Protein AF-0000000072252413 (afdb_homodimer)

pLDDT: mean 91.35, std 15.69, range [21.08, 98.95]

InterPro domains:
  IPR000246 Peptidase T2, asparaginase 2 [PF01112] (18-285)
  IPR000246 Peptidase T2, asparaginase 2 [PTHR10188] (21-278)
  IPR029055 Nucleophile aminohydrolases, N-terminal [SSF56235] (9-284)

Radius of gyration: 22.97 Å; Cα contacts (8 Å, |Δi|>4): 1806; chains: 2; bounding box: 64×78×65 Å

Organism: Cyanidioschyzon merolae (strain NIES-3377 / 10D) (NCBI:txid280699)

Sequence (618 aa):
MGTAHESLVVATWEFSQSGVESCFDCLRKGGKPLDAVETGIHVVELEPTVTSVGYGGLPNANGELELDAAITDGAHFGAVFALRGYRSAIGIARGVLERSEHTALAGNGAVNFAQEVLGEAPLPDSELLTEHARRRLAEYRAGRFQGRPNESHDTVGMIAAQSTGDIAAGCATSGYPFKRPGRVGDSPLPGGGLFCESGLGAAVATGDGDDLMRLCPTHLIVELMRNGQSPQRACEEAVQRVMRYREQTGRDCRGAFIAVRCDALAWGAHATHEGFVVAHADGRRMDQSLLIPVEVPEARNKPWRRVCVMGTAHESLVVATWEFSQSGVESCFDCLRKGGKPLDAVETGIHVVELEPTVTSVGYGGLPNANGELELDAAITDGAHFGAVFALRGYRSAIGIARGVLERSEHTALAGNGAVNFAQEVLGEAPLPDSELLTEHARRRLAEYRAGRFQGRPNESHDTVGMIAAQSTGDIAAGCATSGYPFKRPGRVGDSPLPGGGLFCESGLGAAVATGDGDDLMRLCPTHLIVELMRNGQSPQRACEEAVQRVMRYREQTGRDCRGAFIAVRCDALAWGAHATHEGFVVAHADGRRMDQSLLIPVEVPEARNKPWRRVCV

Solvent-accessible surface area (backbone atoms only — not comparable to full-atom values): 29195 Å² total; per-residue (Å²): 127,80,77,76,64,46,36,28,34,43,26,39,33,62,80,28,37,68,11,46,45,48,18,49,51,34,41,75,74,68,42,51,36,54,60,12,38,48,52,9,50,49,52,35,13,64,32,63,84,41,49,12,21,34,24,14,15,29,25,24,62,87,66,44,48,38,28,28,4,17,34,29,45,28,86,50,47,7,15,29,35,31,32,51,38,60,42,57,45,46,67,54,5,46,44,26,42,75,75,40,100,48,29,29,24,23,19,65,27,32,41,48,43,33,33,72,75,69,68,45,70,67,51,59,72,85,74,43,50,40,71,67,35,50,53,52,49,51,35,43,75,69,70,63,53,65,75,50,91,69,71,49,41,46,33,47,18,37,39,23,20,24,48,86,33,49,34,16,38,32,20,35,21,19,46,50,66,48,28,64,59,25,51,46,56,9,43,40,32,46,15,17,11,27,29,49,38,68,74,53,24,32,21,29,32,32,43,42,28,58,57,42,24,69,64,23,42,16,38,49,26,45,53,36,36,74,72,67,39,49,37,37,58,18,26,47,50,40,36,51,53,46,53,50,50,22,67,74,70,70,48,90,66,45,44,34,34,40,24,36,33,13,50,39,82,47,59,21,56,24,27,68,47,77,82,46,28,33,14,35,35,36,61,80,79,44,98,51,65,42,76,43,76,42,72,43,76,72,85,67,84,68,78,81,73,80,72,75,119,129,82,77,77,63,45,34,27,34,42,26,38,33,64,81,28,37,68,11,46,45,47,17,48,51,34,40,73,73,69,43,52,36,56,58,12,38,47,52,9,50,46,51,35,14,64,32,63,84,39,49,12,20,33,23,15,14,29,26,24,63,86,67,43,49,36,30,29,5,16,34,29,46,30,84,51,47,8,16,29,36,30,31,51,38,60,42,57,46,47,67,53,6,46,43,27,44,74,74,42,99,49,30,30,25,23,18,66,26,32,41,49,44,32,32,73,74,69,66,46,70,67,52,60,72,85,74,40,52,41,72,68,34,51,52,52,49,52,34,41,75,70,69,64,52,65,72,49,95,67,69,52,41,46,34,46,19,36,37,24,19,23,48,86,32,49,35,17,38,32,20,35,20,18,47,50,67,49,29,63,58,24,51,46,58,9,43,40,33,46,14,16,11,26,28,50,38,66,74,54,24,32,21,27,34,31,45,41,29,58,56,40,24,68,65,22,42,15,39,50,28,45,52,37,37,72,71,68,41,50,37,36,60,20,26,46,52,40,36,49,50,47,52,50,48,22,67,73,68,71,47,91,68,46,44,35,33,41,24,37,33,14,51,38,81,48,58,22,55,24,29,68,48,78,82,46,28,31,13,34,34,35,62,82,78,42,101,49,66,41,75,42,76,41,72,41,76,73,85,69,84,70,81,81,75,81,72,75,122

Foldseek 3Di:
DPPQWWKKKKKWDDLLQQLRLQLLVCSRVPHANQVSQLSSLQVSLQDLCLQWFFLVHAAAQVRWQFKKKKKDFQVWIFIEFRDTQGRHCHVLRVCCRPPNPDHYYYDVRSQCCCCPPVVDHGHDSVRRHDPVNVVLSVCVVVVNCPPDPPSDNWKMKMKMATLVLTIMIMIMTSGDHNHHRRDGFQRRDQLQQKHHHGPWWMKGKIWGRNVSNVLSLGVQLSVVSVVPDAQAVSQVVSLVSVVLVCVVPVDPTWMKMKMATRSRPGIHIEINDFDIWMWIAISPPDSHIDIHGHDYDDPDPDDPDPPPD/DPPQWWKKKKKWDDLLQQLRLQLVVCSRVPHANQVSQLSSLQVSLQDLCLQWFFLVHAAAQVRWQFKKKKKDFQVWIFIEFRDTQGRHCHVLRVCCRPPNPDHYYYDVRSQCCCCPPVVDHGHDSVRRHDPVNVVLSVCVVVVNNPPPVPPDNWKMKMKMATLVLTIMIMIMTSGDHNHHRRDGFQRRDQLQQKHHHGPWWMKGKIWGRNVSNVLSLGVQLSVVSVVPDAQAVSQVVSLVSQVLVCVVPVDPTWMKMKMATRSRPGIHIEINDFDIWMWIDISPPDSHIDIHGHDYDDPPPDDPDPPPD

Structure (mmCIF, N/CA/C/O backbone):
data_AF-0000000072252413-model_v1
#
loop_
_entity.id
_entity.type
_entity.pdbx_description
1 polymer 'Probable glycosylasparaginase'
#
loop_
_atom_site.group_PDB
_atom_site.id
_atom_site.type_symbol
_atom_site.label_atom_id
_atom_site.label_alt_id
_atom_site.label_comp_id
_atom_site.label_asym_id
_atom_site.label_entity_id
_atom_site.label_seq_id
_atom_site.pdbx_PDB_ins_code
_atom_site.Cartn_x
_atom_site.Cartn_y
_atom_site.Cartn_z
_atom_site.occupancy
_atom_site.B_iso_or_equiv
_atom_site.auth_seq_id
_atom_site.auth_comp_id
_atom_site.auth_asym_id
_atom_site.auth_atom_id
_atom_site.pdbx_PDB_model_num
ATOM 1 N N . MET A 1 1 ? 6.031 -42.894 7.068 1 26.55 1 MET A N 1
ATOM 2 C CA . MET A 1 1 ? 5.301 -42.416 5.898 1 26.55 1 MET A CA 1
ATOM 3 C C . MET A 1 1 ? 4.829 -40.98 6.1 1 26.55 1 MET A C 1
ATOM 5 O O . MET A 1 1 ? 4.094 -40.691 7.045 1 26.55 1 MET A O 1
ATOM 9 N N . GLY A 1 2 ? 5.535 -39.95 5.948 1 38.94 2 GLY A N 1
ATOM 10 C CA . GLY A 1 2 ? 5.325 -38.577 6.379 1 38.94 2 GLY A CA 1
ATOM 11 C C . GLY A 1 2 ? 3.965 -38.031 5.988 1 38.94 2 GLY A C 1
ATOM 12 O O . GLY A 1 2 ? 3.498 -38.255 4.869 1 38.94 2 GLY A O 1
ATOM 13 N N . THR A 1 3 ? 2.934 -37.949 6.836 1 43.96 3 THR A N 1
ATOM 14 C CA . THR A 1 3 ? 1.516 -37.658 6.65 1 43.96 3 THR A CA 1
ATOM 15 C C . THR A 1 3 ? 1.323 -36.535 5.635 1 43.96 3 THR A C 1
ATOM 17 O O . THR A 1 3 ? 1.917 -35.463 5.767 1 43.96 3 THR A O 1
ATOM 20 N N . ALA A 1 4 ? 1.224 -36.879 4.379 1 55.08 4 ALA A N 1
ATOM 21 C CA . ALA A 1 4 ? 0.977 -35.976 3.258 1 55.08 4 ALA A CA 1
ATOM 22 C C . ALA A 1 4 ? 0.018 -34.858 3.656 1 55.08 4 ALA A C 1
ATOM 24 O O . ALA A 1 4 ? -1.104 -35.12 4.095 1 55.08 4 ALA A O 1
ATOM 25 N N . HIS A 1 5 ? 0.478 -33.745 4.101 1 67.75 5 HIS A N 1
ATOM 26 C CA . HIS A 1 5 ? -0.371 -32.613 4.456 1 67.75 5 HIS A CA 1
ATOM 27 C C . HIS A 1 5 ? -1.322 -32.259 3.318 1 67.75 5 HIS A C 1
ATOM 29 O O . HIS A 1 5 ? -0.929 -32.269 2.149 1 67.75 5 HIS A O 1
ATOM 35 N N . GLU A 1 6 ? -2.578 -32.271 3.73 1 88.33 6 GLU A N 1
ATOM 36 C CA . GLU A 1 6 ? -3.546 -31.79 2.748 1 88.33 6 GLU A CA 1
ATOM 37 C C . GLU A 1 6 ? -3.252 -30.349 2.343 1 88.33 6 GLU A C 1
ATOM 39 O O . GLU A 1 6 ? -2.924 -29.515 3.19 1 88.33 6 GLU A O 1
ATOM 44 N N . SER A 1 7 ? -3.066 -30.224 1.115 1 93.88 7 SER A N 1
ATOM 45 C CA . SER A 1 7 ? -2.725 -28.913 0.573 1 93.88 7 SER A CA 1
ATOM 46 C C . SER A 1 7 ? -3.876 -28.339 -0.248 1 93.88 7 SER A C 1
ATOM 48 O O . SER A 1 7 ? -4.659 -29.086 -0.837 1 93.88 7 SER A O 1
ATOM 50 N N . LEU A 1 8 ? -4.002 -27.077 -0.21 1 95.92 8 LEU A N 1
ATOM 51 C CA . LEU A 1 8 ? -4.981 -26.317 -0.98 1 95.92 8 LEU A CA 1
ATOM 52 C C . LEU A 1 8 ? -4.317 -25.148 -1.701 1 95.92 8 LEU A C 1
ATOM 54 O O . LEU A 1 8 ? -3.554 -24.393 -1.094 1 95.92 8 LEU A O 1
ATOM 58 N N . VAL A 1 9 ? -4.522 -25.078 -3.018 1 98.01 9 VAL A N 1
ATOM 59 C CA . VAL A 1 9 ? -4.032 -23.964 -3.823 1 98.01 9 VAL A CA 1
ATOM 60 C C . VAL A 1 9 ? -5.189 -23.336 -4.595 1 98.01 9 VAL A C 1
ATOM 62 O O . VAL A 1 9 ? -5.955 -24.038 -5.259 1 98.01 9 VAL A O 1
ATOM 65 N N . VAL A 1 10 ? -5.354 -22.048 -4.523 1 98.47 10 VAL A N 1
ATOM 66 C CA . VAL A 1 10 ? -6.371 -21.295 -5.249 1 98.47 10 VAL A CA 1
ATOM 67 C C . VAL A 1 10 ? -5.736 -20.075 -5.912 1 98.47 10 VAL A C 1
ATOM 69 O O . VAL A 1 10 ? -4.863 -19.428 -5.328 1 98.47 10 VAL A O 1
ATOM 72 N N . ALA A 1 11 ? -6.155 -19.772 -7.16 1 98.74 11 ALA A N 1
ATOM 73 C CA . ALA A 1 11 ? -5.583 -18.634 -7.875 1 98.74 11 ALA A CA 1
ATOM 74 C C . ALA A 1 11 ? -6.63 -17.955 -8.753 1 98.74 11 ALA A C 1
ATOM 76 O O . ALA A 1 11 ? -7.641 -18.565 -9.108 1 98.74 11 ALA A O 1
ATOM 77 N N . THR A 1 12 ? -6.346 -16.774 -9.076 1 98.34 12 THR A N 1
ATOM 78 C CA . THR A 1 12 ? -7.263 -15.988 -9.894 1 98.34 12 THR A CA 1
ATOM 79 C C . THR A 1 12 ? -7.172 -16.404 -11.359 1 98.34 12 THR A C 1
ATOM 81 O O . THR A 1 12 ? -6.079 -16.644 -11.875 1 98.34 12 THR A O 1
ATOM 84 N N . TRP A 1 13 ? -8.336 -16.54 -12.016 1 97.27 13 TRP A N 1
ATOM 85 C CA . TRP A 1 13 ? -8.532 -16.629 -13.459 1 97.27 13 TRP A CA 1
ATOM 86 C C . TRP A 1 13 ? -8.094 -17.991 -13.986 1 97.27 13 TRP A C 1
ATOM 88 O O . TRP A 1 13 ? -7.296 -18.683 -13.349 1 97.27 13 TRP A O 1
ATOM 98 N N . GLU A 1 14 ? -8.433 -18.274 -15.148 1 96.54 14 GLU A N 1
ATOM 99 C CA . GLU A 1 14 ? -8.182 -19.555 -15.801 1 96.54 14 GLU A CA 1
ATOM 100 C C . GLU A 1 14 ? -6.724 -19.679 -16.232 1 96.54 14 GLU A C 1
ATOM 102 O O . GLU A 1 14 ? -6.156 -20.773 -16.215 1 96.54 14 GLU A O 1
ATOM 107 N N . PHE A 1 15 ? -6.109 -18.592 -16.53 1 97.01 15 PHE A N 1
ATOM 108 C CA . PHE A 1 15 ? -4.75 -18.643 -17.058 1 97.01 15 PHE A CA 1
ATOM 109 C C . PHE A 1 15 ? -3.763 -19.061 -15.975 1 97.01 15 PHE A C 1
ATOM 111 O O . PHE A 1 15 ? -2.594 -19.325 -16.262 1 97.01 15 PHE A O 1
ATOM 118 N N . SER A 1 16 ? -4.223 -19.139 -14.76 1 97.9 16 SER A N 1
ATOM 119 C CA . SER A 1 16 ? -3.343 -19.518 -13.659 1 97.9 16 SER A CA 1
ATOM 120 C C . SER A 1 16 ? -3.319 -21.03 -13.465 1 97.9 16 SER A C 1
ATOM 122 O O . SER A 1 16 ? -2.655 -21.534 -12.557 1 97.9 16 SER A O 1
ATOM 124 N N . GLN A 1 17 ? -4.011 -21.782 -14.261 1 97.64 17 GLN A N 1
ATOM 125 C CA . GLN A 1 17 ? -4.166 -23.217 -14.044 1 97.64 17 GLN A CA 1
ATOM 126 C C . GLN A 1 17 ? -2.81 -23.918 -14.018 1 97.64 17 GLN A C 1
ATOM 128 O O . GLN A 1 17 ? -2.545 -24.734 -13.133 1 97.64 17 GLN A O 1
ATOM 133 N N . SER A 1 18 ? -1.988 -23.613 -15.003 1 97.73 18 SER A N 1
ATOM 134 C CA . SER A 1 18 ? -0.67 -24.24 -15.034 1 97.73 18 SER A CA 1
ATOM 135 C C . SER A 1 18 ? 0.154 -23.856 -13.81 1 97.73 18 SER A C 1
ATOM 137 O O . SER A 1 18 ? 0.936 -24.663 -13.304 1 97.73 18 SER A O 1
ATOM 139 N N . GLY A 1 19 ? 0.022 -22.581 -13.392 1 98.47 19 GLY A N 1
ATOM 140 C CA . GLY A 1 19 ? 0.68 -22.149 -12.168 1 98.47 19 GLY A CA 1
ATOM 141 C C . GLY A 1 19 ? 0.209 -22.904 -10.94 1 98.47 19 GLY A C 1
ATOM 142 O O . GLY A 1 19 ? 1.021 -23.306 -10.103 1 98.47 19 GLY A O 1
ATOM 143 N N . VAL A 1 20 ? -1.059 -23.112 -10.869 1 98.17 20 VAL A N 1
ATOM 144 C CA . VAL A 1 20 ? -1.647 -23.837 -9.747 1 98.17 20 VAL A CA 1
ATOM 145 C C . VAL A 1 20 ? -1.136 -25.276 -9.737 1 98.17 20 VAL A C 1
ATOM 147 O O . VAL A 1 20 ? -0.828 -25.824 -8.676 1 98.17 20 VAL A O 1
ATOM 150 N N . GLU A 1 21 ? -1.093 -25.889 -10.896 1 97.12 21 GLU A N 1
ATOM 151 C CA . GLU A 1 21 ? -0.571 -27.248 -11.002 1 97.12 21 GLU A CA 1
ATOM 152 C C . GLU A 1 21 ? 0.868 -27.328 -10.502 1 97.12 21 GLU A C 1
ATOM 154 O O . GLU A 1 21 ? 1.215 -28.23 -9.736 1 97.12 21 GLU A O 1
ATOM 159 N N . SER A 1 22 ? 1.65 -26.375 -10.903 1 97.98 22 SER A N 1
ATOM 160 C CA . SER A 1 22 ? 3.049 -26.352 -10.487 1 97.98 22 SER A CA 1
ATOM 161 C C . SER A 1 22 ? 3.176 -26.08 -8.992 1 97.98 22 SER A C 1
ATOM 163 O O . SER A 1 22 ? 4.02 -26.674 -8.317 1 97.98 22 SER A O 1
ATOM 165 N N . CYS A 1 23 ? 2.422 -25.128 -8.522 1 98.02 23 CYS A N 1
ATOM 166 C CA . CYS A 1 23 ? 2.388 -24.818 -7.097 1 98.02 23 CYS A CA 1
ATOM 167 C C . CYS A 1 23 ? 2.019 -26.05 -6.28 1 98.02 23 CYS A C 1
ATOM 169 O O . CYS A 1 23 ? 2.687 -26.371 -5.296 1 98.02 23 CYS A O 1
ATOM 171 N N . PHE A 1 24 ? 1.017 -26.722 -6.699 1 96.24 24 PHE A N 1
ATOM 172 C CA . PHE A 1 24 ? 0.515 -27.9 -6 1 96.24 24 PHE A CA 1
ATOM 173 C C . PHE A 1 24 ? 1.548 -29.02 -6.017 1 96.24 24 PHE A C 1
ATOM 175 O O . PHE A 1 24 ? 1.748 -29.703 -5.01 1 96.24 24 PHE A O 1
ATOM 182 N N . ASP A 1 25 ? 2.173 -29.224 -7.14 1 95.54 25 ASP A N 1
ATOM 183 C CA . ASP A 1 25 ? 3.225 -30.23 -7.257 1 95.54 25 ASP A CA 1
ATOM 184 C C . ASP A 1 25 ? 4.366 -29.947 -6.282 1 95.54 25 ASP A C 1
ATOM 186 O O . ASP A 1 25 ? 4.919 -30.871 -5.681 1 95.54 25 ASP A O 1
ATOM 190 N N . CYS A 1 26 ? 4.748 -28.667 -6.17 1 96.53 26 CYS A N 1
ATOM 191 C CA . CYS A 1 26 ? 5.781 -28.272 -5.219 1 96.53 26 CYS A CA 1
ATOM 192 C C . CYS A 1 26 ? 5.399 -28.676 -3.8 1 96.53 26 CYS A C 1
ATOM 194 O O . CYS A 1 26 ? 6.226 -29.208 -3.058 1 96.53 26 CYS A O 1
ATOM 196 N N . LEU A 1 27 ? 4.177 -28.464 -3.41 1 95.36 27 LEU A N 1
ATOM 197 C CA . LEU A 1 27 ? 3.698 -28.804 -2.074 1 95.36 27 LEU A CA 1
ATOM 198 C C . LEU A 1 27 ? 3.714 -30.313 -1.859 1 95.36 27 LEU A C 1
ATOM 200 O O . LEU A 1 27 ? 4.102 -30.788 -0.789 1 95.36 27 LEU A O 1
ATOM 204 N N . ARG A 1 28 ? 3.323 -30.99 -2.815 1 91.59 28 ARG A N 1
ATOM 205 C CA . ARG A 1 28 ? 3.245 -32.444 -2.718 1 91.59 28 ARG A CA 1
ATOM 206 C C . ARG A 1 28 ? 4.63 -33.056 -2.539 1 91.59 28 ARG A C 1
ATOM 208 O O . ARG A 1 28 ? 4.775 -34.1 -1.9 1 91.59 28 ARG A O 1
ATOM 215 N N . LYS A 1 29 ? 5.576 -32.407 -3.025 1 93.24 29 LYS A N 1
ATOM 216 C CA . LYS A 1 29 ? 6.95 -32.892 -2.927 1 93.24 29 LYS A CA 1
ATOM 217 C C . LYS A 1 29 ? 7.614 -32.407 -1.642 1 93.24 29 LYS A C 1
ATOM 219 O O . LYS A 1 29 ? 8.827 -32.552 -1.472 1 93.24 29 LYS A O 1
ATOM 224 N N . GLY A 1 30 ? 6.862 -31.719 -0.815 1 92.92 30 GLY A N 1
ATOM 225 C CA . GLY A 1 30 ? 7.357 -31.328 0.495 1 92.92 30 GLY A CA 1
ATOM 226 C C . GLY A 1 30 ? 7.815 -29.883 0.552 1 92.92 30 GLY A C 1
ATOM 227 O O . GLY A 1 30 ? 8.421 -29.457 1.538 1 92.92 30 GLY A O 1
ATOM 228 N N . GLY A 1 31 ? 7.542 -29.143 -0.513 1 95.66 31 GLY A N 1
ATOM 229 C CA . GLY A 1 31 ? 7.895 -27.732 -0.508 1 95.66 31 GLY A CA 1
ATOM 230 C C . GLY A 1 31 ? 7.049 -26.909 0.444 1 95.66 31 GLY A C 1
ATOM 231 O O . GLY A 1 31 ? 5.931 -27.301 0.787 1 95.66 31 GLY A O 1
ATOM 232 N N . LYS A 1 32 ? 7.566 -25.773 0.879 1 97.02 32 LYS A N 1
ATOM 233 C CA . LYS A 1 32 ? 6.82 -24.834 1.712 1 97.02 32 LYS A CA 1
ATOM 234 C C . LYS A 1 32 ? 5.87 -23.987 0.869 1 97.02 32 LYS A C 1
ATOM 236 O O . LYS A 1 32 ? 6.126 -23.748 -0.313 1 97.02 32 LYS A O 1
ATOM 241 N N . PRO A 1 33 ? 4.803 -23.529 1.504 1 98.38 33 PRO A N 1
ATOM 242 C CA . PRO A 1 33 ? 3.842 -22.719 0.751 1 98.38 33 PRO A CA 1
ATOM 243 C C . PRO A 1 33 ? 4.491 -21.515 0.071 1 98.38 33 PRO A C 1
ATOM 245 O O . PRO A 1 33 ? 4.142 -21.181 -1.065 1 98.38 33 PRO A O 1
ATOM 248 N N . LEU A 1 34 ? 5.403 -20.882 0.713 1 98.7 34 LEU A N 1
ATOM 249 C CA . LEU A 1 34 ? 6.053 -19.708 0.14 1 98.7 34 LEU A CA 1
ATOM 250 C C . LEU A 1 34 ? 6.796 -20.069 -1.142 1 98.7 34 LEU A C 1
ATOM 252 O O . LEU A 1 34 ? 6.706 -19.351 -2.14 1 98.7 34 LEU A O 1
ATOM 256 N N . ASP A 1 35 ? 7.539 -21.173 -1.159 1 98.77 35 ASP A N 1
ATOM 257 C CA . ASP A 1 35 ? 8.229 -21.666 -2.348 1 98.77 35 ASP A CA 1
ATOM 258 C C . ASP A 1 35 ? 7.235 -22.031 -3.448 1 98.77 35 ASP A C 1
ATOM 260 O O . ASP A 1 35 ? 7.476 -21.758 -4.625 1 98.77 35 ASP A O 1
ATOM 264 N N . ALA A 1 36 ? 6.174 -22.645 -3.042 1 98.74 36 ALA A N 1
ATOM 265 C CA . ALA A 1 36 ? 5.166 -23.127 -3.983 1 98.74 36 ALA A CA 1
ATOM 266 C C . ALA A 1 36 ? 4.487 -21.965 -4.702 1 98.74 36 ALA A C 1
ATOM 268 O O . ALA A 1 36 ? 4.308 -22 -5.921 1 98.74 36 ALA A O 1
ATOM 269 N N . VAL A 1 37 ? 4.105 -20.984 -3.974 1 98.92 37 VAL A N 1
ATOM 270 C CA . VAL A 1 37 ? 3.448 -19.815 -4.548 1 98.92 37 VAL A CA 1
ATOM 271 C C . VAL A 1 37 ? 4.392 -19.119 -5.525 1 98.92 37 VAL A C 1
ATOM 273 O O . VAL A 1 37 ? 3.982 -18.721 -6.619 1 98.92 37 VAL A O 1
ATOM 276 N N . GLU A 1 38 ? 5.638 -18.927 -5.134 1 98.93 38 GLU A N 1
ATOM 277 C CA . GLU A 1 38 ? 6.608 -18.322 -6.042 1 98.93 38 GLU A CA 1
ATOM 278 C C . GLU A 1 38 ? 6.716 -19.114 -7.342 1 98.93 38 GLU A C 1
ATOM 280 O O . GLU A 1 38 ? 6.703 -18.535 -8.43 1 98.93 38 GLU A O 1
ATOM 285 N N . THR A 1 39 ? 6.814 -20.418 -7.191 1 98.83 39 THR A N 1
ATOM 286 C CA . THR A 1 39 ? 6.944 -21.289 -8.353 1 98.83 39 THR A CA 1
ATOM 287 C C . THR A 1 39 ? 5.733 -21.151 -9.271 1 98.83 39 THR A C 1
ATOM 289 O O . THR A 1 39 ? 5.881 -21.022 -10.488 1 98.83 39 THR A O 1
ATOM 292 N N . GLY A 1 40 ? 4.55 -21.223 -8.696 1 98.88 40 GLY A N 1
ATOM 293 C CA . GLY A 1 40 ? 3.33 -21.122 -9.481 1 98.88 40 GLY A CA 1
ATOM 294 C C . GLY A 1 40 ? 3.202 -19.803 -10.219 1 98.88 40 GLY A C 1
ATOM 295 O O . GLY A 1 40 ? 2.899 -19.781 -11.414 1 98.88 40 GLY A O 1
ATOM 296 N N . ILE A 1 41 ? 3.443 -18.712 -9.547 1 98.94 41 ILE A N 1
ATOM 297 C CA . ILE A 1 41 ? 3.296 -17.394 -10.153 1 98.94 41 ILE A CA 1
ATOM 298 C C . ILE A 1 41 ? 4.377 -17.189 -11.213 1 98.94 41 ILE A C 1
ATOM 300 O O . ILE A 1 41 ? 4.124 -16.584 -12.257 1 98.94 41 ILE A O 1
ATOM 304 N N . HIS A 1 42 ? 5.559 -17.706 -10.936 1 98.91 42 HIS A N 1
ATOM 305 C CA . HIS A 1 42 ? 6.64 -17.618 -11.912 1 98.91 42 HIS A CA 1
ATOM 306 C C . HIS A 1 42 ? 6.243 -18.267 -13.234 1 98.91 42 HIS A C 1
ATOM 308 O O . HIS A 1 42 ? 6.537 -17.732 -14.305 1 98.91 42 HIS A O 1
ATOM 314 N N . VAL A 1 43 ? 5.579 -19.392 -13.164 1 98.85 43 VAL A N 1
ATOM 315 C CA . VAL A 1 43 ? 5.108 -20.092 -14.354 1 98.85 43 VAL A CA 1
ATOM 316 C C . VAL A 1 43 ? 4.155 -19.194 -15.139 1 98.85 43 VAL A C 1
ATOM 318 O O . VAL A 1 43 ? 4.261 -19.084 -16.362 1 98.85 43 VAL A O 1
ATOM 321 N N . VAL A 1 44 ? 3.262 -18.532 -14.452 1 98.72 44 VAL A N 1
ATOM 322 C CA . VAL A 1 44 ? 2.286 -17.659 -15.097 1 98.72 44 VAL A CA 1
ATOM 323 C C . VAL A 1 44 ? 2.996 -16.454 -15.71 1 98.72 44 VAL A C 1
ATOM 325 O O . VAL A 1 44 ? 2.68 -16.043 -16.829 1 98.72 44 VAL A O 1
ATOM 328 N N . GLU A 1 45 ? 3.956 -15.863 -15.001 1 98.72 45 GLU A N 1
ATOM 329 C CA . GLU A 1 45 ? 4.67 -14.675 -15.458 1 98.72 45 GLU A CA 1
ATOM 330 C C . GLU A 1 45 ? 5.43 -14.951 -16.752 1 98.72 45 GLU A C 1
ATOM 332 O O . GLU A 1 45 ? 5.603 -14.055 -17.581 1 98.72 45 GLU A O 1
ATOM 337 N N . LEU A 1 46 ? 5.807 -16.149 -16.951 1 98.49 46 LEU A N 1
ATOM 338 C CA . LEU A 1 46 ? 6.646 -16.451 -18.105 1 98.49 46 LEU A CA 1
ATOM 339 C C . LEU A 1 46 ? 5.802 -16.94 -19.278 1 98.49 46 LEU A C 1
ATOM 341 O O . LEU A 1 46 ? 6.328 -17.193 -20.364 1 98.49 46 LEU A O 1
ATOM 345 N N . GLU A 1 47 ? 4.496 -17.082 -19.068 1 97.71 47 GLU A N 1
ATOM 346 C CA . GLU A 1 47 ? 3.6 -17.504 -20.141 1 97.71 47 GLU A CA 1
ATOM 347 C C . GLU A 1 47 ? 3.298 -16.352 -21.094 1 97.71 47 GLU A C 1
ATOM 349 O O . GLU A 1 47 ? 2.56 -15.428 -20.745 1 97.71 47 GLU A O 1
ATOM 354 N N . PRO A 1 48 ? 3.766 -16.402 -22.336 1 96.73 48 PRO A N 1
ATOM 355 C CA . PRO A 1 48 ? 3.664 -15.259 -23.246 1 96.73 48 PRO A CA 1
ATOM 356 C C . PRO A 1 48 ? 2.223 -14.948 -23.643 1 96.73 48 PRO A C 1
ATOM 358 O O . PRO A 1 48 ? 1.928 -13.835 -24.088 1 96.73 48 PRO A O 1
ATOM 361 N N . THR A 1 49 ? 1.316 -15.886 -23.462 1 95.41 49 THR A N 1
ATOM 362 C CA . THR A 1 49 ? -0.056 -15.686 -23.916 1 95.41 49 THR A CA 1
ATOM 363 C C . THR A 1 49 ? -0.877 -14.961 -22.853 1 95.41 49 THR A C 1
ATOM 365 O O . THR A 1 49 ? -1.982 -14.489 -23.129 1 95.41 49 THR A O 1
ATOM 368 N N . VAL A 1 50 ? -0.377 -14.896 -21.652 1 96.3 50 VAL A N 1
ATOM 369 C CA . VAL A 1 50 ? -1.049 -14.135 -20.605 1 96.3 50 VAL A CA 1
ATOM 370 C C . VAL A 1 50 ? -0.688 -12.656 -20.728 1 96.3 50 VAL A C 1
ATOM 372 O O . VAL A 1 50 ? 0.391 -12.237 -20.302 1 96.3 50 VAL A O 1
ATOM 375 N N . THR A 1 51 ? -1.533 -11.805 -21.122 1 95.03 51 THR A N 1
ATOM 376 C CA . THR A 1 51 ? -1.197 -10.468 -21.6 1 95.03 51 THR A CA 1
ATOM 377 C C . THR A 1 51 ? -1.308 -9.446 -20.473 1 95.03 51 THR A C 1
ATOM 379 O O . THR A 1 51 ? -1.275 -8.238 -20.718 1 95.03 51 THR A O 1
ATOM 382 N N . SER A 1 52 ? -1.463 -9.938 -19.251 1 96.1 52 SER A N 1
ATOM 383 C CA . SER A 1 52 ? -1.64 -9.001 -18.146 1 96.1 52 SER A CA 1
ATOM 384 C C . SER A 1 52 ? -0.645 -9.277 -17.024 1 96.1 52 SER A C 1
ATOM 386 O O . SER A 1 52 ? -0.691 -8.632 -15.974 1 96.1 52 SER A O 1
ATOM 388 N N . VAL A 1 53 ? 0.23 -10.285 -17.187 1 97.48 53 VAL A N 1
ATOM 389 C CA . VAL A 1 53 ? 1.162 -10.683 -16.137 1 97.48 53 VAL A CA 1
ATOM 390 C C . VAL A 1 53 ? 2.536 -10.96 -16.742 1 97.48 53 VAL A C 1
ATOM 392 O O . VAL A 1 53 ? 2.651 -11.694 -17.727 1 97.48 53 VAL A O 1
ATOM 395 N N . GLY A 1 54 ? 3.55 -10.393 -16.178 1 97.66 54 GLY A N 1
ATOM 396 C CA . GLY A 1 54 ? 4.919 -10.743 -16.522 1 97.66 54 GLY A CA 1
ATOM 397 C C . GLY A 1 54 ? 5.231 -10.553 -17.995 1 97.66 54 GLY A C 1
ATOM 398 O O . GLY A 1 54 ? 4.83 -9.554 -18.596 1 97.66 54 GLY A O 1
ATOM 399 N N . TYR A 1 55 ? 5.897 -11.509 -18.547 1 97.82 55 TYR A N 1
ATOM 400 C CA . TYR A 1 55 ? 6.471 -11.475 -19.888 1 97.82 55 TYR A CA 1
ATOM 401 C C . TYR A 1 55 ? 5.395 -11.214 -20.935 1 97.82 55 TYR A C 1
ATOM 403 O O . TYR A 1 55 ? 5.62 -10.473 -21.895 1 97.82 55 TYR A O 1
ATOM 411 N N . GLY A 1 56 ? 4.28 -11.808 -20.782 1 96.19 56 GLY A N 1
ATOM 412 C CA . GLY A 1 56 ? 3.217 -11.638 -21.76 1 96.19 56 GLY A CA 1
ATOM 413 C C . GLY A 1 56 ? 2.46 -10.333 -21.596 1 96.19 56 GLY A C 1
ATOM 414 O O . GLY A 1 56 ? 1.612 -9.994 -22.424 1 96.19 56 GLY A O 1
ATOM 415 N N . GLY A 1 57 ? 2.776 -9.581 -20.585 1 95.7 57 GLY A N 1
ATOM 416 C CA . GLY A 1 57 ? 2.055 -8.359 -20.266 1 95.7 57 GLY A CA 1
ATOM 417 C C . GLY A 1 57 ? 2.265 -7.258 -21.289 1 95.7 57 GLY A C 1
ATOM 418 O O . GLY A 1 57 ? 3.286 -7.232 -21.98 1 95.7 57 GLY A O 1
ATOM 419 N N . LEU A 1 58 ? 1.297 -6.369 -21.398 1 95.5 58 LEU A N 1
ATOM 420 C CA . LEU A 1 58 ? 1.422 -5.189 -22.247 1 95.5 58 LEU A CA 1
ATOM 421 C C . LEU A 1 58 ? 2.181 -4.079 -21.528 1 95.5 58 LEU A C 1
ATOM 423 O O . LEU A 1 58 ? 2.047 -3.916 -20.313 1 95.5 58 LEU A O 1
ATOM 427 N N . PRO A 1 59 ? 2.918 -3.335 -22.256 1 95.85 59 PRO A N 1
ATOM 428 C CA . PRO A 1 59 ? 3.822 -2.365 -21.634 1 95.85 59 PRO A CA 1
ATOM 429 C C . PRO A 1 59 ? 3.109 -1.083 -21.21 1 95.85 59 PRO A C 1
ATOM 431 O O . PRO A 1 59 ? 1.92 -0.912 -21.488 1 95.85 59 PRO A O 1
ATOM 434 N N . ASN A 1 60 ? 3.833 -0.244 -20.5 1 95.62 60 ASN A N 1
ATOM 435 C CA . ASN A 1 60 ? 3.329 1.087 -20.18 1 95.62 60 ASN A CA 1
ATOM 436 C C . ASN A 1 60 ? 3.343 2.001 -21.402 1 95.62 60 ASN A C 1
ATOM 438 O O . ASN A 1 60 ? 3.715 1.575 -22.497 1 95.62 60 ASN A O 1
ATOM 442 N N . ALA A 1 61 ? 2.987 3.208 -21.267 1 95.49 61 ALA A N 1
ATOM 443 C CA . ALA A 1 61 ? 2.78 4.136 -22.376 1 95.49 61 ALA A CA 1
ATOM 444 C C . ALA A 1 61 ? 4.09 4.418 -23.107 1 95.49 61 ALA A C 1
ATOM 446 O O . ALA A 1 61 ? 4.083 4.805 -24.278 1 95.49 61 ALA A O 1
ATOM 447 N N . ASN A 1 62 ? 5.252 4.206 -22.448 1 95.71 62 ASN A N 1
ATOM 448 C CA . ASN A 1 62 ? 6.555 4.409 -23.074 1 95.71 62 ASN A CA 1
ATOM 449 C C . ASN A 1 62 ? 7.04 3.147 -23.78 1 95.71 62 ASN A C 1
ATOM 451 O O . ASN A 1 62 ? 8.129 3.133 -24.357 1 95.71 62 ASN A O 1
ATOM 455 N N . GLY A 1 63 ? 6.242 2.12 -23.642 1 95.93 63 GLY A N 1
ATOM 456 C CA . GLY A 1 63 ? 6.611 0.868 -24.283 1 95.93 63 GLY A CA 1
ATOM 457 C C . GLY A 1 63 ? 7.533 0.013 -23.435 1 95.93 63 GLY A C 1
ATOM 458 O O . GLY A 1 63 ? 8.267 -0.827 -23.961 1 95.93 63 GLY A O 1
ATOM 459 N N . GLU A 1 64 ? 7.516 0.263 -22.194 1 96.59 64 GLU A N 1
ATOM 460 C CA . GLU A 1 64 ? 8.372 -0.486 -21.28 1 96.59 64 GLU A CA 1
ATOM 461 C C . GLU A 1 64 ? 7.558 -1.463 -20.437 1 96.59 64 GLU A C 1
ATOM 463 O O . GLU A 1 64 ? 6.522 -1.096 -19.878 1 96.59 64 GLU A O 1
ATOM 468 N N . LEU A 1 65 ? 8.063 -2.72 -20.425 1 97.85 65 LEU A N 1
ATOM 469 C CA . LEU A 1 65 ? 7.435 -3.661 -19.505 1 97.85 65 LEU A CA 1
ATOM 470 C C . LEU A 1 65 ? 7.718 -3.276 -18.057 1 97.85 65 LEU A C 1
ATOM 472 O O . LEU A 1 65 ? 8.878 -3.15 -17.658 1 97.85 65 LEU A O 1
ATOM 476 N N . GLU A 1 66 ? 6.739 -3.009 -17.337 1 97.58 66 GLU A N 1
ATOM 477 C CA . GLU A 1 66 ? 6.817 -2.573 -15.946 1 97.58 66 GLU A CA 1
ATOM 478 C C . GLU A 1 66 ? 5.902 -3.407 -15.054 1 97.58 66 GLU A C 1
ATOM 480 O O . GLU A 1 66 ? 4.69 -3.461 -15.276 1 97.58 66 GLU A O 1
ATOM 485 N N . LEU A 1 67 ? 6.496 -4.038 -14.017 1 98.46 67 LEU A N 1
ATOM 486 C CA . LEU A 1 67 ? 5.791 -5.076 -13.273 1 98.46 67 LEU A CA 1
ATOM 487 C C . LEU A 1 67 ? 5.677 -4.705 -11.799 1 98.46 67 LEU A C 1
ATOM 489 O O . LEU A 1 67 ? 6.533 -3.996 -11.264 1 98.46 67 LEU A O 1
ATOM 493 N N . ASP A 1 68 ? 4.649 -5.167 -11.154 1 98.74 68 ASP A N 1
ATOM 494 C CA . ASP A 1 68 ? 4.453 -5.149 -9.707 1 98.74 68 ASP A CA 1
ATOM 495 C C . ASP A 1 68 ? 4.259 -6.561 -9.161 1 98.74 68 ASP A C 1
ATOM 497 O O . ASP A 1 68 ? 3.631 -7.402 -9.809 1 98.74 68 ASP A O 1
ATOM 501 N N . ALA A 1 69 ? 4.777 -6.795 -7.981 1 98.91 69 ALA A N 1
ATOM 502 C CA . ALA A 1 69 ? 4.572 -8.102 -7.361 1 98.91 69 ALA A CA 1
ATOM 503 C C . ALA A 1 69 ? 4.771 -8.029 -5.85 1 98.91 69 ALA A C 1
ATOM 505 O O . ALA A 1 69 ? 5.442 -7.124 -5.349 1 98.91 69 ALA A O 1
ATOM 506 N N . ALA A 1 70 ? 4.191 -8.928 -5.173 1 98.92 70 ALA A N 1
ATOM 507 C CA . ALA A 1 70 ? 4.375 -9.113 -3.736 1 98.92 70 ALA A CA 1
ATOM 508 C C . ALA A 1 70 ? 4.203 -10.578 -3.344 1 98.92 70 ALA A C 1
ATOM 510 O O . ALA A 1 70 ? 3.532 -11.339 -4.045 1 98.92 70 ALA A O 1
ATOM 511 N N . ILE A 1 71 ? 4.817 -10.959 -2.243 1 98.91 71 ILE A N 1
ATOM 512 C CA . ILE A 1 71 ? 4.729 -12.319 -1.724 1 98.91 71 ILE A CA 1
ATOM 513 C C . ILE A 1 71 ? 4.854 -12.299 -0.202 1 98.91 71 ILE A C 1
ATOM 515 O O . ILE A 1 71 ? 5.549 -11.45 0.359 1 98.91 71 ILE A O 1
ATOM 519 N N . THR A 1 72 ? 4.158 -13.196 0.493 1 98.56 72 THR A N 1
ATOM 520 C CA . THR A 1 72 ? 4.132 -13.19 1.951 1 98.56 72 THR A CA 1
ATOM 521 C C . THR A 1 72 ? 3.815 -14.582 2.492 1 98.56 72 THR A C 1
ATOM 523 O O . THR A 1 72 ? 3.13 -15.368 1.835 1 98.56 72 THR A O 1
ATOM 526 N N . ASP A 1 73 ? 4.313 -14.865 3.654 1 96.44 73 ASP A N 1
ATOM 527 C CA . ASP A 1 73 ? 3.967 -16.089 4.372 1 96.44 73 ASP A CA 1
ATOM 528 C C . ASP A 1 73 ? 3.149 -15.779 5.624 1 96.44 73 ASP A C 1
ATOM 530 O O . ASP A 1 73 ? 3.056 -16.607 6.532 1 96.44 73 ASP A O 1
ATOM 534 N N . GLY A 1 74 ? 2.67 -14.578 5.656 1 93.48 74 GLY A N 1
ATOM 535 C CA . GLY A 1 74 ? 1.87 -14.176 6.803 1 93.48 74 GLY A CA 1
ATOM 536 C C . GLY A 1 74 ? 2.678 -13.471 7.876 1 93.48 74 GLY A C 1
ATOM 537 O O . GLY A 1 74 ? 2.144 -12.647 8.621 1 93.48 74 GLY A O 1
ATOM 538 N N . ALA A 1 75 ? 3.928 -13.714 8.011 1 90.87 75 ALA A N 1
ATOM 539 C CA . ALA A 1 75 ? 4.82 -13.076 8.975 1 90.87 75 ALA A CA 1
ATOM 540 C C . ALA A 1 75 ? 5.769 -12.101 8.282 1 90.87 75 ALA A C 1
ATOM 542 O O . ALA A 1 75 ? 6.187 -11.104 8.876 1 90.87 75 ALA A O 1
ATOM 543 N N . HIS A 1 76 ? 6.12 -12.436 7.111 1 93.41 76 HIS A N 1
ATOM 544 C CA . HIS A 1 76 ? 7.032 -11.632 6.305 1 93.41 76 HIS A CA 1
ATOM 545 C C . HIS A 1 76 ? 6.374 -11.197 4.999 1 93.41 76 HIS A C 1
ATOM 547 O O . HIS A 1 76 ? 5.426 -11.834 4.534 1 93.41 76 HIS A O 1
ATOM 553 N N . PHE A 1 77 ? 6.881 -10.13 4.513 1 97.18 77 PHE A N 1
ATOM 554 C CA . PHE A 1 77 ? 6.304 -9.548 3.307 1 97.18 77 PHE A CA 1
ATOM 555 C C . PHE A 1 77 ? 7.388 -8.927 2.434 1 97.18 77 PHE A C 1
ATOM 557 O O . PHE A 1 77 ? 8.327 -8.312 2.944 1 97.18 77 PHE A O 1
ATOM 564 N N . GLY A 1 78 ? 7.367 -9.158 1.127 1 98.7 78 GLY A N 1
ATOM 565 C CA . GLY A 1 78 ? 8.25 -8.547 0.146 1 98.7 78 GLY A CA 1
ATOM 566 C C . GLY A 1 78 ? 7.52 -8.054 -1.089 1 98.7 78 GLY A C 1
ATOM 567 O O . GLY A 1 78 ? 6.602 -8.715 -1.579 1 98.7 78 GLY A O 1
ATOM 568 N N . ALA A 1 79 ? 7.902 -6.89 -1.571 1 98.9 79 ALA A N 1
ATOM 569 C CA . ALA A 1 79 ? 7.197 -6.33 -2.721 1 9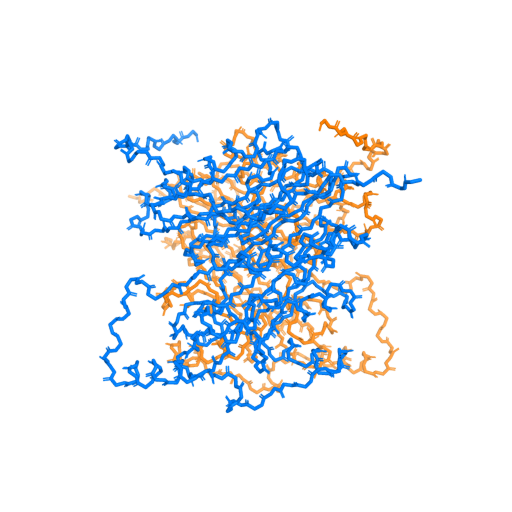8.9 79 ALA A CA 1
ATOM 570 C C . ALA A 1 79 ? 8.138 -5.505 -3.594 1 98.9 79 ALA A C 1
ATOM 572 O O . ALA A 1 79 ? 9.132 -4.962 -3.105 1 98.9 79 ALA A O 1
ATOM 573 N N . VAL A 1 80 ? 7.791 -5.394 -4.838 1 98.91 80 VAL A N 1
ATOM 574 C CA . VAL A 1 80 ? 8.437 -4.491 -5.785 1 98.91 80 VAL A CA 1
ATOM 575 C C . VAL A 1 80 ? 7.378 -3.706 -6.556 1 98.91 80 VAL A C 1
ATOM 577 O O . VAL A 1 80 ? 6.326 -4.248 -6.904 1 98.91 80 VAL A O 1
ATOM 580 N N . PHE A 1 81 ? 7.626 -2.399 -6.704 1 98.73 81 PHE A N 1
ATOM 581 C CA . PHE A 1 81 ? 6.748 -1.471 -7.406 1 98.73 81 PHE A CA 1
ATOM 582 C C . PHE A 1 81 ? 7.411 -0.955 -8.678 1 98.73 81 PHE A C 1
ATOM 584 O O . PHE A 1 81 ? 8.555 -0.498 -8.647 1 98.73 81 PHE A O 1
ATOM 591 N N . ALA A 1 82 ? 6.641 -1.049 -9.792 1 98.53 82 ALA A N 1
ATOM 592 C CA . ALA A 1 82 ? 7.086 -0.455 -11.05 1 98.53 82 ALA A CA 1
ATOM 593 C C . ALA A 1 82 ? 8.469 -0.969 -11.44 1 98.53 82 ALA A C 1
ATOM 595 O O . ALA A 1 82 ? 9.365 -0.182 -11.756 1 98.53 82 ALA A O 1
ATOM 596 N N . LEU A 1 83 ? 8.638 -2.236 -11.359 1 98.72 83 LEU A N 1
ATOM 597 C CA . LEU A 1 83 ? 9.897 -2.892 -11.697 1 98.72 83 LEU A CA 1
ATOM 598 C C . LEU A 1 83 ? 10.064 -3.001 -13.208 1 98.72 83 LEU A C 1
ATOM 600 O O . LEU A 1 83 ? 9.196 -3.543 -13.896 1 98.72 83 LEU A O 1
ATOM 604 N N . ARG A 1 84 ? 11.143 -2.556 -13.725 1 98.05 84 ARG A N 1
ATOM 605 C CA . ARG A 1 84 ? 11.438 -2.642 -15.152 1 98.05 84 ARG A CA 1
ATOM 606 C C . ARG A 1 84 ? 12.628 -3.561 -15.41 1 98.05 84 ARG A C 1
ATOM 608 O O . ARG A 1 84 ? 13.467 -3.762 -14.529 1 98.05 84 ARG A O 1
ATOM 615 N N . GLY A 1 85 ? 12.614 -4.086 -16.58 1 98.18 85 GLY A N 1
ATOM 616 C CA . GLY A 1 85 ? 13.81 -4.79 -17.017 1 98.18 85 GLY A CA 1
ATOM 617 C C . GLY A 1 85 ? 13.742 -6.287 -16.78 1 98.18 85 GLY A C 1
ATOM 618 O O . GLY A 1 85 ? 14.719 -7.002 -17.009 1 98.18 85 GLY A O 1
ATOM 619 N N . TYR A 1 86 ? 12.609 -6.798 -16.373 1 98.52 86 TYR A N 1
ATOM 620 C CA . TYR A 1 86 ? 12.504 -8.213 -16.035 1 98.52 86 TYR A CA 1
ATOM 621 C C . TYR A 1 86 ? 11.234 -8.821 -16.618 1 98.52 86 TYR A C 1
ATOM 623 O O . TYR A 1 86 ? 10.234 -8.124 -16.804 1 98.52 86 TYR A O 1
ATOM 631 N N . ARG A 1 87 ? 11.247 -10.128 -16.829 1 98.24 87 ARG A N 1
ATOM 632 C CA . ARG A 1 87 ? 10.095 -10.857 -17.35 1 98.24 87 ARG A CA 1
ATOM 633 C C . ARG A 1 87 ? 9.218 -11.377 -16.216 1 98.24 87 ARG A C 1
ATOM 635 O O . ARG A 1 87 ? 8.053 -11.716 -16.431 1 98.24 87 ARG A O 1
ATOM 642 N N . SER A 1 88 ? 9.846 -11.475 -15.092 1 98.43 88 SER A N 1
ATOM 643 C CA . SER A 1 88 ? 9.187 -11.984 -13.893 1 98.43 88 SER A CA 1
ATOM 644 C C . SER A 1 88 ? 9.564 -11.164 -12.664 1 98.43 88 SER A C 1
ATOM 646 O O . SER A 1 88 ? 10.73 -10.804 -12.485 1 98.43 88 SER A O 1
ATOM 648 N N . ALA A 1 89 ? 8.586 -10.868 -11.871 1 98.81 89 ALA A N 1
ATOM 649 C CA . ALA A 1 89 ? 8.844 -9.98 -10.739 1 98.81 89 ALA A CA 1
ATOM 650 C C . ALA A 1 89 ? 8.74 -10.734 -9.416 1 98.81 89 ALA A C 1
ATOM 652 O O . ALA A 1 89 ? 9.292 -10.3 -8.403 1 98.81 89 ALA A O 1
ATOM 653 N N . ILE A 1 90 ? 8.061 -11.869 -9.344 1 98.94 90 ILE A N 1
ATOM 654 C CA . ILE A 1 90 ? 7.728 -12.537 -8.091 1 98.94 90 ILE A CA 1
ATOM 655 C C . ILE A 1 90 ? 9.008 -12.981 -7.387 1 98.94 90 ILE A C 1
ATOM 657 O O . ILE A 1 90 ? 9.097 -12.932 -6.158 1 98.94 90 ILE A O 1
ATOM 661 N N . GLY A 1 91 ? 9.945 -13.412 -8.143 1 98.85 91 GLY A N 1
ATOM 662 C CA . GLY A 1 91 ? 11.212 -13.808 -7.548 1 98.85 91 GLY A CA 1
ATOM 663 C C . GLY A 1 91 ? 11.963 -12.65 -6.918 1 98.85 91 GLY A C 1
ATOM 664 O O . GLY A 1 91 ? 12.654 -12.826 -5.912 1 98.85 91 GLY A O 1
ATOM 665 N N . ILE A 1 92 ? 11.905 -11.491 -7.525 1 98.91 92 ILE A N 1
ATOM 666 C CA . ILE A 1 92 ? 12.558 -10.31 -6.971 1 98.91 92 ILE A CA 1
ATOM 667 C C . ILE A 1 92 ? 11.84 -9.873 -5.696 1 98.91 92 ILE A C 1
ATOM 669 O O . ILE A 1 92 ? 12.481 -9.488 -4.716 1 98.91 92 ILE A O 1
ATOM 673 N N . ALA A 1 93 ? 10.533 -9.966 -5.682 1 98.93 93 ALA A N 1
ATOM 674 C CA . ALA A 1 93 ? 9.781 -9.695 -4.459 1 98.93 93 ALA A CA 1
ATOM 675 C C . ALA A 1 93 ? 10.193 -10.648 -3.34 1 98.93 93 ALA A C 1
ATOM 677 O O . ALA A 1 93 ? 10.346 -10.234 -2.188 1 98.93 93 ALA A O 1
ATOM 678 N N . ARG A 1 94 ? 10.36 -11.928 -3.667 1 98.87 94 ARG A N 1
ATOM 679 C CA . ARG A 1 94 ? 10.859 -12.904 -2.704 1 98.87 94 ARG A CA 1
ATOM 680 C C . ARG A 1 94 ? 12.231 -12.499 -2.176 1 98.87 94 ARG A C 1
ATOM 682 O O . ARG A 1 94 ? 12.509 -12.638 -0.983 1 98.87 94 ARG A O 1
ATOM 689 N N . GLY A 1 95 ? 13.069 -12.037 -3.091 1 98.81 95 GLY A N 1
ATOM 690 C CA . GLY A 1 95 ? 14.369 -11.53 -2.683 1 98.81 95 GLY A CA 1
ATOM 691 C C . GLY A 1 95 ? 14.28 -10.405 -1.67 1 98.81 95 GLY A C 1
ATOM 692 O O . GLY A 1 95 ? 15.053 -10.363 -0.711 1 98.81 95 GLY A O 1
ATOM 693 N N . VAL A 1 96 ? 13.338 -9.472 -1.878 1 98.76 96 VAL A N 1
ATOM 694 C CA . VAL A 1 96 ? 13.141 -8.371 -0.941 1 98.76 96 VAL A CA 1
ATOM 695 C C . VAL A 1 96 ? 12.747 -8.92 0.427 1 98.76 96 VAL A C 1
ATOM 697 O O . VAL A 1 96 ? 13.236 -8.45 1.457 1 98.76 96 VAL A O 1
ATOM 700 N N . LEU A 1 97 ? 11.918 -9.858 0.468 1 98.14 97 LEU A N 1
ATOM 701 C CA . LEU A 1 97 ? 11.445 -10.489 1.696 1 98.14 97 LEU A CA 1
ATOM 702 C C . LEU A 1 97 ? 12.603 -11.116 2.465 1 98.14 97 LEU A C 1
ATOM 704 O O . LEU A 1 97 ? 12.684 -10.985 3.688 1 98.14 97 LEU A O 1
ATOM 708 N N . GLU A 1 98 ? 13.522 -11.71 1.775 1 97.9 98 GLU A N 1
ATOM 709 C CA . GLU A 1 98 ? 14.504 -12.567 2.431 1 97.9 98 GLU A CA 1
ATOM 710 C C . GLU A 1 98 ? 15.828 -11.836 2.633 1 97.9 98 GLU A C 1
ATOM 712 O O . GLU A 1 98 ? 16.593 -12.165 3.542 1 97.9 98 GLU A O 1
ATOM 717 N N . ARG A 1 99 ? 16.093 -10.882 1.738 1 97.82 99 ARG A N 1
ATOM 718 C CA . ARG A 1 99 ? 17.461 -10.377 1.697 1 97.82 99 ARG A CA 1
ATOM 719 C C . ARG A 1 99 ? 17.49 -8.86 1.854 1 97.82 99 ARG A C 1
ATOM 721 O O . ARG A 1 99 ? 18.514 -8.224 1.597 1 97.82 99 ARG A O 1
ATOM 728 N N . SER A 1 100 ? 16.391 -8.306 2.166 1 95.65 100 SER A N 1
ATOM 729 C CA . SER A 1 100 ? 16.336 -6.869 2.412 1 95.65 100 SER A CA 1
ATOM 730 C C . SER A 1 100 ? 15.881 -6.568 3.836 1 95.65 100 SER A C 1
ATOM 732 O O . SER A 1 100 ? 15.134 -7.348 4.432 1 95.65 100 SER A O 1
ATOM 734 N N . GLU A 1 101 ? 16.355 -5.471 4.387 1 92.66 101 GLU A N 1
ATOM 735 C CA . GLU A 1 101 ? 15.855 -4.975 5.666 1 92.66 101 GLU A CA 1
ATOM 736 C C . GLU A 1 101 ? 14.508 -4.277 5.499 1 92.66 101 GLU A C 1
ATOM 738 O O . GLU A 1 101 ? 13.832 -3.976 6.485 1 92.66 101 GLU A O 1
ATOM 743 N N . HIS A 1 102 ? 14.164 -4.042 4.22 1 96.08 102 HIS A N 1
ATOM 744 C CA . HIS A 1 102 ? 12.926 -3.333 3.922 1 96.08 102 HIS A CA 1
ATOM 745 C C . HIS A 1 102 ? 11.889 -4.268 3.31 1 96.08 102 HIS A C 1
ATOM 747 O O . HIS A 1 102 ? 12.228 -5.359 2.845 1 96.08 102 HIS A O 1
ATOM 753 N N . THR A 1 103 ? 10.665 -3.763 3.258 1 97.14 103 THR A N 1
ATOM 754 C CA . THR A 1 103 ? 9.533 -4.578 2.833 1 97.14 103 THR A CA 1
ATOM 755 C C . THR A 1 103 ? 9.191 -4.309 1.37 1 97.14 103 THR A C 1
ATOM 757 O O . THR A 1 103 ? 8.669 -5.185 0.678 1 97.14 103 THR A O 1
ATOM 760 N N . ALA A 1 104 ? 9.503 -3.127 0.848 1 98.65 104 ALA A N 1
ATOM 761 C CA . ALA A 1 104 ? 9.102 -2.772 -0.511 1 98.65 104 ALA A CA 1
ATOM 762 C C . ALA A 1 104 ? 10.132 -1.856 -1.165 1 98.65 104 ALA A C 1
ATOM 764 O O . ALA A 1 104 ? 10.633 -0.924 -0.532 1 98.65 104 ALA A O 1
ATOM 765 N N . LEU A 1 105 ? 10.432 -2.149 -2.382 1 98.85 105 LEU A N 1
ATOM 766 C CA . LEU A 1 105 ? 11.33 -1.328 -3.186 1 98.85 105 LEU A CA 1
ATOM 767 C C . LEU A 1 105 ? 10.673 -0.936 -4.505 1 98.85 105 LEU A C 1
ATOM 769 O O . LEU A 1 105 ? 9.959 -1.738 -5.111 1 98.85 105 LEU A O 1
ATOM 773 N N . ALA A 1 106 ? 10.957 0.276 -4.984 1 98.78 106 ALA A N 1
ATOM 774 C CA . ALA A 1 106 ? 10.272 0.791 -6.167 1 98.78 106 ALA A CA 1
ATOM 775 C C . ALA A 1 106 ? 11.272 1.256 -7.221 1 98.78 106 ALA A C 1
ATOM 777 O O . ALA A 1 106 ? 12.363 1.725 -6.887 1 98.78 106 ALA A O 1
ATOM 778 N N . GLY A 1 107 ? 10.823 1.159 -8.465 1 98.01 107 GLY A N 1
ATOM 779 C CA . GLY A 1 107 ? 11.54 1.755 -9.581 1 98.01 107 GLY A CA 1
ATOM 780 C C . GLY A 1 107 ? 12.982 1.292 -9.68 1 98.01 107 GLY A C 1
ATOM 781 O O . GLY A 1 107 ? 13.262 0.095 -9.585 1 98.01 107 GLY A O 1
ATOM 782 N N . ASN A 1 108 ? 13.865 2.262 -9.848 1 97.81 108 ASN A N 1
ATOM 783 C CA . ASN A 1 108 ? 15.282 1.951 -10.01 1 97.81 108 ASN A CA 1
ATOM 784 C C . ASN A 1 108 ? 15.873 1.352 -8.737 1 97.81 108 ASN A C 1
ATOM 786 O O . ASN A 1 108 ? 16.831 0.579 -8.796 1 97.81 108 ASN A O 1
ATOM 790 N N . GLY A 1 109 ? 15.262 1.732 -7.647 1 98.37 109 GLY A N 1
ATOM 791 C CA . GLY A 1 109 ? 15.709 1.096 -6.417 1 98.37 109 GLY A CA 1
ATOM 792 C C . GLY A 1 109 ? 15.523 -0.409 -6.422 1 98.37 109 GLY A C 1
ATOM 793 O O . GLY A 1 109 ? 16.399 -1.149 -5.969 1 98.37 109 GLY A O 1
ATOM 794 N N . ALA A 1 110 ? 14.398 -0.836 -6.938 1 98.71 110 ALA A N 1
ATOM 795 C CA . ALA A 1 110 ? 14.13 -2.267 -7.055 1 98.71 110 ALA A CA 1
ATOM 796 C C . ALA A 1 110 ? 15.068 -2.919 -8.067 1 98.71 110 ALA A C 1
ATOM 798 O O . ALA A 1 110 ? 15.56 -4.027 -7.843 1 98.71 110 ALA A O 1
ATOM 799 N N . VAL A 1 111 ? 15.317 -2.231 -9.178 1 98.59 111 VAL A N 1
ATOM 800 C CA . VAL A 1 111 ? 16.208 -2.739 -10.216 1 98.59 111 VAL A CA 1
ATOM 801 C C . VAL A 1 111 ? 17.617 -2.907 -9.652 1 98.59 111 VAL A C 1
ATOM 803 O O . VAL A 1 111 ? 18.252 -3.945 -9.85 1 98.59 111 VAL A O 1
ATOM 806 N N . ASN A 1 112 ? 18.086 -1.885 -8.959 1 98.36 112 ASN A N 1
ATOM 807 C CA . ASN A 1 112 ? 19.418 -1.929 -8.366 1 98.36 112 ASN A CA 1
ATOM 808 C C . ASN A 1 112 ? 19.538 -3.052 -7.339 1 98.36 112 ASN A C 1
ATOM 810 O O . ASN A 1 112 ? 20.561 -3.736 -7.277 1 98.36 112 ASN A O 1
ATOM 814 N N . PHE A 1 113 ? 18.537 -3.213 -6.569 1 98.73 113 PHE A N 1
ATOM 815 C CA . PHE A 1 113 ? 18.533 -4.296 -5.593 1 98.73 113 PHE A CA 1
ATOM 816 C C . PHE A 1 113 ? 18.656 -5.648 -6.285 1 98.73 113 PHE A C 1
ATOM 818 O O . PHE A 1 113 ? 19.449 -6.495 -5.868 1 98.73 113 PHE A O 1
ATOM 825 N N . ALA A 1 114 ? 17.784 -5.862 -7.319 1 98.81 114 ALA A N 1
ATOM 826 C CA . ALA A 1 114 ? 17.811 -7.117 -8.065 1 98.81 114 ALA A CA 1
ATOM 827 C C . ALA A 1 114 ? 19.205 -7.396 -8.619 1 98.81 114 ALA A C 1
ATOM 829 O O . ALA A 1 114 ? 19.699 -8.523 -8.536 1 98.81 114 ALA A O 1
ATOM 830 N N . GLN A 1 115 ? 19.817 -6.371 -9.135 1 98.38 115 GLN A N 1
ATOM 831 C CA . GLN A 1 115 ? 21.13 -6.514 -9.756 1 98.38 115 GLN A CA 1
ATOM 832 C C . GLN A 1 115 ? 22.216 -6.714 -8.703 1 98.38 115 GLN A C 1
ATOM 834 O O . GLN A 1 115 ? 23.021 -7.643 -8.802 1 98.38 115 GLN A O 1
ATOM 839 N N . GLU A 1 116 ? 22.225 -5.904 -7.67 1 97.82 116 GLU A N 1
ATOM 840 C CA . GLU A 1 116 ? 23.352 -5.825 -6.746 1 97.82 116 GLU A CA 1
ATOM 841 C C . GLU A 1 116 ? 23.256 -6.898 -5.665 1 97.82 116 GLU A C 1
ATOM 843 O O . GLU A 1 116 ? 24.276 -7.416 -5.205 1 97.82 116 GLU A O 1
ATOM 848 N N . VAL A 1 117 ? 22.094 -7.176 -5.26 1 98.07 117 VAL A N 1
ATOM 849 C CA . VAL A 1 117 ? 21.924 -8.071 -4.12 1 98.07 117 VAL A CA 1
ATOM 850 C C . VAL A 1 117 ? 21.545 -9.467 -4.61 1 98.07 117 VAL A C 1
ATOM 852 O O . VAL A 1 117 ? 22.055 -10.469 -4.103 1 98.07 117 VAL A O 1
ATOM 855 N N . LEU A 1 118 ? 20.693 -9.544 -5.632 1 98.36 118 LEU A N 1
ATOM 856 C CA . LEU A 1 118 ? 20.216 -10.848 -6.082 1 98.36 118 LEU A CA 1
ATOM 857 C C . LEU A 1 118 ? 21.06 -11.363 -7.243 1 98.36 118 LEU A C 1
ATOM 859 O O . LEU A 1 118 ? 20.941 -12.527 -7.633 1 98.36 118 LEU A O 1
ATOM 863 N N . GLY A 1 119 ? 21.856 -10.504 -7.863 1 98.21 119 GLY A N 1
ATOM 864 C CA . GLY A 1 119 ? 22.692 -10.904 -8.983 1 98.21 119 GLY A CA 1
ATOM 865 C C . GLY A 1 119 ? 21.918 -11.073 -10.276 1 98.21 119 GLY A C 1
ATOM 866 O O . GLY A 1 119 ? 22.331 -11.827 -11.16 1 98.21 119 GLY A O 1
ATOM 867 N N . GLU A 1 120 ? 20.754 -10.455 -10.332 1 97.59 120 GLU A N 1
ATOM 868 C CA . GLU A 1 120 ? 19.911 -10.542 -11.521 1 97.59 120 GLU A CA 1
ATOM 869 C C . GLU A 1 120 ? 19.983 -9.258 -12.344 1 97.59 120 GLU A C 1
ATOM 871 O O . GLU A 1 120 ? 19.298 -8.28 -12.039 1 97.59 120 GLU A O 1
ATOM 876 N N . ALA A 1 121 ? 20.601 -9.275 -13.438 1 96.99 121 ALA A N 1
ATOM 877 C CA . ALA A 1 121 ? 20.735 -8.099 -14.293 1 96.99 121 ALA A CA 1
ATOM 878 C C . ALA A 1 121 ? 19.464 -7.865 -15.105 1 96.99 121 ALA A C 1
ATOM 880 O O . ALA A 1 121 ? 18.823 -8.817 -15.556 1 96.99 121 ALA A O 1
ATOM 881 N N . PRO A 1 122 ? 19.125 -6.631 -15.251 1 97.65 122 PRO A N 1
ATOM 882 C CA . PRO A 1 122 ? 17.986 -6.369 -16.135 1 97.65 122 PRO A CA 1
ATOM 883 C C . PRO A 1 122 ? 18.262 -6.761 -17.584 1 97.65 122 PRO A C 1
ATOM 885 O O . PRO A 1 122 ? 19.41 -6.717 -18.032 1 97.65 122 PRO A O 1
ATOM 888 N N . LEU A 1 123 ? 17.229 -7.103 -18.295 1 97.34 123 LEU A N 1
ATOM 889 C CA . LEU A 1 123 ? 17.32 -7.496 -19.697 1 97.34 123 LEU A CA 1
ATOM 890 C C . LEU A 1 123 ? 17.143 -6.289 -20.612 1 97.34 123 LEU A C 1
ATOM 892 O O . LEU A 1 123 ? 16.514 -5.3 -20.228 1 97.34 123 LEU A O 1
ATOM 896 N N . PRO A 1 124 ? 17.657 -6.407 -21.806 1 93.53 124 PRO A N 1
ATOM 897 C CA . PRO A 1 124 ? 17.376 -5.34 -22.769 1 93.53 124 PRO A CA 1
ATOM 898 C C . PRO A 1 124 ? 15.912 -5.306 -23.201 1 93.53 124 PRO A C 1
ATOM 900 O O . PRO A 1 124 ? 15.246 -6.344 -23.218 1 93.53 124 PRO A O 1
ATOM 903 N N . ASP A 1 125 ? 15.453 -4.199 -23.599 1 87.25 125 ASP A N 1
ATOM 904 C CA . ASP A 1 125 ? 14.062 -3.97 -23.978 1 87.25 125 ASP A CA 1
ATOM 905 C C . ASP A 1 125 ? 13.621 -4.945 -25.067 1 87.25 125 ASP A C 1
ATOM 907 O O . ASP A 1 125 ? 12.463 -5.366 -25.099 1 87.25 125 ASP A O 1
ATOM 911 N N . SER A 1 126 ? 14.504 -5.298 -25.948 1 90.05 126 SER A N 1
ATOM 912 C CA . SER A 1 126 ? 14.189 -6.169 -27.076 1 90.05 126 SER A CA 1
ATOM 913 C C . SER A 1 126 ? 13.792 -7.564 -26.603 1 90.05 126 SER A C 1
ATOM 915 O O . SER A 1 126 ? 13.146 -8.314 -27.338 1 90.05 126 SER A O 1
ATOM 917 N N . GLU A 1 127 ? 14.09 -7.84 -25.381 1 94.32 127 GLU A N 1
ATOM 918 C CA . GLU A 1 127 ? 13.817 -9.179 -24.866 1 94.32 127 GLU A CA 1
ATOM 919 C C . GLU A 1 127 ? 12.637 -9.168 -23.899 1 94.32 127 GLU A C 1
ATOM 921 O O . GLU A 1 127 ? 12.268 -10.208 -23.349 1 94.32 127 GLU A O 1
ATOM 926 N N . LEU A 1 128 ? 12.06 -8.078 -23.76 1 97.26 128 LEU A N 1
ATOM 927 C CA . LEU A 1 128 ? 11.092 -7.945 -22.676 1 97.26 128 LEU A CA 1
ATOM 928 C C . LEU A 1 128 ? 9.666 -7.949 -23.217 1 97.26 128 LEU A C 1
ATOM 930 O O . LEU A 1 128 ? 8.714 -8.172 -22.467 1 97.26 128 LEU A O 1
ATOM 934 N N . LEU A 1 129 ? 9.541 -7.727 -24.471 1 97.25 129 LEU A N 1
ATOM 935 C CA . LEU A 1 129 ? 8.198 -7.677 -25.038 1 97.25 129 LEU A CA 1
ATOM 936 C C . LEU A 1 129 ? 7.982 -8.821 -26.023 1 97.25 129 LEU A C 1
ATOM 938 O O . LEU A 1 129 ? 8.863 -9.126 -26.83 1 97.25 129 LEU A O 1
ATOM 942 N N . THR A 1 130 ? 6.867 -9.455 -25.918 1 97.04 130 THR A N 1
ATOM 943 C CA . THR A 1 130 ? 6.466 -10.44 -26.916 1 97.04 130 THR A CA 1
ATOM 944 C C . THR A 1 130 ? 6.113 -9.76 -28.236 1 97.04 130 THR A C 1
ATOM 946 O O . THR A 1 130 ? 5.952 -8.539 -28.287 1 97.04 130 THR A O 1
ATOM 949 N N . GLU A 1 131 ? 5.995 -10.555 -29.251 1 96.74 131 GLU A N 1
ATOM 950 C CA . GLU A 1 131 ? 5.564 -10.016 -30.538 1 96.74 131 GLU A CA 1
ATOM 951 C C . GLU A 1 131 ? 4.168 -9.408 -30.442 1 96.74 131 GLU A C 1
ATOM 953 O O . GLU A 1 131 ? 3.899 -8.359 -31.032 1 96.74 131 GLU A O 1
ATOM 958 N N . HIS A 1 132 ? 3.342 -10.106 -29.736 1 95.04 132 HIS A N 1
ATOM 959 C CA . HIS A 1 132 ? 1.989 -9.6 -29.54 1 95.04 132 HIS A CA 1
ATOM 960 C C . HIS A 1 132 ? 2.005 -8.228 -28.873 1 95.04 132 HIS A C 1
ATOM 962 O O . HIS A 1 132 ? 1.312 -7.309 -29.317 1 95.04 132 HIS A O 1
ATOM 968 N N . ALA A 1 133 ? 2.777 -8.07 -27.824 1 95.27 133 ALA A N 1
ATOM 969 C CA . ALA A 1 133 ? 2.862 -6.811 -27.089 1 95.27 133 ALA A CA 1
ATOM 970 C C . ALA A 1 133 ? 3.388 -5.69 -27.981 1 95.27 133 ALA A C 1
ATOM 972 O O . ALA A 1 133 ? 2.907 -4.556 -27.912 1 95.27 133 ALA A O 1
ATOM 973 N N . ARG A 1 134 ? 4.347 -5.985 -28.832 1 96.27 134 ARG A N 1
ATOM 974 C CA . ARG A 1 134 ? 4.898 -4.994 -29.751 1 96.27 134 ARG A CA 1
ATOM 975 C C . ARG A 1 134 ? 3.84 -4.518 -30.741 1 96.27 134 ARG A C 1
ATOM 977 O O . ARG A 1 134 ? 3.767 -3.329 -31.056 1 96.27 134 ARG A O 1
ATOM 984 N N . ARG A 1 135 ? 3.163 -5.454 -31.213 1 95.35 135 ARG A N 1
ATOM 985 C CA . ARG A 1 135 ? 2.103 -5.111 -32.155 1 95.35 135 ARG A CA 1
ATOM 986 C C . ARG A 1 135 ? 1.054 -4.22 -31.499 1 95.35 135 ARG A C 1
ATOM 988 O O . ARG A 1 135 ? 0.622 -3.225 -32.085 1 95.35 135 ARG A O 1
ATOM 995 N N . ARG A 1 136 ? 0.648 -4.598 -30.298 1 93.84 136 ARG A N 1
ATOM 996 C CA . ARG A 1 136 ? -0.349 -3.807 -29.584 1 93.84 136 ARG A CA 1
ATOM 997 C C . ARG A 1 136 ? 0.181 -2.411 -29.271 1 93.84 136 ARG A C 1
ATOM 999 O O . ARG A 1 136 ? -0.572 -1.436 -29.298 1 93.84 136 ARG A O 1
ATOM 1006 N N . LEU A 1 137 ? 1.416 -2.313 -28.952 1 94.68 137 LEU A N 1
ATOM 1007 C CA . LEU A 1 137 ? 2.046 -1.022 -28.7 1 94.68 137 LEU A CA 1
ATOM 1008 C C . LEU A 1 137 ? 1.996 -0.141 -29.943 1 94.68 137 LEU A C 1
ATOM 1010 O O . LEU A 1 137 ? 1.723 1.058 -29.849 1 94.68 137 LEU A O 1
ATOM 1014 N N . ALA A 1 138 ? 2.285 -0.732 -31.037 1 95.67 138 ALA A N 1
ATOM 1015 C CA . ALA A 1 138 ? 2.226 0.007 -32.295 1 95.67 138 ALA A CA 1
ATOM 1016 C C . ALA A 1 138 ? 0.818 0.534 -32.556 1 95.67 138 ALA A C 1
ATOM 1018 O O . ALA A 1 138 ? 0.647 1.672 -33 1 95.67 138 ALA A O 1
ATOM 1019 N N . GLU A 1 139 ? -0.148 -0.291 -32.303 1 94.54 139 GLU A N 1
ATOM 1020 C CA . GLU A 1 139 ? -1.538 0.125 -32.463 1 94.54 139 GLU A CA 1
ATOM 1021 C C . GLU A 1 139 ? -1.882 1.277 -31.524 1 94.54 139 GLU A C 1
ATOM 1023 O O . GLU A 1 139 ? -2.578 2.217 -31.915 1 94.54 139 GLU A O 1
ATOM 1028 N N . TYR A 1 140 ? -1.436 1.159 -30.31 1 93.48 140 TYR A N 1
ATOM 1029 C CA . TYR A 1 140 ? -1.658 2.208 -29.321 1 93.48 140 TYR A CA 1
ATOM 1030 C C . TYR A 1 140 ? -1.051 3.528 -29.78 1 93.48 140 TYR A C 1
ATOM 1032 O O . TYR A 1 140 ? -1.708 4.57 -29.734 1 93.48 140 TYR A O 1
ATOM 1040 N N . ARG A 1 141 ? 0.119 3.548 -30.279 1 94.66 141 ARG A N 1
ATOM 1041 C CA . ARG A 1 141 ? 0.826 4.751 -30.704 1 94.66 141 ARG A CA 1
ATOM 1042 C C . ARG A 1 141 ? 0.161 5.373 -31.928 1 94.66 141 ARG A C 1
ATOM 1044 O O . ARG A 1 141 ? 0.213 6.59 -32.118 1 94.66 141 ARG A O 1
ATOM 1051 N N . ALA A 1 142 ? -0.506 4.571 -32.672 1 94.36 142 ALA A N 1
ATOM 1052 C CA . ALA A 1 142 ? -1.188 5.044 -33.874 1 94.36 142 ALA A CA 1
ATOM 1053 C C . ALA A 1 142 ? -2.586 5.56 -33.544 1 94.36 142 ALA A C 1
ATOM 1055 O O . ALA A 1 142 ? -3.315 6.007 -34.433 1 94.36 142 ALA A O 1
ATOM 1056 N N . GLY A 1 143 ? -2.955 5.562 -32.272 1 88.84 143 GLY A N 1
ATOM 1057 C CA . GLY A 1 143 ? -4.277 6.017 -31.869 1 88.84 143 GLY A CA 1
ATOM 1058 C C . GLY A 1 143 ? -5.378 5.032 -32.214 1 88.84 143 GLY A C 1
ATOM 1059 O O . GLY A 1 143 ? -6.543 5.414 -32.338 1 88.84 143 GLY A O 1
ATOM 1060 N N . ARG A 1 144 ? -5.115 3.939 -32.492 1 82.29 144 ARG A N 1
ATOM 1061 C CA . ARG A 1 144 ? -6.069 2.927 -32.933 1 82.29 144 ARG A CA 1
ATOM 1062 C C . ARG A 1 144 ? -6.342 1.912 -31.828 1 82.29 144 ARG A C 1
ATOM 1064 O O . ARG A 1 144 ? -7.015 0.904 -32.056 1 82.29 144 ARG A O 1
ATOM 1071 N N . PHE A 1 145 ? -5.613 2.211 -30.758 1 73.18 145 PHE A N 1
ATOM 1072 C CA . PHE A 1 145 ? -5.837 1.286 -29.653 1 73.18 145 PHE A CA 1
ATOM 1073 C C . PHE A 1 145 ? -7.199 1.528 -29.012 1 73.18 145 PHE A C 1
ATOM 1075 O O . PHE A 1 145 ? -7.46 2.613 -28.487 1 73.18 145 PHE A O 1
ATOM 1082 N N . GLN A 1 146 ? -8.196 0.929 -29.545 1 60.75 146 GLN A N 1
ATOM 1083 C CA . GLN A 1 146 ? -9.471 0.95 -28.834 1 60.75 146 GLN A CA 1
ATOM 1084 C C . GLN A 1 146 ? -9.443 0.015 -27.628 1 60.75 146 GLN A C 1
ATOM 1086 O O . GLN A 1 146 ? -9.336 -1.204 -27.783 1 60.75 146 GLN A O 1
ATOM 1091 N N . GLY A 1 147 ? -8.707 0.306 -26.733 1 53.76 147 GLY A N 1
ATOM 1092 C CA . GLY A 1 147 ? -8.676 -0.582 -25.582 1 53.76 147 GLY A CA 1
ATOM 1093 C C . GLY A 1 147 ? -9.942 -1.404 -25.429 1 53.76 147 GLY A C 1
ATOM 1094 O O . GLY A 1 147 ? -11.042 -0.853 -25.362 1 53.76 147 GLY A O 1
ATOM 1095 N N . ARG A 1 148 ? -9.953 -2.401 -26.099 1 44.1 148 ARG A N 1
ATOM 1096 C CA . ARG A 1 148 ? -11.118 -3.208 -25.75 1 44.1 148 ARG A CA 1
ATOM 1097 C C . ARG A 1 148 ? -11.224 -3.392 -24.24 1 44.1 148 ARG A C 1
ATOM 1099 O O . ARG A 1 148 ? -10.208 -3.462 -23.545 1 44.1 148 ARG A O 1
ATOM 1106 N N . PRO A 1 149 ? -12.346 -3.064 -23.718 1 42.74 149 PRO A N 1
ATOM 1107 C CA . PRO A 1 149 ? -12.691 -3.469 -22.353 1 42.74 149 PRO A CA 1
ATOM 1108 C C . PRO A 1 149 ? -12 -4.763 -21.929 1 42.74 149 PRO A C 1
ATOM 1110 O O . PRO A 1 149 ? -11.763 -4.979 -20.738 1 42.74 149 PRO A O 1
ATOM 1113 N N . ASN A 1 150 ? -11.674 -5.591 -23.044 1 43.23 150 ASN A N 1
ATOM 1114 C CA . ASN A 1 150 ? -11.285 -6.967 -22.754 1 43.23 150 ASN A CA 1
ATOM 1115 C C . ASN A 1 150 ? -9.783 -7.084 -22.507 1 43.23 150 ASN A C 1
ATOM 1117 O O . ASN A 1 150 ? -9.287 -8.163 -22.179 1 43.23 150 ASN A O 1
ATOM 1121 N N . GLU A 1 151 ? -9.027 -6.151 -23.134 1 56.69 151 GLU A N 1
ATOM 1122 C CA . GLU A 1 151 ? -7.62 -6.413 -22.842 1 56.69 151 GLU A CA 1
ATOM 1123 C C . GLU A 1 151 ? -7.309 -6.177 -21.367 1 56.69 151 GLU A C 1
ATOM 1125 O O . GLU A 1 151 ? -7.494 -5.07 -20.858 1 56.69 151 GLU A O 1
ATOM 1130 N N . SER A 1 152 ? -7.218 -7.398 -20.74 1 60.7 152 SER A N 1
ATOM 1131 C CA . SER A 1 152 ? -7.393 -7.758 -19.337 1 60.7 152 SER A CA 1
ATOM 1132 C C . SER A 1 152 ? -6.293 -7.156 -18.47 1 60.7 152 SER A C 1
ATOM 1134 O O . SER A 1 152 ? -5.171 -6.946 -18.938 1 60.7 152 SER A O 1
ATOM 1136 N N . HIS A 1 153 ? -6.543 -6.375 -17.703 1 69.23 153 HIS A N 1
ATOM 1137 C CA . HIS A 1 153 ? -5.669 -5.956 -16.613 1 69.23 153 HIS A CA 1
ATOM 1138 C C . HIS A 1 153 ? -5.878 -6.823 -15.376 1 69.23 153 HIS A C 1
ATOM 1140 O O . HIS A 1 153 ? -6.054 -6.304 -14.271 1 69.23 153 HIS A O 1
ATOM 1146 N N . ASP A 1 154 ? -5.744 -8.094 -15.731 1 87.17 154 ASP A N 1
ATOM 1147 C CA . ASP A 1 154 ? -5.963 -9.093 -14.69 1 87.17 154 ASP A CA 1
ATOM 1148 C C . ASP A 1 154 ? -4.673 -9.377 -13.922 1 87.17 154 ASP A C 1
ATOM 1150 O O . ASP A 1 154 ? -3.576 -9.176 -14.446 1 87.17 154 ASP A O 1
ATOM 1154 N N . THR A 1 155 ? -4.834 -9.613 -12.721 1 95.02 155 THR A N 1
ATOM 1155 C CA . THR A 1 155 ? -3.749 -9.933 -11.799 1 95.02 155 THR A CA 1
ATOM 1156 C C . THR A 1 155 ? -3.771 -11.414 -11.433 1 95.02 155 THR A C 1
ATOM 1158 O O . THR A 1 155 ? -4.839 -11.992 -11.225 1 95.02 155 THR A O 1
ATOM 1161 N N . VAL A 1 156 ? -2.576 -12.048 -11.521 1 98.61 156 VAL A N 1
ATOM 1162 C CA . VAL A 1 156 ? -2.526 -13.36 -10.884 1 98.61 156 VAL A CA 1
ATOM 1163 C C . VAL A 1 156 ? -2.371 -13.196 -9.374 1 98.61 156 VAL A C 1
ATOM 1165 O O . VAL A 1 156 ? -1.477 -12.485 -8.909 1 98.61 156 VAL A O 1
ATOM 1168 N N . GLY A 1 157 ? -3.228 -13.657 -8.619 1 98.81 157 GLY A N 1
ATOM 1169 C CA . GLY A 1 157 ? -3.169 -13.891 -7.184 1 98.81 157 GLY A CA 1
ATOM 1170 C C . GLY A 1 157 ? -3.287 -15.357 -6.813 1 98.81 157 GLY A C 1
ATOM 1171 O O . GLY A 1 157 ? -4.156 -16.064 -7.327 1 98.81 157 GLY A O 1
ATOM 1172 N N . MET A 1 158 ? -2.413 -15.814 -5.964 1 98.91 158 MET A N 1
ATOM 1173 C CA . MET A 1 158 ? -2.369 -17.233 -5.624 1 98.91 158 MET A CA 1
ATOM 1174 C C . MET A 1 158 ? -2.165 -17.427 -4.125 1 98.91 158 MET A C 1
ATOM 1176 O O . MET A 1 158 ? -1.381 -16.708 -3.503 1 98.91 158 MET A O 1
ATOM 1180 N N . ILE A 1 159 ? -2.896 -18.352 -3.549 1 98.93 159 ILE A N 1
ATOM 1181 C CA . ILE A 1 159 ? -2.773 -18.717 -2.142 1 98.93 159 ILE A CA 1
ATOM 1182 C C . ILE A 1 159 ? -2.52 -20.217 -2.018 1 98.93 159 ILE A C 1
ATOM 1184 O O . ILE A 1 159 ? -3.206 -21.023 -2.652 1 98.93 159 ILE A O 1
ATOM 1188 N N . ALA A 1 160 ? -1.568 -20.548 -1.261 1 98.66 160 ALA A N 1
ATOM 1189 C CA . ALA A 1 160 ? -1.284 -21.939 -0.917 1 98.66 160 ALA A CA 1
ATOM 1190 C C . ALA A 1 160 ? -1.351 -22.156 0.592 1 98.66 160 ALA A C 1
ATOM 1192 O O . ALA A 1 160 ? -0.773 -21.385 1.362 1 98.66 160 ALA A O 1
ATOM 1193 N N . ALA A 1 161 ? -2.043 -23.167 0.978 1 97.6 161 ALA A N 1
ATOM 1194 C CA . ALA A 1 161 ? -2.166 -23.509 2.392 1 97.6 161 ALA A CA 1
ATOM 1195 C C . ALA A 1 161 ? -2 -25.01 2.61 1 97.6 161 ALA A C 1
ATOM 1197 O O . ALA A 1 161 ? -2.289 -25.81 1.717 1 97.6 161 ALA A O 1
ATOM 1198 N N . GLN A 1 162 ? -1.502 -25.349 3.752 1 96.21 162 GLN A N 1
ATOM 1199 C CA . GLN A 1 162 ? -1.369 -26.738 4.178 1 96.21 162 GLN A CA 1
ATOM 1200 C C . GLN A 1 162 ? -2.087 -26.978 5.504 1 96.21 162 GLN A C 1
ATOM 1202 O O . GLN A 1 162 ? -2.228 -26.06 6.314 1 96.21 162 GLN A O 1
ATOM 1207 N N . SER A 1 163 ? -2.479 -28.211 5.734 1 94.28 163 SER A N 1
ATOM 1208 C CA . SER A 1 163 ? -3.247 -28.574 6.921 1 94.28 163 SER A CA 1
ATOM 1209 C C . SER A 1 163 ? -2.45 -28.316 8.195 1 94.28 163 SER A C 1
ATOM 1211 O O . SER A 1 163 ? -3.017 -28.267 9.289 1 94.28 163 SER A O 1
ATOM 1213 N N . THR A 1 164 ? -1.138 -28.117 8.111 1 93.78 164 THR A N 1
ATOM 1214 C CA . THR A 1 164 ? -0.288 -27.806 9.255 1 93.78 164 THR A CA 1
ATOM 1215 C C . THR A 1 164 ? -0.527 -26.377 9.734 1 93.78 164 THR A C 1
ATOM 1217 O O . THR A 1 164 ? -0.07 -25.993 10.812 1 93.78 164 THR A O 1
ATOM 1220 N N . GLY A 1 165 ? -1.185 -25.619 8.904 1 94.97 165 GLY A N 1
ATOM 1221 C CA . GLY A 1 165 ? -1.423 -24.227 9.25 1 94.97 165 GLY A CA 1
ATOM 1222 C C . GLY A 1 165 ? -0.538 -23.262 8.485 1 94.97 165 GLY A C 1
ATOM 1223 O O . GLY A 1 165 ? -0.725 -22.046 8.562 1 94.97 165 GLY A O 1
ATOM 1224 N N . ASP A 1 166 ? 0.385 -23.819 7.728 1 96.13 166 ASP A N 1
ATOM 1225 C CA . ASP A 1 166 ? 1.255 -22.975 6.914 1 96.13 166 ASP A CA 1
ATOM 1226 C C . ASP A 1 166 ? 0.496 -22.388 5.727 1 96.13 166 ASP A C 1
ATOM 1228 O O . ASP A 1 166 ? -0.298 -23.081 5.087 1 96.13 166 ASP A O 1
ATOM 1232 N N . ILE A 1 167 ? 0.771 -21.131 5.478 1 98.23 167 ILE A N 1
ATOM 1233 C CA . ILE A 1 167 ? 0.052 -20.459 4.402 1 98.23 167 ILE A CA 1
ATOM 1234 C C . ILE A 1 167 ? 0.948 -19.397 3.767 1 98.23 167 ILE A C 1
ATOM 1236 O O . ILE A 1 167 ? 1.865 -18.884 4.412 1 98.23 167 ILE A O 1
ATOM 1240 N N . ALA A 1 168 ? 0.755 -19.129 2.483 1 98.8 168 ALA A N 1
ATOM 1241 C CA . ALA A 1 168 ? 1.431 -18.063 1.748 1 98.8 168 ALA A CA 1
ATOM 1242 C C . ALA A 1 168 ? 0.545 -17.517 0.632 1 98.8 168 ALA A C 1
ATOM 1244 O O . ALA A 1 168 ? -0.378 -18.196 0.176 1 98.8 168 ALA A O 1
ATOM 1245 N N . ALA A 1 169 ? 0.812 -16.362 0.267 1 98.94 169 ALA A N 1
ATOM 1246 C CA . ALA A 1 169 ? 0.101 -15.715 -0.832 1 98.94 169 ALA A CA 1
ATOM 1247 C C . ALA A 1 169 ? 1.049 -14.869 -1.677 1 98.94 169 ALA A C 1
ATOM 1249 O O . ALA A 1 169 ? 2.064 -14.377 -1.178 1 98.94 169 ALA A O 1
ATOM 1250 N N . GLY A 1 170 ? 0.77 -14.699 -2.932 1 98.91 170 GLY A N 1
ATOM 1251 C CA . GLY A 1 170 ? 1.51 -13.849 -3.85 1 98.91 170 GLY A CA 1
ATOM 1252 C C . GLY A 1 170 ? 0.644 -13.256 -4.945 1 98.91 170 GLY A C 1
ATOM 1253 O O . GLY A 1 170 ? -0.416 -13.797 -5.267 1 98.91 170 GLY A O 1
ATOM 1254 N N . CYS A 1 171 ? 1.081 -12.138 -5.427 1 98.75 171 CYS A N 1
ATOM 1255 C CA . CYS A 1 171 ? 0.442 -11.455 -6.546 1 98.75 171 CYS A CA 1
ATOM 1256 C C . CYS A 1 171 ? 1.481 -10.904 -7.514 1 98.75 171 CYS A C 1
ATOM 1258 O O . CYS A 1 171 ? 2.573 -10.508 -7.101 1 98.75 171 CYS A O 1
ATOM 1260 N N . ALA A 1 172 ? 1.135 -10.902 -8.807 1 98.79 172 ALA A N 1
ATOM 1261 C CA . ALA A 1 172 ? 1.966 -10.286 -9.838 1 98.79 172 ALA A CA 1
ATOM 1262 C C . ALA A 1 172 ? 1.111 -9.74 -10.978 1 98.79 172 ALA A C 1
ATOM 1264 O O . ALA A 1 172 ? 0.076 -10.318 -11.318 1 98.79 172 ALA A O 1
ATOM 1265 N N . THR A 1 173 ? 1.526 -8.631 -11.568 1 98.39 173 THR A N 1
ATOM 1266 C CA . THR A 1 173 ? 0.759 -7.978 -12.623 1 98.39 173 THR A CA 1
ATOM 1267 C C . THR A 1 173 ? 1.659 -7.086 -13.473 1 98.39 173 THR A C 1
ATOM 1269 O O . THR A 1 173 ? 2.714 -6.643 -13.015 1 98.39 173 THR A O 1
ATOM 1272 N N . SER A 1 174 ? 1.241 -6.904 -14.675 1 96.86 174 SER A N 1
ATOM 1273 C CA . SER A 1 174 ? 1.843 -5.864 -15.502 1 96.86 174 SER A CA 1
ATOM 1274 C C . SER A 1 174 ? 1.024 -4.578 -15.455 1 96.86 174 SER A C 1
ATOM 1276 O O . SER A 1 174 ? 1.425 -3.559 -16.022 1 96.86 174 SER A O 1
ATOM 1278 N N . GLY A 1 175 ? -0.103 -4.686 -14.71 1 92.87 175 GLY A N 1
ATOM 1279 C CA . GLY A 1 175 ? -0.955 -3.515 -14.576 1 92.87 175 GLY A CA 1
ATOM 1280 C C . GLY A 1 175 ? -1.765 -3.221 -15.825 1 92.87 175 GLY A C 1
ATOM 1281 O O . GLY A 1 175 ? -1.956 -4.099 -16.669 1 92.87 175 GLY A O 1
ATOM 1282 N N . TYR A 1 176 ? -2.285 -2.016 -15.956 1 92.45 176 TYR A N 1
ATOM 1283 C CA . TYR A 1 176 ? -3.062 -1.556 -17.101 1 92.45 176 TYR A CA 1
ATOM 1284 C C . TYR A 1 176 ? -2.185 -1.434 -18.342 1 92.45 176 TYR A C 1
ATOM 1286 O O . TYR A 1 176 ? -1.064 -0.923 -18.27 1 92.45 176 TYR A O 1
ATOM 1294 N N . PRO A 1 177 ? -2.766 -1.964 -19.443 1 93.9 177 PRO A N 1
ATOM 1295 C CA . PRO A 1 177 ? -2.003 -1.698 -20.665 1 93.9 177 PRO A CA 1
ATOM 1296 C C . PRO A 1 177 ? -1.797 -0.207 -20.919 1 93.9 177 PRO A C 1
ATOM 1298 O O . PRO A 1 177 ? -2.717 0.59 -20.721 1 93.9 177 PRO A O 1
ATOM 1301 N N . PHE A 1 178 ? -0.55 0.164 -21.24 1 95.14 178 PHE A N 1
ATOM 1302 C CA . PHE A 1 178 ? -0.18 1.515 -21.645 1 95.14 178 PHE A CA 1
ATOM 1303 C C . PHE A 1 178 ? -0.447 2.51 -20.521 1 95.14 178 PHE A C 1
ATOM 1305 O O . PHE A 1 178 ? -0.781 3.668 -20.777 1 95.14 178 PHE A O 1
ATOM 1312 N N . LYS A 1 179 ? -0.395 1.992 -19.348 1 95.31 179 LYS A N 1
ATOM 1313 C CA . LYS A 1 179 ? -0.481 2.845 -18.166 1 95.31 179 LYS A CA 1
ATOM 1314 C C . LYS A 1 179 ? 0.615 3.906 -18.173 1 95.31 179 LYS A C 1
ATOM 1316 O O . LYS A 1 179 ? 1.617 3.766 -18.878 1 95.31 179 LYS A O 1
ATOM 1321 N N . ARG A 1 180 ? 0.361 4.918 -17.406 1 96.45 180 ARG A N 1
ATOM 1322 C CA . ARG A 1 180 ? 1.449 5.868 -17.197 1 96.45 180 ARG A CA 1
ATOM 1323 C C . ARG A 1 180 ? 2.642 5.195 -16.527 1 96.45 180 ARG A C 1
ATOM 1325 O O . ARG A 1 180 ? 2.478 4.447 -15.561 1 96.45 180 ARG A O 1
ATOM 1332 N N . PRO A 1 181 ? 3.848 5.525 -17.045 1 97.3 181 PRO A N 1
ATOM 1333 C CA . PRO A 1 181 ? 5.02 4.955 -16.376 1 97.3 181 PRO A CA 1
ATOM 1334 C C . PRO A 1 181 ? 5.061 5.275 -14.884 1 97.3 181 PRO A C 1
ATOM 1336 O O . PRO A 1 181 ? 4.776 6.406 -14.483 1 97.3 181 PRO A O 1
ATOM 1339 N N . GLY A 1 182 ? 5.378 4.278 -14.09 1 98.42 182 GLY A N 1
ATOM 1340 C CA . GLY A 1 182 ? 5.495 4.455 -12.652 1 98.42 182 GLY A CA 1
ATOM 1341 C C . GLY A 1 182 ? 4.216 4.128 -11.904 1 98.42 182 GLY A C 1
ATOM 1342 O O . GLY A 1 182 ? 4.196 4.121 -10.672 1 98.42 182 GLY A O 1
ATOM 1343 N N . ARG A 1 183 ? 3.154 3.804 -12.653 1 98.29 183 ARG A N 1
ATOM 1344 C CA . ARG A 1 183 ? 1.887 3.489 -12.002 1 98.29 183 ARG A CA 1
ATOM 1345 C C . ARG A 1 183 ? 2.008 2.229 -11.151 1 98.29 183 ARG A C 1
ATOM 1347 O O . ARG A 1 183 ? 2.566 1.224 -11.597 1 98.29 183 ARG A O 1
ATOM 1354 N N . VAL A 1 184 ? 1.502 2.31 -9.947 1 98.28 184 VAL A N 1
ATOM 1355 C CA . VAL A 1 184 ? 1.402 1.167 -9.046 1 98.28 184 VAL A CA 1
ATOM 1356 C C . VAL A 1 184 ? -0.063 0.911 -8.697 1 98.28 184 VAL A C 1
ATOM 1358 O O . VAL A 1 184 ? -0.787 1.833 -8.314 1 98.28 184 VAL A O 1
ATOM 1361 N N . GLY A 1 185 ? -0.552 -0.274 -8.861 1 96.36 185 GLY A N 1
ATOM 1362 C CA . GLY A 1 185 ? -1.912 -0.644 -8.505 1 96.36 185 GLY A CA 1
ATOM 1363 C C . GLY A 1 185 ? -2.008 -1.345 -7.163 1 96.36 185 GLY A C 1
ATOM 1364 O O . GLY A 1 185 ? -1.14 -1.175 -6.304 1 96.36 185 GLY A O 1
ATOM 1365 N N . ASP A 1 186 ? -3.005 -2.134 -6.982 1 97.56 186 ASP A N 1
ATOM 1366 C CA . ASP A 1 186 ? -3.318 -2.769 -5.706 1 97.56 186 ASP A CA 1
ATOM 1367 C C . ASP A 1 186 ? -2.47 -4.021 -5.493 1 97.56 186 ASP A C 1
ATOM 1369 O O . ASP A 1 186 ? -2.227 -4.426 -4.354 1 97.56 186 ASP A O 1
ATOM 1373 N N . SER A 1 187 ? -2.004 -4.618 -6.496 1 97.88 187 SER A N 1
ATOM 1374 C CA . SER A 1 187 ? -1.502 -5.988 -6.484 1 97.88 187 SER A CA 1
ATOM 1375 C C . SER A 1 187 ? -0.353 -6.147 -5.494 1 97.88 187 SER A C 1
ATOM 1377 O O . SER A 1 187 ? -0.302 -7.125 -4.746 1 97.88 187 SER A O 1
ATOM 1379 N N . PRO A 1 188 ? 0.576 -5.213 -5.487 1 98.48 188 PRO A N 1
ATOM 1380 C CA . PRO A 1 188 ? 1.711 -5.438 -4.589 1 98.48 188 PRO A CA 1
ATOM 1381 C C . PRO A 1 188 ? 1.502 -4.821 -3.208 1 98.48 188 PRO A C 1
ATOM 1383 O O . PRO A 1 188 ? 2.444 -4.739 -2.415 1 98.48 188 PRO A O 1
ATOM 1386 N N . LEU A 1 189 ? 0.368 -4.376 -2.875 1 98.37 189 LEU A N 1
ATOM 1387 C CA . LEU A 1 189 ? 0.151 -3.653 -1.626 1 98.37 189 LEU A CA 1
ATOM 1388 C C . LEU A 1 189 ? -0.548 -4.539 -0.6 1 98.37 189 LEU A C 1
ATOM 1390 O O . LEU A 1 189 ? -1.586 -5.137 -0.894 1 98.37 189 LEU A O 1
ATOM 1394 N N . PRO A 1 190 ? -0.04 -4.555 0.629 1 98.13 190 PRO A N 1
ATOM 1395 C CA . PRO A 1 190 ? -0.8 -5.218 1.691 1 98.13 190 PRO A CA 1
ATOM 1396 C C . PRO A 1 190 ? -2.178 -4.597 1.907 1 98.13 190 PRO A C 1
ATOM 1398 O O . PRO A 1 190 ? -2.299 -3.372 2 1 98.13 190 PRO A O 1
ATOM 1401 N N . GLY A 1 191 ? -3.135 -5.421 1.915 1 98.35 191 GLY A N 1
ATOM 1402 C CA . GLY A 1 191 ? -4.495 -4.948 2.117 1 98.35 191 GLY A CA 1
ATOM 1403 C C . GLY A 1 191 ? -5.212 -4.619 0.821 1 98.35 191 GLY A C 1
ATOM 1404 O O . GLY A 1 191 ? -6.443 -4.598 0.774 1 98.35 191 GLY A O 1
ATOM 1405 N N . GLY A 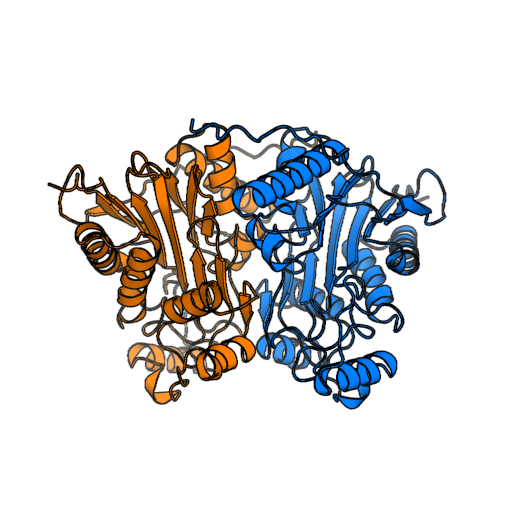1 192 ? -4.445 -4.25 -0.174 1 97.92 192 GLY A N 1
ATOM 1406 C CA . GLY A 1 192 ? -5.006 -4.016 -1.495 1 97.92 192 GLY A CA 1
ATOM 1407 C C . GLY A 1 192 ? -5.135 -5.282 -2.322 1 97.92 192 GLY A C 1
ATOM 1408 O O . GLY A 1 192 ? -6.151 -5.977 -2.247 1 97.92 192 GLY A O 1
ATOM 1409 N N . GLY A 1 193 ? -4.026 -5.735 -2.852 1 98.1 193 GLY A N 1
ATOM 1410 C CA . GLY A 1 193 ? -4.044 -6.885 -3.74 1 98.1 193 GLY A CA 1
ATOM 1411 C C . GLY A 1 193 ? -3.875 -8.205 -3.011 1 98.1 193 GLY A C 1
ATOM 1412 O O . GLY A 1 193 ? -4.242 -9.26 -3.533 1 98.1 193 GLY A O 1
ATOM 1413 N N . LEU A 1 194 ? -3.305 -8.15 -1.81 1 98.77 194 LEU A N 1
ATOM 1414 C CA . LEU A 1 194 ? -3.155 -9.382 -1.043 1 98.77 194 LEU A CA 1
ATOM 1415 C C . LEU A 1 194 ? -2.979 -9.08 0.442 1 98.77 194 LEU A C 1
ATOM 1417 O O . LEU A 1 194 ? -2.484 -8.012 0.808 1 98.77 194 LEU A O 1
ATOM 1421 N N . PHE A 1 195 ? -3.376 -9.934 1.27 1 98.85 195 PHE A N 1
ATOM 1422 C CA . PHE A 1 195 ? -3.156 -9.918 2.711 1 98.85 195 PHE A CA 1
ATOM 1423 C C . PHE A 1 195 ? -3.12 -11.336 3.269 1 98.85 195 PHE A C 1
ATOM 1425 O O . PHE A 1 195 ? -3.903 -12.193 2.854 1 98.85 195 PHE A O 1
ATOM 1432 N N . CYS A 1 196 ? -2.172 -11.591 4.108 1 98.58 196 CYS A N 1
ATOM 1433 C CA . CYS A 1 196 ? -1.983 -12.908 4.707 1 98.58 196 CYS A CA 1
ATOM 1434 C C . CYS A 1 196 ? -1.554 -12.787 6.165 1 98.58 196 CYS A C 1
ATOM 1436 O O . CYS A 1 196 ? -0.667 -11.997 6.492 1 98.58 196 CYS A O 1
ATOM 1438 N N . GLU A 1 197 ? -2.172 -13.473 6.976 1 96.58 197 GLU A N 1
ATOM 1439 C CA . GLU A 1 197 ? -1.788 -13.516 8.384 1 96.58 197 GLU A CA 1
ATOM 1440 C C . GLU A 1 197 ? -1.658 -14.955 8.876 1 96.58 197 GLU A C 1
ATOM 1442 O O . GLU A 1 197 ? -2.588 -15.752 8.733 1 96.58 197 GLU A O 1
ATOM 1447 N N . SER A 1 198 ? -0.523 -15.201 9.472 1 93.08 198 SER A N 1
ATOM 1448 C CA . SER A 1 198 ? -0.263 -16.524 10.031 1 93.08 198 SER A CA 1
ATOM 1449 C C . SER A 1 198 ? -1.311 -16.9 11.072 1 93.08 198 SER A C 1
ATOM 1451 O O . SER A 1 198 ? -1.699 -16.07 11.898 1 93.08 198 SER A O 1
ATOM 1453 N N . GLY A 1 199 ? -1.78 -18.125 10.962 1 93.15 199 GLY A N 1
ATOM 1454 C CA . GLY A 1 199 ? -2.749 -18.633 11.919 1 93.15 199 GLY A CA 1
ATOM 1455 C C . GLY A 1 199 ? -4.18 -18.272 11.568 1 93.15 199 GLY A C 1
ATOM 1456 O O . GLY A 1 199 ? -5.119 -18.721 12.229 1 93.15 199 GLY A O 1
ATOM 1457 N N . LEU A 1 200 ? -4.422 -17.557 10.511 1 96.34 200 LEU A N 1
ATOM 1458 C CA . LEU A 1 200 ? -5.766 -17.107 10.165 1 96.34 200 LEU A CA 1
ATOM 1459 C C . LEU A 1 200 ? -6.104 -17.462 8.721 1 96.34 200 LEU A C 1
ATOM 1461 O O . LEU A 1 200 ? -7.028 -18.238 8.469 1 96.34 200 LEU A O 1
ATOM 1465 N N . GLY A 1 201 ? -5.344 -16.842 7.783 1 98.3 201 GLY A N 1
ATOM 1466 C CA . GLY A 1 201 ? -5.642 -17.067 6.377 1 98.3 201 GLY A CA 1
ATOM 1467 C C . GLY A 1 201 ? -5.113 -15.97 5.472 1 98.3 201 GLY A C 1
ATOM 1468 O O . GLY A 1 201 ? -4.26 -15.18 5.88 1 98.3 201 GLY A O 1
ATOM 1469 N N . ALA A 1 202 ? -5.585 -16.018 4.22 1 98.9 202 ALA A N 1
ATOM 1470 C CA . ALA A 1 202 ? -5.112 -15.057 3.227 1 98.9 202 ALA A CA 1
ATOM 1471 C C . ALA A 1 202 ? -6.216 -14.708 2.232 1 98.9 202 ALA A C 1
ATOM 1473 O O . ALA A 1 202 ? -7.198 -15.443 2.102 1 98.9 202 ALA A O 1
ATOM 1474 N N . ALA A 1 203 ? -6.039 -13.622 1.603 1 98.95 203 ALA A N 1
ATOM 1475 C CA . ALA A 1 203 ? -6.908 -13.171 0.519 1 98.95 203 ALA A CA 1
ATOM 1476 C C . ALA A 1 203 ? -6.103 -12.474 -0.575 1 98.95 203 ALA A C 1
ATOM 1478 O O . ALA A 1 203 ? -5.099 -11.815 -0.291 1 98.95 203 ALA A O 1
ATOM 1479 N N . VAL A 1 204 ? -6.533 -12.59 -1.813 1 98.9 204 VAL A N 1
ATOM 1480 C CA . VAL A 1 204 ? -5.968 -11.852 -2.939 1 98.9 204 VAL A CA 1
ATOM 1481 C C . VAL A 1 204 ? -7.092 -11.233 -3.766 1 98.9 204 VAL A C 1
ATOM 1483 O O . VAL A 1 204 ? -8.241 -11.675 -3.695 1 98.9 204 VAL A O 1
ATOM 1486 N N . ALA A 1 205 ? -6.715 -10.241 -4.512 1 98.47 205 ALA A N 1
ATOM 1487 C CA . ALA A 1 205 ? -7.696 -9.476 -5.278 1 98.47 205 ALA A CA 1
ATOM 1488 C C . ALA A 1 205 ? -7.235 -9.284 -6.72 1 98.47 205 ALA A C 1
ATOM 1490 O O . ALA A 1 205 ? -6.034 -9.272 -6.999 1 98.47 205 ALA A O 1
ATOM 1491 N N . THR A 1 206 ? -8.15 -9.155 -7.629 1 97.46 206 THR A N 1
ATOM 1492 C CA . THR A 1 206 ? -7.948 -8.72 -9.007 1 97.46 206 THR A CA 1
ATOM 1493 C C . THR A 1 206 ? -9.068 -7.78 -9.446 1 97.46 206 THR A C 1
ATOM 1495 O O . THR A 1 206 ? -10.188 -7.861 -8.939 1 97.46 206 THR A O 1
ATOM 1498 N N . GLY A 1 207 ? -8.739 -6.848 -10.315 1 94.78 207 GLY A N 1
ATOM 1499 C CA . GLY A 1 207 ? -9.702 -5.86 -10.773 1 94.78 207 GLY A CA 1
ATOM 1500 C C . GLY A 1 207 ? -9.09 -4.49 -10.998 1 94.78 207 GLY A C 1
ATOM 1501 O O . GLY A 1 207 ? -7.952 -4.381 -11.46 1 94.78 207 GLY A O 1
ATOM 1502 N N . ASP A 1 208 ? -9.891 -3.471 -10.774 1 94.02 208 ASP A N 1
ATOM 1503 C CA . ASP A 1 208 ? -9.428 -2.1 -10.962 1 94.02 208 ASP A CA 1
ATOM 1504 C C . ASP A 1 208 ? -8.53 -1.66 -9.809 1 94.02 208 ASP A C 1
ATOM 1506 O O . ASP A 1 208 ? -9.009 -1.106 -8.817 1 94.02 208 ASP A O 1
ATOM 1510 N N . GLY A 1 209 ? -7.316 -1.772 -10.045 1 95.17 209 GLY A N 1
ATOM 1511 C CA . GLY A 1 209 ? -6.307 -1.648 -9.006 1 95.17 209 GLY A CA 1
ATOM 1512 C C . GLY A 1 209 ? -6.29 -0.281 -8.349 1 95.17 209 GLY A C 1
ATOM 1513 O O . GLY A 1 209 ? -5.994 -0.162 -7.158 1 95.17 209 GLY A O 1
ATOM 1514 N N . ASP A 1 210 ? -6.629 0.789 -9.111 1 94.56 210 ASP A N 1
ATOM 1515 C CA . ASP A 1 210 ? -6.619 2.143 -8.568 1 94.56 210 ASP A CA 1
ATOM 1516 C C . ASP A 1 210 ? -7.714 2.322 -7.518 1 94.56 210 ASP A C 1
ATOM 1518 O O . ASP A 1 210 ? -7.522 3.032 -6.529 1 94.56 210 ASP A O 1
ATOM 1522 N N . ASP A 1 211 ? -8.826 1.631 -7.683 1 93.03 211 ASP A N 1
ATOM 1523 C CA . ASP A 1 211 ? -9.93 1.719 -6.732 1 93.03 211 ASP A CA 1
ATOM 1524 C C . ASP A 1 211 ? -9.76 0.71 -5.598 1 93.03 211 ASP A C 1
ATOM 1526 O O . ASP A 1 211 ? -10.004 1.03 -4.433 1 93.03 211 ASP A O 1
ATOM 1530 N N . LEU A 1 212 ? -9.307 -0.462 -5.956 1 95.85 212 LEU A N 1
ATOM 1531 C CA . LEU A 1 212 ? -9.192 -1.516 -4.954 1 95.85 212 LEU A CA 1
ATOM 1532 C C . LEU A 1 212 ? -8.134 -1.164 -3.914 1 95.85 212 LEU A C 1
ATOM 1534 O O . LEU A 1 212 ? -8.287 -1.485 -2.733 1 95.85 212 LEU A O 1
ATOM 1538 N N . MET A 1 213 ? -7.087 -0.552 -4.363 1 95.82 213 MET A N 1
ATOM 1539 C CA . MET A 1 213 ? -6.047 -0.212 -3.396 1 95.82 213 MET A CA 1
ATOM 1540 C C . MET A 1 213 ? -6.588 0.726 -2.323 1 95.82 213 MET A C 1
ATOM 1542 O O . MET A 1 213 ? -6.164 0.665 -1.167 1 95.82 213 MET A O 1
ATOM 1546 N N . ARG A 1 214 ? -7.519 1.519 -2.631 1 94.36 214 ARG A N 1
ATOM 1547 C CA . ARG A 1 214 ? -8.079 2.499 -1.706 1 94.36 214 ARG A CA 1
ATOM 1548 C C . ARG A 1 214 ? -8.999 1.829 -0.691 1 94.36 214 ARG A C 1
ATOM 1550 O O . ARG A 1 214 ? -9.202 2.349 0.409 1 94.36 214 ARG A O 1
ATOM 1557 N N . LEU A 1 215 ? -9.543 0.706 -1.062 1 96.55 215 LEU A N 1
ATOM 1558 C CA . LEU A 1 215 ? -10.594 0.081 -0.266 1 96.55 215 LEU A CA 1
ATOM 1559 C C . LEU A 1 215 ? -10.01 -0.954 0.689 1 96.55 215 LEU A C 1
ATOM 1561 O O . LEU A 1 215 ? -10.676 -1.375 1.638 1 96.55 215 LEU A O 1
ATOM 1565 N N . CYS A 1 216 ? -8.784 -1.44 0.453 1 98.01 216 CYS A N 1
ATOM 1566 C CA . CYS A 1 216 ? -8.096 -2.453 1.246 1 98.01 216 CYS A CA 1
ATOM 1567 C C . CYS A 1 216 ? -8.98 -3.677 1.453 1 98.01 216 CYS A C 1
ATOM 1569 O O . CYS A 1 216 ? -9.171 -4.126 2.584 1 98.01 216 CYS A O 1
ATOM 1571 N N . PRO A 1 217 ? -9.494 -4.215 0.365 1 98.64 217 PRO A N 1
ATOM 1572 C CA . PRO A 1 217 ? -10.5 -5.269 0.514 1 98.64 217 PRO A CA 1
ATOM 1573 C C . PRO A 1 217 ? -9.919 -6.563 1.082 1 98.64 217 PRO A C 1
ATOM 1575 O O . PRO A 1 217 ? -10.612 -7.295 1.793 1 98.64 217 PRO A O 1
ATOM 1578 N N . THR A 1 218 ? -8.677 -6.854 0.782 1 98.86 218 THR A N 1
ATOM 1579 C CA . THR A 1 218 ? -8.125 -8.125 1.237 1 98.86 218 THR A CA 1
ATOM 1580 C C . THR A 1 218 ? -7.862 -8.093 2.74 1 98.86 218 THR A C 1
ATOM 1582 O O . THR A 1 218 ? -7.992 -9.113 3.42 1 98.86 218 THR A O 1
ATOM 1585 N N . HIS A 1 219 ? -7.485 -6.935 3.246 1 98.8 219 HIS A N 1
ATOM 1586 C CA . HIS A 1 219 ? -7.395 -6.809 4.696 1 98.8 219 HIS A CA 1
ATOM 1587 C C . HIS A 1 219 ? -8.76 -6.995 5.351 1 98.8 219 HIS A C 1
ATOM 1589 O O . HIS A 1 219 ? -8.87 -7.642 6.394 1 98.8 219 HIS A O 1
ATOM 1595 N N . LEU A 1 220 ? -9.767 -6.37 4.768 1 98.73 220 LEU A N 1
ATOM 1596 C CA . LEU A 1 220 ? -11.123 -6.543 5.278 1 98.73 220 LEU A CA 1
ATOM 1597 C C . LEU A 1 220 ? -11.491 -8.02 5.352 1 98.73 220 LEU A C 1
ATOM 1599 O O . LEU A 1 220 ? -12.019 -8.483 6.366 1 98.73 220 LEU A O 1
ATOM 1603 N N . ILE A 1 221 ? -11.227 -8.732 4.316 1 98.88 221 ILE A N 1
ATOM 1604 C CA . ILE A 1 221 ? -11.593 -10.14 4.212 1 98.88 221 ILE A CA 1
ATOM 1605 C C . ILE A 1 221 ? -10.954 -10.926 5.354 1 98.88 221 ILE A C 1
ATOM 1607 O O . ILE A 1 221 ? -11.636 -11.675 6.058 1 98.88 221 ILE A O 1
ATOM 1611 N N . VAL A 1 222 ? -9.695 -10.761 5.56 1 98.77 222 VAL A N 1
ATOM 1612 C CA . VAL A 1 222 ? -8.994 -11.528 6.585 1 98.77 222 VAL A CA 1
ATOM 1613 C C . VAL A 1 222 ? -9.462 -11.089 7.97 1 98.77 222 VAL A C 1
ATOM 1615 O O . VAL A 1 222 ? -9.563 -11.908 8.887 1 98.77 222 VAL A O 1
ATOM 1618 N N . GLU A 1 223 ? -9.762 -9.785 8.114 1 98.26 223 GLU A N 1
ATOM 1619 C CA . GLU A 1 223 ? -10.316 -9.314 9.38 1 98.26 223 GLU A CA 1
ATOM 1620 C C . GLU A 1 223 ? -11.676 -9.949 9.657 1 98.26 223 GLU A C 1
ATOM 1622 O O . GLU A 1 223 ? -12.002 -10.253 10.807 1 98.26 223 GLU A O 1
ATOM 1627 N N . LEU A 1 224 ? -12.467 -10.045 8.624 1 98.45 224 LEU A N 1
ATOM 1628 C CA . LEU A 1 224 ? -13.759 -10.702 8.785 1 98.45 224 LEU A CA 1
ATOM 1629 C C . LEU A 1 224 ? -13.58 -12.169 9.161 1 98.45 224 LEU A C 1
ATOM 1631 O O . LEU A 1 224 ? -14.312 -12.692 10.005 1 98.45 224 LEU A O 1
ATOM 1635 N N . MET A 1 225 ? -12.632 -12.832 8.636 1 98.48 225 MET A N 1
ATOM 1636 C CA . MET A 1 225 ? -12.336 -14.214 9.003 1 98.48 225 MET A CA 1
ATOM 1637 C C . MET A 1 225 ? -11.86 -14.302 10.449 1 98.48 225 MET A C 1
ATOM 1639 O O . MET A 1 225 ? -12.186 -15.256 11.158 1 98.48 225 MET A O 1
ATOM 1643 N N . ARG A 1 226 ? -11.037 -13.329 10.842 1 96.96 226 ARG A N 1
ATOM 1644 C CA . ARG A 1 226 ? -10.612 -13.264 12.236 1 96.96 226 ARG A CA 1
ATOM 1645 C C . ARG A 1 226 ? -11.813 -13.264 13.176 1 96.96 226 ARG A C 1
ATOM 1647 O O . ARG A 1 226 ? -11.755 -13.836 14.266 1 96.96 226 ARG A O 1
ATOM 1654 N N . ASN A 1 227 ? -12.816 -12.63 12.686 1 96.13 227 ASN A N 1
ATOM 1655 C CA . ASN A 1 227 ? -14.011 -12.479 13.509 1 96.13 227 ASN A CA 1
ATOM 1656 C C . ASN A 1 227 ? -15.015 -13.599 13.251 1 96.13 227 ASN A C 1
ATOM 1658 O O . ASN A 1 227 ? -16.212 -13.433 13.49 1 96.13 227 ASN A O 1
ATOM 1662 N N . GLY A 1 228 ? -14.619 -14.624 12.595 1 96.66 228 GLY A N 1
ATOM 1663 C CA . GLY A 1 228 ? -15.394 -15.854 12.559 1 96.66 228 GLY A CA 1
ATOM 1664 C C . GLY A 1 228 ? -16.127 -16.059 11.247 1 96.66 228 GLY A C 1
ATOM 1665 O O . GLY A 1 228 ? -16.781 -17.085 11.049 1 96.66 228 GLY A O 1
ATOM 1666 N N . GLN A 1 229 ? -16.027 -15.213 10.349 1 97.92 229 GLN A N 1
ATOM 1667 C CA . GLN A 1 229 ? -16.697 -15.402 9.066 1 97.92 229 GLN A CA 1
ATOM 1668 C C . GLN A 1 229 ? -15.964 -16.429 8.209 1 97.92 229 GLN A C 1
ATOM 1670 O O . GLN A 1 229 ? -14.739 -16.548 8.284 1 97.92 229 GLN A O 1
ATOM 1675 N N . SER A 1 230 ? -16.73 -17.162 7.419 1 98.42 230 SER A N 1
ATOM 1676 C CA . SER A 1 230 ? -16.105 -18.056 6.45 1 98.42 230 SER A CA 1
ATOM 1677 C C . SER A 1 230 ? -15.424 -17.272 5.334 1 98.42 230 SER A C 1
ATOM 1679 O O . SER A 1 230 ? -15.774 -16.119 5.074 1 98.42 230 SER A O 1
ATOM 1681 N N . PRO A 1 231 ? -14.482 -17.893 4.676 1 98.62 231 PRO A N 1
ATOM 1682 C CA . PRO A 1 231 ? -13.857 -17.215 3.538 1 98.62 231 PRO A CA 1
ATOM 1683 C C . PRO A 1 231 ? -14.871 -16.765 2.489 1 98.62 231 PRO A C 1
ATOM 1685 O O . PRO A 1 231 ? -14.759 -15.66 1.951 1 98.62 231 PRO A O 1
ATOM 1688 N N . GLN A 1 232 ? -15.844 -17.594 2.193 1 98.35 232 GLN A N 1
ATOM 1689 C CA . GLN A 1 232 ? -16.856 -17.256 1.197 1 98.35 232 GLN A CA 1
ATOM 1690 C C . GLN A 1 232 ? -17.641 -16.014 1.611 1 98.35 232 GLN A C 1
ATOM 1692 O O . GLN A 1 232 ? -17.802 -15.083 0.819 1 98.35 232 GLN A O 1
ATOM 1697 N N . ARG A 1 233 ? -18.118 -15.998 2.812 1 98.37 233 ARG A N 1
ATOM 1698 C CA . ARG A 1 233 ? -18.902 -14.868 3.3 1 98.37 233 ARG A CA 1
ATOM 1699 C C . ARG A 1 233 ? -18.057 -13.6 3.357 1 98.37 233 ARG A C 1
ATOM 1701 O O . ARG A 1 233 ? -18.556 -12.502 3.1 1 98.37 233 ARG A O 1
ATOM 1708 N N . ALA A 1 234 ? -16.799 -13.765 3.74 1 98.7 234 ALA A N 1
ATOM 1709 C CA . ALA A 1 234 ? -15.889 -12.624 3.787 1 98.7 234 ALA A CA 1
ATOM 1710 C C . ALA A 1 234 ? -15.706 -12.011 2.402 1 98.7 234 ALA A C 1
ATOM 1712 O O . ALA A 1 234 ? -15.705 -10.786 2.254 1 98.7 234 ALA A O 1
ATOM 1713 N N . CYS A 1 235 ? -15.575 -12.826 1.384 1 98.62 235 CYS A N 1
ATOM 1714 C CA . CYS A 1 235 ? -15.452 -12.333 0.016 1 98.62 235 CYS A CA 1
ATOM 1715 C C . CYS A 1 235 ? -16.728 -11.626 -0.425 1 98.62 235 CYS A C 1
ATOM 1717 O O . CYS A 1 235 ? -16.671 -10.608 -1.118 1 98.62 235 CYS A O 1
ATOM 1719 N N . GLU A 1 236 ? -17.845 -12.172 -0.036 1 98.09 236 GLU A N 1
ATOM 1720 C CA . GLU A 1 236 ? -19.121 -11.55 -0.38 1 98.09 236 GLU A CA 1
ATOM 1721 C C . GLU A 1 236 ? -19.236 -10.155 0.229 1 98.09 236 GLU A C 1
ATOM 1723 O O . GLU A 1 236 ? -19.717 -9.226 -0.422 1 98.09 236 GLU A O 1
ATOM 1728 N N . GLU A 1 237 ? -18.792 -10.056 1.435 1 97.87 237 GLU A N 1
ATOM 1729 C CA . GLU A 1 237 ? -18.829 -8.749 2.085 1 97.87 237 GLU A CA 1
ATOM 1730 C C . GLU A 1 237 ? -17.895 -7.761 1.392 1 97.87 237 GLU A C 1
ATOM 1732 O O . GLU A 1 237 ? -18.218 -6.578 1.266 1 97.87 237 GLU A O 1
ATOM 1737 N N . ALA A 1 238 ? -16.72 -8.202 1.011 1 97.91 238 ALA A N 1
ATOM 1738 C CA . ALA A 1 238 ? -15.793 -7.336 0.289 1 97.91 238 ALA A CA 1
ATOM 1739 C C . ALA A 1 238 ? -16.413 -6.83 -1.011 1 97.91 238 ALA A C 1
ATOM 1741 O O . ALA A 1 238 ? -16.253 -5.661 -1.369 1 97.91 238 ALA A O 1
ATOM 1742 N N . VAL A 1 239 ? -17.124 -7.696 -1.704 1 97.65 239 VAL A N 1
ATOM 1743 C CA . VAL A 1 239 ? -17.797 -7.313 -2.941 1 97.65 239 VAL A CA 1
ATOM 1744 C C . VAL A 1 239 ? -18.865 -6.262 -2.644 1 97.65 239 VAL A C 1
ATOM 1746 O O . VAL A 1 239 ? -19.016 -5.294 -3.392 1 97.65 239 VAL A O 1
ATOM 1749 N N . GLN A 1 240 ? -19.581 -6.467 -1.572 1 96.71 240 GLN A N 1
ATOM 1750 C CA . GLN A 1 240 ? -20.592 -5.488 -1.188 1 96.71 240 GLN A CA 1
ATOM 1751 C C . GLN A 1 240 ? -19.963 -4.123 -0.925 1 96.71 240 GLN A C 1
ATOM 1753 O O . GLN A 1 240 ? -20.55 -3.089 -1.251 1 96.71 240 GLN A O 1
ATOM 1758 N N . ARG A 1 241 ? -18.812 -4.132 -0.351 1 96.1 241 ARG A N 1
ATOM 1759 C CA . ARG A 1 241 ? -18.11 -2.876 -0.107 1 96.1 241 ARG A CA 1
ATOM 1760 C C . ARG A 1 241 ? -17.768 -2.175 -1.418 1 96.1 241 ARG A C 1
ATOM 1762 O O . ARG A 1 241 ? -17.898 -0.954 -1.527 1 96.1 241 ARG A O 1
ATOM 1769 N N . VAL A 1 242 ? -17.291 -2.901 -2.368 1 95.75 242 VAL A N 1
ATOM 1770 C CA . VAL A 1 242 ? -16.943 -2.344 -3.671 1 95.75 242 VAL A CA 1
ATOM 1771 C C . VAL A 1 242 ? -18.193 -1.777 -4.342 1 95.75 242 VAL A C 1
ATOM 1773 O O . VAL A 1 242 ? -18.151 -0.699 -4.938 1 95.75 242 VAL A O 1
ATOM 1776 N N . MET A 1 243 ? -19.286 -2.489 -4.208 1 94.56 243 MET A N 1
ATOM 1777 C CA . MET A 1 243 ? -20.537 -2.041 -4.814 1 94.56 243 MET A CA 1
ATOM 1778 C C . MET A 1 243 ? -21.014 -0.739 -4.179 1 94.56 243 MET A C 1
ATOM 1780 O O . MET A 1 243 ? -21.5 0.154 -4.874 1 94.56 243 MET A O 1
ATOM 1784 N N . ARG A 1 244 ? -20.904 -0.655 -2.931 1 91.92 244 ARG A N 1
ATOM 1785 C CA . ARG A 1 244 ? -21.268 0.58 -2.243 1 91.92 244 ARG A CA 1
ATOM 1786 C C . ARG A 1 244 ? -20.384 1.738 -2.691 1 91.92 244 ARG A C 1
ATOM 1788 O O . ARG A 1 244 ? -20.858 2.866 -2.843 1 91.92 244 ARG A O 1
ATOM 1795 N N . TYR A 1 245 ? -19.159 1.476 -2.765 1 91.84 245 TYR A N 1
ATOM 1796 C CA . TYR A 1 245 ? -18.217 2.474 -3.259 1 91.84 245 TYR A CA 1
ATOM 1797 C C . TYR A 1 245 ? -18.614 2.959 -4.648 1 91.84 245 TYR A C 1
ATOM 1799 O O . TYR A 1 245 ? -18.583 4.16 -4.926 1 91.84 245 TYR A O 1
ATOM 1807 N N . ARG A 1 246 ? -19.016 2.077 -5.493 1 91.7 246 ARG A N 1
ATOM 1808 C CA . ARG A 1 246 ? -19.475 2.422 -6.835 1 91.7 246 ARG A CA 1
ATOM 1809 C C . ARG A 1 246 ? -20.671 3.366 -6.778 1 91.7 246 ARG A C 1
ATOM 1811 O O . ARG A 1 246 ? -20.728 4.348 -7.521 1 91.7 246 ARG A O 1
ATOM 1818 N N . GLU A 1 247 ? -21.486 3.011 -5.953 1 90.21 247 GLU A N 1
ATOM 1819 C CA . GLU A 1 247 ? -22.704 3.805 -5.823 1 90.21 247 GLU A CA 1
ATOM 1820 C C . GLU A 1 247 ? -22.397 5.206 -5.302 1 90.21 247 GLU A C 1
ATOM 1822 O O . GLU A 1 247 ? -22.971 6.189 -5.774 1 90.21 247 GLU A O 1
ATOM 1827 N N . GLN A 1 248 ? -21.543 5.252 -4.414 1 85.72 248 GLN A N 1
ATOM 1828 C CA . GLN A 1 248 ? -21.229 6.517 -3.761 1 85.72 248 GLN A CA 1
ATOM 1829 C C . GLN A 1 248 ? -20.42 7.426 -4.682 1 85.72 248 GLN A C 1
ATOM 1831 O O . GLN A 1 248 ? -20.564 8.65 -4.638 1 85.72 248 GLN A O 1
ATOM 1836 N N . THR A 1 249 ? -19.593 6.85 -5.49 1 87.51 249 THR A N 1
ATOM 1837 C CA . THR A 1 249 ? -18.646 7.662 -6.246 1 87.51 249 THR A CA 1
ATOM 1838 C C . THR A 1 249 ? -19.062 7.753 -7.712 1 87.51 249 THR A C 1
ATOM 1840 O O . THR A 1 249 ? -18.571 8.61 -8.449 1 87.51 249 THR A O 1
ATOM 1843 N N . GLY A 1 250 ? -19.933 6.849 -8.172 1 88.9 250 GLY A N 1
ATOM 1844 C CA . GLY A 1 250 ? -20.304 6.778 -9.577 1 88.9 250 GLY A CA 1
ATOM 1845 C C . GLY A 1 250 ? -19.251 6.106 -10.438 1 88.9 250 GLY A C 1
ATOM 1846 O O . GLY A 1 250 ? -19.399 6.028 -11.66 1 88.9 250 GLY A O 1
ATOM 1847 N N . ARG A 1 251 ? -18.215 5.584 -9.805 1 87.02 251 ARG A N 1
ATOM 1848 C CA . ARG A 1 251 ? -17.147 4.922 -10.546 1 87.02 251 ARG A CA 1
ATOM 1849 C C . ARG A 1 251 ? -17.506 3.47 -10.845 1 87.02 251 ARG A C 1
ATOM 1851 O O . ARG A 1 251 ? -18.127 2.797 -10.02 1 87.02 251 ARG A O 1
ATOM 1858 N N . ASP A 1 252 ? -17.073 2.982 -11.979 1 87.83 252 ASP A N 1
ATOM 1859 C CA . ASP A 1 252 ? -17.284 1.584 -12.341 1 87.83 252 ASP A CA 1
ATOM 1860 C C . ASP A 1 252 ? -16.135 0.708 -11.846 1 87.83 252 ASP A C 1
ATOM 1862 O O . ASP A 1 252 ? -15.382 0.152 -12.648 1 87.83 252 ASP A O 1
ATOM 1866 N N . CYS A 1 253 ? -16 0.51 -10.637 1 91.3 253 CYS A N 1
ATOM 1867 C CA . CYS A 1 253 ? -14.939 -0.274 -10.016 1 91.3 253 CYS A CA 1
ATOM 1868 C C . CYS A 1 253 ? -15.276 -1.761 -10.035 1 91.3 253 CYS A C 1
ATOM 1870 O O . CYS A 1 253 ? -16.328 -2.17 -9.541 1 91.3 253 CYS A O 1
ATOM 1872 N N . ARG A 1 254 ? -14.464 -2.527 -10.603 1 92.74 254 ARG A N 1
ATOM 1873 C CA . ARG A 1 254 ? -14.618 -3.978 -10.628 1 92.74 254 ARG A CA 1
ATOM 1874 C C . ARG A 1 254 ? -13.608 -4.652 -9.706 1 92.74 254 ARG A C 1
ATOM 1876 O O . ARG A 1 254 ? -12.465 -4.204 -9.594 1 92.74 254 ARG A O 1
ATOM 1883 N N . GLY A 1 255 ? -14.049 -5.691 -9.044 1 95.16 255 GLY A N 1
ATOM 1884 C CA . GLY A 1 255 ? -13.187 -6.468 -8.167 1 95.16 255 GLY A CA 1
ATOM 1885 C C . GLY A 1 255 ? -13.609 -7.92 -8.05 1 95.16 255 GLY A C 1
ATOM 1886 O O . GLY A 1 255 ? -14.799 -8.235 -8.121 1 95.16 255 GLY A O 1
ATOM 1887 N N . ALA A 1 256 ? -12.676 -8.774 -7.962 1 97.67 256 ALA A N 1
ATOM 1888 C CA . ALA A 1 256 ? -12.849 -10.193 -7.665 1 97.67 256 ALA A CA 1
ATOM 1889 C C . ALA A 1 256 ? -11.862 -10.654 -6.595 1 97.67 256 ALA A C 1
ATOM 1891 O O . ALA A 1 256 ? -10.712 -10.21 -6.571 1 97.67 256 ALA A O 1
ATOM 1892 N N . PHE A 1 257 ? -12.336 -11.557 -5.713 1 98.45 257 PHE A N 1
ATOM 1893 C CA . PHE A 1 257 ? -11.553 -11.886 -4.528 1 98.45 257 PHE A CA 1
ATOM 1894 C C . PHE A 1 257 ? -11.551 -13.39 -4.281 1 98.45 257 PHE A C 1
ATOM 1896 O O . PHE A 1 257 ? -12.546 -14.069 -4.542 1 98.45 257 PHE A O 1
ATOM 1903 N N . ILE A 1 258 ? -10.424 -13.865 -3.769 1 98.8 258 ILE A N 1
ATOM 1904 C CA . ILE A 1 258 ? -10.273 -15.226 -3.267 1 98.8 258 ILE A CA 1
ATOM 1905 C C . ILE A 1 258 ? -9.736 -15.192 -1.838 1 98.8 258 ILE A C 1
ATOM 1907 O O . ILE A 1 258 ? -8.884 -14.364 -1.508 1 98.8 258 ILE A O 1
ATOM 1911 N N . ALA A 1 259 ? -10.219 -16.076 -1.034 1 98.88 259 ALA A N 1
ATOM 1912 C CA . ALA A 1 259 ? -9.736 -16.197 0.339 1 98.88 259 ALA A CA 1
ATOM 1913 C C . ALA A 1 259 ? -9.577 -17.662 0.737 1 98.88 259 ALA A C 1
ATOM 1915 O O . ALA A 1 259 ? -10.359 -18.516 0.313 1 98.88 259 ALA A O 1
ATOM 1916 N N . VAL A 1 260 ? -8.585 -17.924 1.52 1 98.7 260 VAL A N 1
ATOM 1917 C CA . VAL A 1 260 ? -8.307 -19.273 2.003 1 98.7 260 VAL A CA 1
ATOM 1918 C C . VAL A 1 260 ? -8.032 -19.238 3.505 1 98.7 260 VAL A C 1
ATOM 1920 O O . VAL A 1 260 ? -7.297 -18.373 3.987 1 98.7 260 VAL A O 1
ATOM 1923 N N . ARG A 1 261 ? -8.606 -20.114 4.187 1 97.95 261 ARG A N 1
ATOM 1924 C CA . ARG A 1 261 ? -8.304 -20.296 5.603 1 97.95 261 ARG A CA 1
ATOM 1925 C C . ARG A 1 261 ? -6.981 -21.03 5.791 1 97.95 261 ARG A C 1
ATOM 1927 O O . ARG A 1 261 ? -6.651 -21.934 5.021 1 97.95 261 ARG A O 1
ATOM 1934 N N . CYS A 1 262 ? -6.277 -20.795 6.863 1 95.86 262 CYS A N 1
ATOM 1935 C CA . CYS A 1 262 ? -4.893 -21.231 7.014 1 95.86 262 CYS A CA 1
ATOM 1936 C C . CYS A 1 262 ? -4.814 -22.742 7.193 1 95.86 262 CYS A C 1
ATOM 1938 O O . CYS A 1 262 ? -3.769 -23.346 6.944 1 95.86 262 CYS A O 1
ATOM 1940 N N . ASP A 1 263 ? -5.839 -23.446 7.64 1 94.01 263 ASP A N 1
ATOM 1941 C CA . ASP A 1 263 ? -5.795 -24.887 7.873 1 94.01 263 ASP A CA 1
ATOM 1942 C C . ASP A 1 263 ? -6.134 -25.66 6.6 1 94.01 263 ASP A C 1
ATOM 1944 O O . ASP A 1 263 ? -6.263 -26.885 6.628 1 94.01 263 ASP A O 1
ATOM 1948 N N . ALA A 1 264 ? -6.403 -24.942 5.489 1 95.08 264 ALA A N 1
ATOM 1949 C CA . ALA A 1 264 ? -6.623 -25.501 4.157 1 95.08 264 ALA A CA 1
ATOM 1950 C C . ALA A 1 264 ? -7.967 -26.22 4.08 1 95.08 264 ALA A C 1
ATOM 1952 O O . ALA A 1 264 ? -8.156 -27.108 3.245 1 95.08 264 ALA A O 1
ATOM 1953 N N . LEU A 1 265 ? -8.964 -25.875 4.949 1 94.09 265 LEU A N 1
ATOM 1954 C CA . LEU A 1 265 ? -10.234 -26.59 4.987 1 94.09 265 LEU A CA 1
ATOM 1955 C C . LEU A 1 265 ? -11.326 -25.797 4.276 1 94.09 265 LEU A C 1
ATOM 1957 O O . LEU A 1 265 ? -12.388 -26.339 3.962 1 94.09 265 LEU A O 1
ATOM 1961 N N . ALA A 1 266 ? -11.015 -24.573 4.043 1 96.12 266 ALA A N 1
ATOM 1962 C CA . ALA A 1 266 ? -12.061 -23.748 3.446 1 96.12 266 ALA A CA 1
ATOM 1963 C C . ALA A 1 266 ? -11.462 -22.649 2.573 1 96.12 266 ALA A C 1
ATOM 1965 O O . ALA A 1 266 ? -10.419 -22.081 2.907 1 96.12 266 ALA A O 1
ATOM 1966 N N . TRP A 1 267 ? -12.123 -22.355 1.547 1 97.28 267 TRP A N 1
ATOM 1967 C CA . TRP A 1 267 ? -11.818 -21.21 0.694 1 97.28 267 TRP A CA 1
ATOM 1968 C C . TRP A 1 267 ? -13.096 -20.581 0.15 1 97.28 267 TRP A C 1
ATOM 1970 O O . TRP A 1 267 ? -14.186 -21.133 0.315 1 97.28 267 TRP A O 1
ATOM 1980 N N . GLY A 1 268 ? -12.996 -19.401 -0.377 1 97.99 268 GLY A N 1
ATOM 1981 C CA . GLY A 1 268 ? -14.113 -18.687 -0.975 1 97.99 268 GLY A CA 1
ATOM 1982 C C . GLY A 1 268 ? -13.69 -17.726 -2.07 1 97.99 268 GLY A C 1
ATOM 1983 O O . GLY A 1 268 ? -12.501 -17.438 -2.225 1 97.99 268 GLY A O 1
ATOM 1984 N N . ALA A 1 269 ? -14.64 -17.362 -2.883 1 98.31 269 ALA A N 1
ATOM 1985 C CA . ALA A 1 269 ? -14.426 -16.397 -3.959 1 98.31 269 ALA A CA 1
ATOM 1986 C C . ALA A 1 269 ? -15.718 -15.662 -4.302 1 98.31 269 ALA A C 1
ATOM 1988 O O . ALA A 1 269 ? -16.813 -16.205 -4.135 1 98.31 269 ALA A O 1
ATOM 1989 N N . HIS A 1 270 ? -15.579 -14.504 -4.7 1 98.25 270 HIS A N 1
ATOM 1990 C CA . HIS A 1 270 ? -16.706 -13.72 -5.193 1 98.25 270 HIS A CA 1
ATOM 1991 C C . HIS A 1 270 ? -16.232 -12.555 -6.055 1 98.25 270 HIS A C 1
ATOM 1993 O O . HIS A 1 270 ? -15.039 -12.242 -6.082 1 98.25 270 HIS A O 1
ATOM 1999 N N . ALA A 1 271 ? -17.154 -11.967 -6.864 1 96.94 271 ALA A N 1
ATOM 2000 C CA . ALA A 1 271 ? -16.777 -10.911 -7.8 1 96.94 271 ALA A CA 1
ATOM 2001 C C . ALA A 1 271 ? -17.937 -9.947 -8.034 1 96.94 271 ALA A C 1
ATOM 2003 O O . ALA A 1 271 ? -19.099 -10.302 -7.825 1 96.94 271 ALA A O 1
ATOM 2004 N N . THR A 1 272 ? -17.586 -8.774 -8.463 1 94.76 272 THR A N 1
ATOM 2005 C CA . THR A 1 272 ? -18.586 -7.744 -8.723 1 94.76 272 THR A CA 1
ATOM 2006 C C . THR A 1 272 ? -19.212 -7.934 -10.102 1 94.76 272 THR A C 1
ATOM 2008 O O . THR A 1 272 ? -20.188 -7.263 -10.444 1 94.76 272 THR A O 1
ATOM 2011 N N . HIS A 1 273 ? -18.706 -8.842 -10.909 1 90.88 273 HIS A N 1
ATOM 2012 C CA . HIS A 1 273 ? -19.123 -9.02 -12.295 1 90.88 273 HIS A CA 1
ATOM 2013 C C . HIS A 1 273 ? -18.991 -10.477 -12.728 1 90.88 273 HIS A C 1
ATOM 2015 O O . HIS A 1 273 ? -18.255 -11.248 -12.108 1 90.88 273 HIS A O 1
ATOM 2021 N N . GLU A 1 274 ? -19.598 -10.84 -13.806 1 91.15 274 GLU A N 1
ATOM 2022 C CA . GLU A 1 274 ? -19.54 -12.203 -14.326 1 91.15 274 GLU A CA 1
ATOM 2023 C C . GLU A 1 274 ? -18.209 -12.471 -15.023 1 91.15 274 GLU A C 1
ATOM 2025 O O . GLU A 1 274 ? -17.49 -11.536 -15.382 1 91.15 274 GLU A O 1
ATOM 2030 N N . GLY A 1 275 ? -17.865 -13.741 -15.069 1 91.42 275 GLY A N 1
ATOM 2031 C CA . GLY A 1 275 ? -16.727 -14.132 -15.885 1 91.42 275 GLY A CA 1
ATOM 2032 C C . GLY A 1 275 ? -15.5 -14.488 -15.067 1 91.42 275 GLY A C 1
ATOM 2033 O O . GLY A 1 275 ? -14.508 -14.981 -15.608 1 91.42 275 GLY A O 1
ATOM 2034 N N . PHE A 1 276 ? -15.613 -14.258 -13.833 1 94.91 276 PHE A N 1
ATOM 2035 C CA . PHE A 1 276 ? -14.473 -14.591 -12.987 1 94.91 276 PHE A CA 1
ATOM 2036 C C . PHE A 1 276 ? -14.379 -16.097 -12.773 1 94.91 276 PHE A C 1
ATOM 2038 O O . PHE A 1 276 ? -15.359 -16.737 -12.386 1 94.91 276 PHE A O 1
ATOM 2045 N N . VAL A 1 277 ? -13.19 -16.683 -13.042 1 96.57 277 VAL A N 1
ATOM 2046 C CA . VAL A 1 277 ? -12.913 -18.108 -12.888 1 96.57 277 VAL A CA 1
ATOM 2047 C C . VAL A 1 277 ? -11.716 -18.305 -11.961 1 96.57 277 VAL A C 1
ATOM 2049 O O . VAL A 1 277 ? -10.713 -17.596 -12.073 1 96.57 277 VAL A O 1
ATOM 2052 N N . VAL A 1 278 ? -11.825 -19.277 -11.085 1 97.15 278 VAL A N 1
ATOM 2053 C CA . VAL A 1 278 ? -10.765 -19.596 -10.135 1 97.15 278 VAL A CA 1
ATOM 2054 C C . VAL A 1 278 ? -10.095 -20.91 -10.529 1 97.15 278 VAL A C 1
ATOM 2056 O O . VAL A 1 278 ? -10.775 -21.892 -10.838 1 97.15 278 VAL A O 1
ATOM 2059 N N . ALA A 1 279 ? -8.767 -20.888 -10.542 1 97.73 279 ALA A N 1
ATOM 2060 C CA . ALA A 1 279 ? -8.016 -22.137 -10.639 1 97.73 279 ALA A CA 1
ATOM 2061 C C . ALA A 1 279 ? -7.774 -22.741 -9.259 1 97.73 279 ALA A C 1
ATOM 2063 O O . ALA A 1 279 ? -7.36 -22.041 -8.332 1 97.73 279 ALA A O 1
ATOM 2064 N N . HIS A 1 280 ? -7.993 -24.032 -9.129 1 95.43 280 HIS A N 1
ATOM 2065 C CA . HIS A 1 280 ? -8.074 -24.644 -7.807 1 95.43 280 HIS A CA 1
ATOM 2066 C C . HIS A 1 280 ? -7.471 -26.045 -7.81 1 95.43 280 HIS A C 1
ATOM 2068 O O . HIS A 1 280 ? -7.693 -26.818 -8.745 1 95.43 280 HIS A O 1
ATOM 2074 N N . ALA A 1 281 ? -6.65 -26.361 -6.869 1 95.81 281 ALA A N 1
ATOM 2075 C CA . ALA A 1 281 ? -6.171 -27.713 -6.597 1 95.81 281 ALA A CA 1
ATOM 2076 C C . ALA A 1 281 ? -6.287 -28.049 -5.113 1 95.81 281 ALA A C 1
ATOM 2078 O O . ALA A 1 281 ? -5.862 -27.268 -4.259 1 95.81 281 ALA A O 1
ATOM 2079 N N . ASP A 1 282 ? -6.881 -29.179 -4.852 1 92.3 282 ASP A N 1
ATOM 2080 C CA . ASP A 1 282 ? -7.149 -29.637 -3.492 1 92.3 282 ASP A CA 1
ATOM 2081 C C . ASP A 1 282 ? -6.652 -31.067 -3.287 1 92.3 282 ASP A C 1
ATOM 2083 O O . ASP A 1 282 ? -7.189 -32.007 -3.876 1 92.3 282 ASP A O 1
ATOM 2087 N N . GLY A 1 283 ? -5.737 -31.204 -2.416 1 85.9 283 GLY A N 1
ATOM 2088 C CA . GLY A 1 283 ? -5.154 -32.514 -2.174 1 85.9 283 GLY A CA 1
ATOM 2089 C C . GLY A 1 283 ? -6.146 -33.515 -1.613 1 85.9 283 GLY A C 1
ATOM 2090 O O . GLY A 1 283 ? -5.907 -34.723 -1.655 1 85.9 283 GLY A O 1
ATOM 2091 N N . ARG A 1 284 ? -7.282 -33.223 -1.027 1 80.59 284 ARG A N 1
ATOM 2092 C CA . ARG A 1 284 ? -8.3 -34.123 -0.492 1 80.59 284 ARG A CA 1
ATOM 2093 C C . ARG A 1 284 ? -9.186 -34.67 -1.605 1 80.59 284 ARG A C 1
ATOM 2095 O O . ARG A 1 284 ? -9.846 -35.697 -1.432 1 80.59 284 ARG A O 1
ATOM 2102 N N . ARG A 1 285 ? -9.505 -33.97 -2.468 1 72.36 285 ARG A N 1
ATOM 2103 C CA . ARG A 1 285 ? -10.465 -34.384 -3.486 1 72.36 285 ARG A CA 1
ATOM 2104 C C . ARG A 1 285 ? -9.758 -35.018 -4.68 1 72.36 285 ARG A C 1
ATOM 2106 O O . ARG A 1 285 ? -9.892 -36.219 -4.922 1 72.36 285 ARG A O 1
ATOM 2113 N N . MET A 1 286 ? -9.313 -34.129 -5.745 1 62.66 286 MET A N 1
ATOM 2114 C CA . MET A 1 286 ? -8.716 -34.628 -6.98 1 62.66 286 MET A CA 1
ATOM 2115 C C . MET A 1 286 ? -7.316 -34.057 -7.178 1 62.66 286 MET A C 1
ATOM 2117 O O . MET A 1 286 ? -7.003 -32.979 -6.668 1 62.66 286 MET A O 1
ATOM 2121 N N . ASP A 1 287 ? -6.457 -34.935 -7.421 1 60.61 287 ASP A N 1
ATOM 2122 C CA . ASP A 1 287 ? -5.072 -34.566 -7.697 1 60.61 287 ASP A CA 1
ATOM 2123 C C . ASP A 1 287 ? -4.978 -33.659 -8.922 1 60.61 287 ASP A C 1
ATOM 2125 O O . ASP A 1 287 ? -3.883 -33.399 -9.426 1 60.61 287 ASP A O 1
ATOM 2129 N N . GLN A 1 288 ? -6.217 -33.165 -9.402 1 74.28 288 GLN A N 1
ATOM 2130 C CA . GLN A 1 288 ? -6.107 -32.329 -10.592 1 74.28 288 GLN A CA 1
ATOM 2131 C C . GLN A 1 288 ? -6.593 -30.909 -10.314 1 74.28 288 GLN A C 1
ATOM 2133 O O . GLN A 1 288 ? -7.46 -30.7 -9.463 1 74.28 288 GLN A O 1
ATOM 2138 N N . SER A 1 289 ? -5.938 -30.024 -10.948 1 83.33 289 SER A N 1
ATOM 2139 C CA . SER A 1 289 ? -6.377 -28.633 -10.907 1 83.33 289 SER A CA 1
ATOM 2140 C C . SER A 1 289 ? -7.724 -28.458 -11.601 1 83.33 289 SER A C 1
ATOM 2142 O O . SER A 1 289 ? -7.978 -29.075 -12.637 1 83.33 289 SER A O 1
ATOM 2144 N N . LEU A 1 290 ? -8.626 -27.694 -11 1 88.75 290 LEU A N 1
ATOM 2145 C CA . LEU A 1 290 ? -9.959 -27.417 -11.523 1 88.75 290 LEU A CA 1
ATOM 2146 C C . LEU A 1 290 ? -10.153 -25.922 -11.754 1 88.75 290 LEU A C 1
ATOM 2148 O O . LEU A 1 290 ? -9.543 -25.099 -11.068 1 88.75 290 LEU A O 1
ATOM 2152 N N . LEU A 1 291 ? -10.915 -25.656 -12.758 1 93.5 291 LEU A N 1
ATOM 2153 C CA . LEU A 1 291 ? -11.4 -24.3 -12.99 1 93.5 291 LEU A CA 1
ATOM 2154 C C . LEU A 1 291 ? -12.827 -24.137 -12.476 1 93.5 291 LEU A C 1
ATOM 2156 O O . LEU A 1 291 ? -13.721 -24.892 -12.865 1 93.5 291 LEU A O 1
ATOM 2160 N N . ILE A 1 292 ? -13.048 -23.208 -11.681 1 94.05 292 ILE A N 1
ATOM 2161 C CA . ILE A 1 292 ? -14.345 -23.028 -11.037 1 94.05 292 ILE A CA 1
ATOM 2162 C C . ILE A 1 292 ? -14.881 -21.63 -11.336 1 94.05 292 ILE A C 1
ATOM 2164 O O . ILE A 1 292 ? -14.352 -20.635 -10.835 1 94.05 292 ILE A O 1
ATOM 2168 N N . PRO A 1 293 ? -15.94 -21.563 -12.078 1 94.5 293 PRO A N 1
ATOM 2169 C CA . PRO A 1 293 ? -16.556 -20.249 -12.276 1 94.5 293 PRO A CA 1
ATOM 2170 C C . PRO A 1 293 ? -17.189 -19.696 -11.002 1 94.5 293 PRO A C 1
ATOM 2172 O O . PRO A 1 293 ? -17.783 -20.449 -10.226 1 94.5 293 PRO A O 1
ATOM 2175 N N . VAL A 1 294 ? -16.999 -18.409 -10.786 1 92.43 294 VAL A N 1
ATOM 2176 C CA . VAL A 1 294 ? -17.57 -17.762 -9.61 1 92.43 294 VAL A CA 1
ATOM 2177 C C . VAL A 1 294 ? -18.871 -17.058 -9.988 1 92.43 294 VAL A C 1
ATOM 2179 O O . VAL A 1 294 ? -18.904 -16.268 -10.934 1 92.43 294 VAL A O 1
ATOM 2182 N N . GLU A 1 295 ? -19.916 -17.305 -9.263 1 82.15 295 GLU A N 1
ATOM 2183 C CA . GLU A 1 295 ? -21.198 -16.644 -9.49 1 82.15 295 GLU A CA 1
ATOM 2184 C C . GLU A 1 295 ? -21.228 -15.262 -8.845 1 82.15 295 GLU A C 1
ATOM 2186 O O . GLU A 1 295 ? -20.547 -15.023 -7.845 1 82.15 295 GLU A O 1
ATOM 2191 N N . VAL A 1 296 ? -21.782 -14.359 -9.451 1 81.63 296 VAL A N 1
ATOM 2192 C CA . VAL A 1 296 ? -21.843 -12.983 -8.969 1 81.63 296 VAL A CA 1
ATOM 2193 C C . VAL A 1 296 ? -23.224 -12.701 -8.384 1 81.63 296 VAL A C 1
ATOM 2195 O O . VAL A 1 296 ? -24.198 -13.381 -8.717 1 81.63 296 VAL A O 1
ATOM 2198 N N . PRO A 1 297 ? -23.166 -11.695 -7.331 1 67.7 297 PRO A N 1
ATOM 2199 C CA . PRO A 1 297 ? -24.47 -11.334 -6.77 1 67.7 297 PRO A CA 1
ATOM 2200 C C . PRO A 1 297 ? -25.45 -10.835 -7.829 1 67.7 297 PRO A C 1
ATOM 2202 O O . PRO A 1 297 ? -25.034 -10.26 -8.838 1 67.7 297 PRO A O 1
ATOM 2205 N N . GLU A 1 298 ? -26.64 -11.187 -7.756 1 57.03 298 GLU A N 1
ATOM 2206 C CA . GLU A 1 298 ? -27.665 -10.548 -8.575 1 57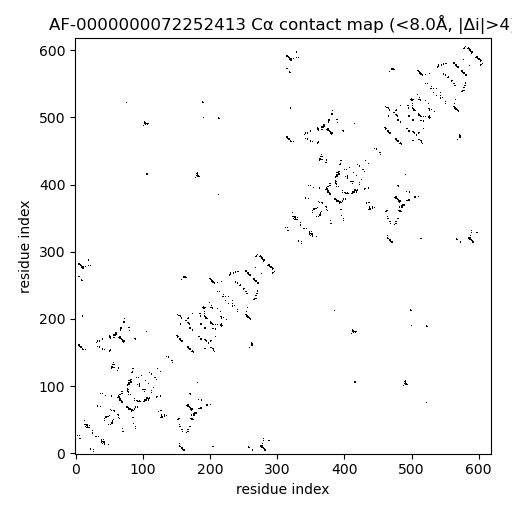.03 298 GLU A CA 1
ATOM 2207 C C . GLU A 1 298 ? -27.741 -9.05 -8.293 1 57.03 298 GLU A C 1
ATOM 2209 O O . GLU A 1 298 ? -27.603 -8.621 -7.145 1 57.03 298 GLU A O 1
ATOM 2214 N N . ALA A 1 299 ? -27.506 -8.219 -9.206 1 47.66 299 ALA A N 1
ATOM 2215 C CA . ALA A 1 299 ? -27.631 -6.768 -9.09 1 47.66 299 ALA A CA 1
ATOM 2216 C C . ALA A 1 299 ? -28.808 -6.389 -8.195 1 47.66 299 ALA A C 1
ATOM 2218 O O . ALA A 1 299 ? -29.968 -6.56 -8.579 1 47.66 299 ALA A O 1
ATOM 2219 N N . ARG A 1 300 ? -28.824 -6.613 -6.881 1 41.3 300 ARG A N 1
ATOM 2220 C CA . ARG A 1 300 ? -30 -6.082 -6.199 1 41.3 300 ARG A CA 1
ATOM 2221 C C . ARG A 1 300 ? -29.994 -4.557 -6.207 1 41.3 300 ARG A C 1
ATOM 2223 O O . ARG A 1 300 ? -28.963 -3.933 -5.948 1 41.3 300 ARG A O 1
ATOM 2230 N N . ASN A 1 301 ? -30.805 -3.916 -6.867 1 36.12 301 ASN A N 1
ATOM 2231 C CA . ASN A 1 301 ? -31.102 -2.488 -6.894 1 36.12 301 ASN A CA 1
ATOM 2232 C C . ASN A 1 301 ? -31.284 -1.926 -5.487 1 36.12 301 ASN A C 1
ATOM 2234 O O . ASN A 1 301 ? -32.23 -1.179 -5.23 1 36.12 301 ASN A O 1
ATOM 2238 N N . LYS A 1 302 ? -30.97 -2.504 -4.385 1 35.77 302 LYS A N 1
ATOM 2239 C CA . LYS A 1 302 ? -31.384 -1.756 -3.202 1 35.77 302 LYS A CA 1
ATOM 2240 C C . LYS A 1 302 ? -30.437 -0.592 -2.928 1 35.77 302 LYS A C 1
ATOM 2242 O O . LYS A 1 302 ? -29.218 -0.774 -2.879 1 35.77 302 LYS A O 1
ATOM 2247 N N . PRO A 1 303 ? -30.994 0.625 -2.759 1 32.85 303 PRO A N 1
ATOM 2248 C CA . PRO A 1 303 ? -30.225 1.842 -2.49 1 32.85 303 PRO A CA 1
ATOM 2249 C C . PRO A 1 303 ? -29.479 1.787 -1.159 1 32.85 303 PRO A C 1
ATOM 2251 O O . PRO A 1 303 ? -30.001 1.257 -0.176 1 32.85 303 PRO A O 1
ATOM 2254 N N . TRP A 1 304 ? -28.269 1.799 -1.089 1 33.27 304 TRP A N 1
ATOM 2255 C CA . TRP A 1 304 ? -27.45 1.93 0.112 1 33.27 304 TRP A CA 1
ATOM 2256 C C . TRP A 1 304 ? -27.894 3.127 0.946 1 33.27 304 TRP A C 1
ATOM 2258 O O . TRP A 1 304 ? -27.919 4.258 0.455 1 33.27 304 TRP A O 1
ATOM 2268 N N . ARG A 1 305 ? -28.692 2.896 1.954 1 28.27 305 ARG A N 1
ATOM 2269 C CA . ARG A 1 305 ? -29.016 3.977 2.88 1 28.27 305 ARG A CA 1
ATOM 2270 C C . ARG A 1 305 ? -27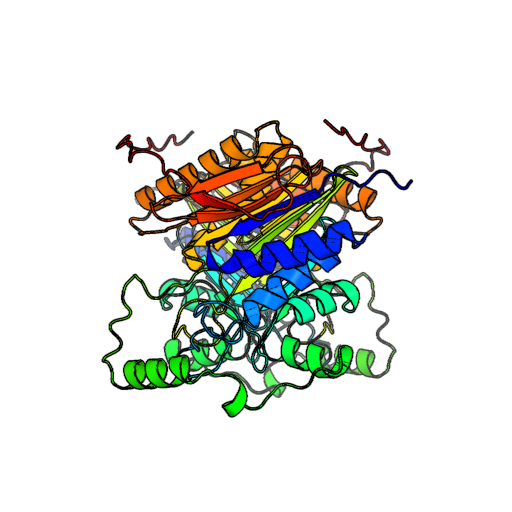.779 4.425 3.652 1 28.27 305 ARG A C 1
ATOM 2272 O O . ARG A 1 305 ? -27.084 3.603 4.252 1 28.27 305 ARG A O 1
ATOM 2279 N N . ARG A 1 306 ? -27.282 5.554 3.444 1 28.57 306 ARG A N 1
ATOM 2280 C CA . ARG A 1 306 ? -26.259 6.299 4.17 1 28.57 306 ARG A CA 1
ATOM 2281 C C . ARG A 1 306 ? -26.526 6.279 5.671 1 28.57 306 ARG A C 1
ATOM 2283 O O . ARG A 1 306 ? -27.529 6.825 6.136 1 28.57 306 ARG A O 1
ATOM 2290 N N . VAL A 1 307 ? -26.194 5.195 6.337 1 24.16 307 VAL A N 1
ATOM 2291 C CA . VAL A 1 307 ? -26.442 5.322 7.77 1 24.16 307 VAL A CA 1
ATOM 2292 C C . VAL A 1 307 ? -25.466 6.327 8.376 1 24.16 307 VAL A C 1
ATOM 2294 O O . VAL A 1 307 ? -24.252 6.108 8.367 1 24.16 307 VAL A O 1
ATOM 2297 N N . CYS A 1 308 ? -25.653 7.526 8.253 1 24.34 308 CYS A N 1
ATOM 2298 C CA . CYS A 1 308 ? -24.978 8.507 9.096 1 24.34 308 CYS A CA 1
ATOM 2299 C C . CYS A 1 308 ? -25.09 8.13 10.569 1 24.34 308 CYS A C 1
ATOM 2301 O O . CYS A 1 308 ? -26.177 8.18 11.146 1 24.34 308 CYS A O 1
ATOM 2303 N N . VAL A 1 309 ? -24.564 7.112 11.011 1 21.08 309 VAL A N 1
ATOM 2304 C CA . VAL A 1 309 ? -24.66 7.029 12.465 1 21.08 309 VAL A CA 1
ATOM 2305 C C . VAL A 1 309 ? -23.758 8.082 13.103 1 21.08 309 VAL A C 1
ATOM 2307 O O . VAL A 1 309 ? -22.701 8.415 12.561 1 21.08 309 VAL A O 1
ATOM 2310 N N . MET B 1 1 ? -24.378 35.394 8.063 1 26.7 1 MET B N 1
ATOM 2311 C CA . MET B 1 1 ? -23.145 35.137 8.801 1 26.7 1 MET B CA 1
ATOM 2312 C C . MET B 1 1 ? -22.718 33.68 8.656 1 26.7 1 MET B C 1
ATOM 2314 O O . MET B 1 1 ? -23.475 32.77 8.999 1 26.7 1 MET B O 1
ATOM 2318 N N . GLY B 1 2 ? -22.088 33.208 7.679 1 38.82 2 GLY B N 1
ATOM 2319 C CA . GLY B 1 2 ? -21.894 31.827 7.268 1 38.82 2 GLY B CA 1
ATOM 2320 C C . GLY B 1 2 ? -21.405 30.933 8.392 1 38.82 2 GLY B C 1
ATOM 2321 O O . GLY B 1 2 ? -20.535 31.327 9.172 1 38.82 2 GLY B O 1
ATOM 2322 N N . THR B 1 3 ? -22.207 30.126 9.087 1 43.86 3 THR B N 1
ATOM 2323 C CA . THR B 1 3 ? -22.02 29.344 10.304 1 43.86 3 THR B CA 1
ATOM 2324 C C . THR B 1 3 ? -20.64 28.692 10.32 1 43.86 3 THR B C 1
ATOM 2326 O O . THR B 1 3 ? -20.259 28.009 9.368 1 43.86 3 THR B O 1
ATOM 2329 N N . ALA B 1 4 ? -19.661 29.371 10.833 1 55.16 4 ALA B N 1
ATOM 2330 C CA . ALA B 1 4 ? -18.282 28.919 11.003 1 55.16 4 ALA B CA 1
ATOM 2331 C C . ALA B 1 4 ? -18.232 27.438 11.367 1 55.16 4 ALA B C 1
ATOM 2333 O O . ALA B 1 4 ? -18.818 27.018 12.367 1 55.16 4 ALA B O 1
ATOM 2334 N N . HIS B 1 5 ? -18.119 26.558 10.443 1 67.49 5 HIS B N 1
ATOM 2335 C CA . HIS B 1 5 ? -18.015 25.129 10.717 1 67.49 5 HIS B CA 1
ATOM 2336 C C . HIS B 1 5 ? -16.909 24.84 11.726 1 67.49 5 HIS B C 1
ATOM 2338 O O . HIS B 1 5 ? -15.83 25.433 11.657 1 67.49 5 HIS B O 1
ATOM 2344 N N . GLU B 1 6 ? -17.388 24.156 12.761 1 88.26 6 GLU B N 1
ATOM 2345 C CA . GLU B 1 6 ? -16.37 23.695 13.701 1 88.26 6 GLU B CA 1
ATOM 2346 C C . GLU B 1 6 ? -15.367 22.77 13.018 1 88.26 6 GLU B C 1
ATOM 2348 O O . GLU B 1 6 ? -15.748 21.918 12.213 1 88.26 6 GLU B O 1
ATOM 2353 N N . SER B 1 7 ? -14.185 23.183 13.109 1 93.79 7 SER B N 1
ATOM 2354 C CA . SER B 1 7 ? -13.109 22.433 12.468 1 93.79 7 SER B CA 1
ATOM 2355 C C . SER B 1 7 ? -12.21 21.763 13.501 1 93.79 7 SER B C 1
ATOM 2357 O O . SER B 1 7 ? -12.052 22.267 14.615 1 93.79 7 SER B O 1
ATOM 2359 N N . LEU B 1 8 ? -11.717 20.649 13.158 1 95.84 8 LEU B N 1
ATOM 2360 C CA . LEU B 1 8 ? -10.77 19.879 13.958 1 95.84 8 LEU B CA 1
ATOM 2361 C C . LEU B 1 8 ? -9.573 19.448 13.118 1 95.84 8 LEU B C 1
ATOM 2363 O O . LEU B 1 8 ? -9.74 18.927 12.013 1 95.84 8 LEU B O 1
ATOM 2367 N N . VAL B 1 9 ? -8.369 19.77 13.601 1 97.99 9 VAL B N 1
ATOM 2368 C CA . VAL B 1 9 ? -7.131 19.341 12.959 1 97.99 9 VAL B CA 1
ATOM 2369 C C . VAL B 1 9 ? -6.255 18.601 13.966 1 97.99 9 VAL B C 1
ATOM 2371 O O . VAL B 1 9 ? -6.015 19.095 15.071 1 97.99 9 VAL B O 1
ATOM 2374 N N . VAL B 1 10 ? -5.782 17.445 13.627 1 98.44 10 VAL B N 1
ATOM 2375 C CA . VAL B 1 10 ? -4.882 16.646 14.453 1 98.44 10 VAL B CA 1
ATOM 2376 C C . VAL B 1 10 ? -3.718 16.137 13.606 1 98.44 10 VAL B C 1
ATOM 2378 O O . VAL B 1 10 ? -3.903 15.76 12.446 1 98.44 10 VAL B O 1
ATOM 2381 N N . ALA B 1 11 ? -2.5 16.149 14.179 1 98.73 11 ALA B N 1
ATOM 2382 C CA . ALA B 1 11 ? -1.328 15.699 13.431 1 98.73 11 ALA B CA 1
ATOM 2383 C C . ALA B 1 11 ? -0.326 15.005 14.349 1 98.73 11 ALA B C 1
ATOM 2385 O O . ALA B 1 11 ? -0.343 15.21 15.565 1 98.73 11 ALA B O 1
ATOM 2386 N N . THR B 1 12 ? 0.495 14.264 13.743 1 98.33 12 THR B N 1
ATOM 2387 C CA . THR B 1 12 ? 1.495 13.51 14.491 1 98.33 12 THR B CA 1
ATOM 2388 C C . THR B 1 12 ? 2.648 14.415 14.915 1 98.33 12 THR B C 1
ATOM 2390 O O . THR B 1 12 ? 3.1 15.26 14.138 1 98.33 12 THR B O 1
ATOM 2393 N N . TRP B 1 13 ? 3.095 14.263 16.177 1 97.19 13 TRP B N 1
ATOM 2394 C CA . TRP B 1 13 ? 4.343 14.77 16.737 1 97.19 13 TRP B CA 1
ATOM 2395 C C . TRP B 1 13 ? 4.269 16.277 16.956 1 97.19 13 TRP B C 1
ATOM 2397 O O . TRP B 1 13 ? 3.457 16.963 16.33 1 97.19 13 TRP B O 1
ATOM 2407 N N . GLU B 1 14 ? 5.181 16.79 17.644 1 96.42 14 GLU B N 1
ATOM 2408 C CA . GLU B 1 14 ? 5.24 18.196 18.034 1 96.42 14 GLU B CA 1
ATOM 2409 C C . GLU B 1 14 ? 5.682 19.074 16.867 1 96.42 14 GLU B C 1
ATOM 2411 O O . GLU B 1 14 ? 5.241 20.218 16.743 1 96.42 14 GLU B O 1
ATOM 2416 N N . PHE B 1 15 ? 6.457 18.544 15.989 1 96.97 15 PHE B N 1
ATOM 2417 C CA . PHE B 1 15 ? 7.008 19.354 14.909 1 96.97 15 PHE B CA 1
ATOM 2418 C C . PHE B 1 15 ? 5.922 19.733 13.909 1 96.97 15 PHE B C 1
ATOM 2420 O O . PHE B 1 15 ? 6.151 20.555 13.019 1 96.97 15 PHE B O 1
ATOM 2427 N N . SER B 1 16 ? 4.765 19.16 14.055 1 97.87 16 SER B N 1
ATOM 2428 C CA . SER B 1 16 ? 3.674 19.451 13.131 1 97.87 16 SER B CA 1
ATOM 2429 C C . SER B 1 16 ? 2.855 20.649 13.602 1 97.87 16 SER B C 1
ATOM 2431 O O . SER B 1 16 ? 1.872 21.026 12.962 1 97.87 16 SER B O 1
ATOM 2433 N N . GLN B 1 17 ? 3.207 21.267 14.692 1 97.6 17 GLN B N 1
ATOM 2434 C CA . GLN B 1 17 ? 2.388 22.317 15.289 1 97.6 17 GLN B CA 1
ATOM 2435 C C . GLN B 1 17 ? 2.168 23.467 14.311 1 97.6 17 GLN B C 1
ATOM 2437 O O . GLN B 1 17 ? 1.043 23.944 14.147 1 97.6 17 GLN B O 1
ATOM 2442 N N . SER B 1 18 ? 3.247 23.915 13.699 1 97.65 18 SER B N 1
ATOM 2443 C CA . SER B 1 18 ? 3.109 25.009 12.743 1 97.65 18 SER B CA 1
ATOM 2444 C C . SER B 1 18 ? 2.228 24.605 11.565 1 97.65 18 SER B C 1
ATOM 2446 O O . SER B 1 18 ? 1.488 25.43 11.026 1 97.65 18 SER B O 1
ATOM 2448 N N . GLY B 1 19 ? 2.386 23.331 11.127 1 98.45 19 GLY B N 1
ATOM 2449 C CA . GLY B 1 19 ? 1.516 22.817 10.082 1 98.45 19 GLY B CA 1
ATOM 2450 C C . GLY B 1 19 ? 0.051 22.805 10.477 1 98.45 19 GLY B C 1
ATOM 2451 O O . GLY B 1 19 ? -0.814 23.189 9.687 1 98.45 19 GLY B O 1
ATOM 2452 N N . VAL B 1 20 ? -0.198 22.42 11.685 1 98.17 20 VAL B N 1
ATOM 2453 C CA . VAL B 1 20 ? -1.562 22.372 12.202 1 98.17 20 VAL B CA 1
ATOM 2454 C C . VAL B 1 20 ? -2.146 23.781 12.253 1 98.17 20 VAL B C 1
ATOM 2456 O O . VAL B 1 20 ? -3.314 23.989 11.915 1 98.17 20 VAL B O 1
ATOM 2459 N N . GLU B 1 21 ? -1.354 24.72 12.712 1 97.05 21 GLU B N 1
ATOM 2460 C CA . GLU B 1 21 ? -1.798 26.11 12.754 1 97.05 21 GLU B CA 1
ATOM 2461 C C . GLU B 1 21 ? -2.175 26.612 11.363 1 97.05 21 GLU B C 1
ATOM 2463 O O . GLU B 1 21 ? -3.222 27.239 11.187 1 97.05 21 GLU B O 1
ATOM 2468 N N . SER B 1 22 ? -1.347 26.302 10.417 1 97.95 22 SER B N 1
ATOM 2469 C CA . SER B 1 22 ? -1.608 26.73 9.047 1 97.95 22 SER B CA 1
ATOM 2470 C C . SER B 1 22 ? -2.832 26.025 8.471 1 97.95 22 SER B C 1
ATOM 2472 O O . SER B 1 22 ? -3.631 26.639 7.76 1 97.95 22 SER B O 1
ATOM 2474 N N . CYS B 1 23 ? -2.909 24.744 8.692 1 97.99 23 CYS B N 1
ATOM 2475 C CA . CYS B 1 23 ? -4.065 23.964 8.266 1 97.99 23 CYS B CA 1
ATOM 2476 C C . CYS B 1 23 ? -5.354 24.539 8.842 1 97.99 23 CYS B C 1
ATOM 2478 O O . CYS B 1 23 ? -6.329 24.737 8.116 1 97.99 23 CYS B O 1
ATOM 2480 N N . PHE B 1 24 ? -5.335 24.813 10.091 1 96.18 24 PHE B N 1
ATOM 2481 C CA . PHE B 1 24 ? -6.502 25.329 10.796 1 96.18 24 PHE B CA 1
ATOM 2482 C C . PHE B 1 24 ? -6.889 26.705 10.269 1 96.18 24 PHE B C 1
ATOM 2484 O O . PHE B 1 24 ? -8.073 26.996 10.087 1 96.18 24 PHE B O 1
ATOM 2491 N N . ASP B 1 25 ? -5.912 27.545 10.048 1 95.45 25 ASP B N 1
ATOM 2492 C CA . ASP B 1 25 ? -6.156 28.87 9.487 1 95.45 25 ASP B CA 1
ATOM 2493 C C . ASP B 1 25 ? -6.829 28.772 8.119 1 95.45 25 ASP B C 1
ATOM 2495 O O . ASP B 1 25 ? -7.725 29.557 7.805 1 95.45 25 ASP B O 1
ATOM 2499 N N . CYS B 1 26 ? -6.361 27.826 7.293 1 96.53 26 CYS B N 1
ATOM 2500 C CA . CYS B 1 26 ? -6.972 27.599 5.988 1 96.53 26 CYS B CA 1
ATOM 2501 C C . CYS B 1 26 ? -8.452 27.264 6.129 1 96.53 26 CYS B C 1
ATOM 2503 O O . CYS B 1 26 ? -9.286 27.795 5.393 1 96.53 26 CYS B O 1
ATOM 2505 N N . LEU B 1 27 ? -8.803 26.427 7.053 1 95.34 27 LEU B N 1
ATOM 2506 C CA . LEU B 1 27 ? -10.188 26.028 7.279 1 95.34 27 LEU B CA 1
ATOM 2507 C C . LEU B 1 27 ? -11.024 27.213 7.752 1 95.34 27 LEU B C 1
ATOM 2509 O O . LEU B 1 27 ? -12.161 27.391 7.309 1 95.34 27 LEU B O 1
ATOM 2513 N N . ARG B 1 28 ? -10.487 27.955 8.588 1 91.57 28 ARG B N 1
ATOM 2514 C CA . ARG B 1 28 ? -11.2 29.095 9.153 1 91.57 28 ARG B CA 1
ATOM 2515 C C . ARG B 1 28 ? -11.519 30.129 8.078 1 91.57 28 ARG B C 1
ATOM 2517 O O . ARG B 1 28 ? -12.533 30.825 8.16 1 91.57 28 ARG B O 1
ATOM 2524 N N . LYS B 1 29 ? -10.735 30.166 7.102 1 93.21 29 LYS B N 1
ATOM 2525 C CA . LYS B 1 29 ? -10.926 31.119 6.013 1 93.21 29 LYS B CA 1
ATOM 2526 C C . LYS B 1 29 ? -11.827 30.538 4.926 1 93.21 29 LYS B C 1
ATOM 2528 O O . LYS B 1 29 ? -11.95 31.113 3.843 1 93.21 29 LYS B O 1
ATOM 2533 N N . GLY B 1 30 ? -12.333 29.348 5.156 1 92.81 30 GLY B N 1
ATOM 2534 C CA . GLY B 1 30 ? -13.307 28.763 4.249 1 92.81 30 GLY B CA 1
ATOM 2535 C C . GLY B 1 30 ? -12.706 27.737 3.308 1 92.81 30 GLY B C 1
ATOM 2536 O O . GLY B 1 30 ? -13.365 27.286 2.369 1 92.81 30 GLY B O 1
ATOM 2537 N N . GLY B 1 31 ? -11.45 27.385 3.552 1 95.6 31 GLY B N 1
ATOM 2538 C CA . GLY B 1 31 ? -10.826 26.359 2.731 1 95.6 31 GLY B CA 1
ATOM 2539 C C . GLY B 1 31 ? -11.398 24.975 2.968 1 95.6 31 GLY B C 1
ATOM 2540 O O . GLY B 1 31 ? -11.953 24.7 4.035 1 95.6 31 GLY B O 1
ATOM 2541 N N . LYS B 1 32 ? -11.264 24.098 1.983 1 96.98 32 LYS B N 1
ATOM 2542 C CA . LYS B 1 32 ? -11.671 22.702 2.117 1 96.98 32 LYS B CA 1
ATOM 2543 C C . LYS B 1 32 ? -10.624 21.894 2.878 1 96.98 32 LYS B C 1
ATOM 2545 O O . LYS B 1 32 ? -9.436 22.225 2.85 1 96.98 32 LYS B O 1
ATOM 2550 N N . PRO B 1 33 ? -11.083 20.833 3.526 1 98.35 33 PRO B N 1
ATOM 2551 C CA . PRO B 1 33 ? -10.131 20.021 4.287 1 98.35 33 PRO B CA 1
ATOM 2552 C C . PRO B 1 33 ? -8.956 19.539 3.439 1 98.35 33 PRO B C 1
ATOM 2554 O O . PRO B 1 33 ? -7.817 19.518 3.911 1 98.35 33 PRO B O 1
ATOM 2557 N N . LEU B 1 34 ? -9.2 19.175 2.232 1 98.7 34 LEU B N 1
ATOM 2558 C CA . LEU B 1 34 ? -8.133 18.682 1.367 1 98.7 34 LEU B CA 1
ATOM 2559 C C . LEU B 1 34 ? -7.078 19.758 1.137 1 98.7 34 LEU B C 1
ATOM 2561 O O . LEU B 1 34 ? -5.878 19.482 1.203 1 98.7 34 LEU B O 1
ATOM 2565 N N . ASP B 1 35 ? -7.476 21 0.869 1 98.76 35 ASP B N 1
ATOM 2566 C CA . ASP B 1 35 ? -6.565 22.13 0.714 1 98.76 35 ASP B CA 1
ATOM 2567 C C . ASP B 1 35 ? -5.803 22.403 2.009 1 98.76 35 ASP B C 1
ATOM 2569 O O . ASP B 1 35 ? -4.606 22.698 1.981 1 98.76 35 ASP B O 1
ATOM 2573 N N . ALA B 1 36 ? -6.513 22.316 3.086 1 98.73 36 ALA B N 1
ATOM 2574 C CA . ALA B 1 36 ? -5.946 22.624 4.396 1 98.73 36 ALA B CA 1
ATOM 2575 C C . ALA B 1 36 ? -4.855 21.626 4.77 1 98.73 36 ALA B C 1
ATOM 2577 O O . ALA B 1 36 ? -3.784 22.015 5.242 1 98.73 36 ALA B O 1
ATOM 2578 N N . VAL B 1 37 ? -5.116 20.387 4.581 1 98.92 37 VAL B N 1
ATOM 2579 C CA . VAL B 1 37 ? -4.149 19.342 4.898 1 98.92 37 VAL B CA 1
ATOM 2580 C C . VAL B 1 37 ? -2.9 19.515 4.037 1 98.92 37 VAL B C 1
ATOM 2582 O O . VAL B 1 37 ? -1.776 19.401 4.533 1 98.92 37 VAL B O 1
ATOM 2585 N N . GLU B 1 38 ? -3.079 19.743 2.749 1 98.93 38 GLU B N 1
ATOM 2586 C CA . GLU B 1 38 ? -1.93 19.979 1.88 1 98.93 38 GLU B CA 1
ATOM 2587 C C . GLU B 1 38 ? -1.089 21.148 2.383 1 98.93 38 GLU B C 1
ATOM 2589 O O . GLU B 1 38 ? 0.138 21.052 2.453 1 98.93 38 GLU B O 1
ATOM 2594 N N . THR B 1 39 ? -1.775 22.222 2.726 1 98.83 39 THR B N 1
ATOM 2595 C CA . THR B 1 39 ? -1.088 23.417 3.203 1 98.83 39 THR B CA 1
ATOM 2596 C C . THR B 1 39 ? -0.294 23.115 4.471 1 98.83 39 THR B C 1
ATOM 2598 O O . THR B 1 39 ? 0.867 23.51 4.591 1 98.83 39 THR B O 1
ATOM 2601 N N . GLY B 1 40 ? -0.931 22.463 5.419 1 98.87 40 GLY B N 1
ATOM 2602 C CA . GLY B 1 40 ? -0.273 22.14 6.675 1 98.87 40 GLY B CA 1
ATOM 2603 C C . GLY B 1 40 ? 0.946 21.254 6.5 1 98.87 40 GLY B C 1
ATOM 2604 O O . GLY B 1 40 ? 2.009 21.535 7.057 1 98.87 40 GLY B O 1
ATOM 2605 N N . ILE B 1 41 ? 0.828 20.216 5.721 1 98.94 41 ILE B N 1
ATOM 2606 C CA . ILE B 1 41 ? 1.926 19.275 5.532 1 98.94 41 ILE B CA 1
ATOM 2607 C C . ILE B 1 41 ? 3.049 19.944 4.743 1 98.94 41 ILE B C 1
ATOM 2609 O O . ILE B 1 41 ? 4.23 19.706 5.008 1 98.94 41 ILE B O 1
ATOM 2613 N N . HIS B 1 42 ? 2.667 20.774 3.798 1 98.91 42 HIS B N 1
ATOM 2614 C CA . HIS B 1 42 ? 3.664 21.511 3.03 1 98.91 42 HIS B CA 1
ATOM 2615 C C . HIS B 1 42 ? 4.55 22.353 3.942 1 98.91 42 HIS B C 1
ATOM 2617 O O . HIS B 1 42 ? 5.766 22.417 3.747 1 98.91 42 HIS B O 1
ATOM 2623 N N . VAL B 1 43 ? 3.954 22.982 4.925 1 98.85 43 VAL B N 1
ATOM 2624 C CA . VAL B 1 43 ? 4.693 23.789 5.891 1 98.85 43 VAL B CA 1
ATOM 2625 C C . VAL B 1 43 ? 5.713 22.917 6.62 1 98.85 43 VAL B C 1
ATOM 2627 O O . VAL B 1 43 ? 6.871 23.308 6.782 1 98.85 43 VAL B O 1
ATOM 2630 N N . VAL B 1 44 ? 5.318 21.742 7.021 1 98.71 44 VAL B N 1
ATOM 2631 C CA . VAL B 1 44 ? 6.198 20.832 7.747 1 98.71 44 VAL B CA 1
ATOM 2632 C C . VAL B 1 44 ? 7.318 20.351 6.826 1 98.71 44 VAL B C 1
ATOM 2634 O O . VAL B 1 44 ? 8.478 20.273 7.237 1 98.71 44 VAL B O 1
ATOM 2637 N N . GLU B 1 45 ? 7.003 20.019 5.569 1 98.72 45 GLU B N 1
ATOM 2638 C CA . GLU B 1 45 ? 7.975 19.501 4.611 1 98.72 45 GLU B CA 1
ATOM 2639 C C . GLU B 1 45 ? 9.081 20.518 4.342 1 98.72 45 GLU B C 1
ATOM 2641 O O . GLU B 1 45 ? 10.222 20.143 4.065 1 98.72 45 GLU B O 1
ATOM 2646 N N . LEU B 1 46 ? 8.765 21.747 4.482 1 98.48 46 LEU B N 1
ATOM 2647 C CA . LEU B 1 46 ? 9.74 22.769 4.117 1 98.48 46 LEU B CA 1
ATOM 2648 C C . LEU B 1 46 ? 10.526 23.232 5.34 1 98.48 46 LEU B C 1
ATOM 2650 O O . LEU B 1 46 ? 11.439 24.053 5.222 1 98.48 46 LEU B O 1
ATOM 2654 N N . GLU B 1 47 ? 10.187 22.723 6.513 1 97.68 47 GLU B N 1
ATOM 2655 C CA . GLU B 1 47 ? 10.906 23.075 7.734 1 97.68 47 GLU B CA 1
ATOM 2656 C C . GLU B 1 47 ? 12.232 22.325 7.829 1 97.68 47 GLU B C 1
ATOM 2658 O O . GLU B 1 47 ? 12.252 21.12 8.086 1 97.68 47 GLU B O 1
ATOM 2663 N N . PRO B 1 48 ? 13.368 22.999 7.732 1 96.67 48 PRO B N 1
ATOM 2664 C CA . PRO B 1 48 ? 14.666 22.328 7.64 1 96.67 48 PRO B CA 1
ATOM 2665 C C . PRO B 1 48 ? 15.046 21.599 8.926 1 96.67 48 PRO B C 1
ATOM 2667 O O . PRO B 1 48 ? 15.897 20.705 8.905 1 96.67 48 PRO B O 1
ATOM 2670 N N . THR B 1 49 ? 14.427 21.939 10.031 1 95.31 49 THR B N 1
ATOM 2671 C CA . THR B 1 49 ? 14.813 21.349 11.308 1 95.31 49 THR B CA 1
ATOM 2672 C C . THR B 1 49 ? 14.101 20.017 11.526 1 95.31 49 THR B C 1
ATOM 2674 O O . THR B 1 49 ? 14.465 19.253 12.422 1 95.31 49 THR B O 1
ATOM 2677 N N . VAL B 1 50 ? 13.082 19.744 10.757 1 96.25 50 VAL B N 1
ATOM 2678 C CA . VAL B 1 50 ? 12.409 18.452 10.836 1 96.25 50 VAL B CA 1
ATOM 2679 C C . VAL B 1 50 ? 13.175 17.419 10.014 1 96.25 50 VAL B C 1
ATOM 2681 O O . VAL B 1 50 ? 13.047 17.371 8.789 1 96.25 50 VAL B O 1
ATOM 2684 N N . THR B 1 51 ? 13.831 16.497 10.567 1 94.98 51 THR B N 1
ATOM 2685 C CA . THR B 1 51 ? 14.858 15.7 9.906 1 94.98 51 THR B CA 1
ATOM 2686 C C . THR B 1 51 ? 14.268 14.4 9.366 1 94.98 51 THR B C 1
ATOM 2688 O O . THR B 1 51 ? 15.005 13.495 8.968 1 94.98 51 THR B O 1
ATOM 2691 N N . SER B 1 52 ? 12.94 14.306 9.378 1 96.05 52 SER B N 1
ATOM 2692 C CA . SER B 1 52 ? 12.33 13.059 8.927 1 96.05 52 SER B CA 1
ATOM 2693 C C . SER B 1 52 ? 11.271 13.316 7.86 1 96.05 52 SER B C 1
ATOM 2695 O O . SER B 1 52 ? 10.588 12.389 7.42 1 96.05 52 SER B O 1
ATOM 2697 N N . VAL B 1 53 ? 11.065 14.578 7.468 1 97.51 53 VAL B N 1
ATOM 2698 C CA . VAL B 1 53 ? 10.016 14.934 6.518 1 97.51 53 VAL B CA 1
ATOM 2699 C C . VAL B 1 53 ? 10.547 15.965 5.525 1 97.51 53 VAL B C 1
ATOM 2701 O O . VAL B 1 53 ? 11.131 16.976 5.922 1 97.51 53 VAL B O 1
ATOM 2704 N N . GLY B 1 54 ? 10.35 15.722 4.271 1 97.66 54 GLY B N 1
ATOM 2705 C CA . GLY B 1 54 ? 10.616 16.717 3.245 1 97.66 54 GLY B CA 1
ATOM 2706 C C . GLY B 1 54 ? 12.05 17.213 3.252 1 97.66 54 GLY B C 1
ATOM 2707 O O . GLY B 1 54 ? 12.985 16.424 3.401 1 97.66 54 GLY B O 1
ATOM 2708 N N . TYR B 1 55 ? 12.195 18.493 3.139 1 97.81 55 TYR B N 1
ATOM 2709 C CA . TYR B 1 55 ? 13.463 19.185 2.935 1 97.81 55 TYR B CA 1
ATOM 2710 C C . TYR B 1 55 ? 14.437 18.886 4.069 1 97.81 55 TYR B C 1
ATOM 2712 O O . TYR B 1 55 ? 15.635 18.709 3.836 1 97.81 55 TYR B O 1
ATOM 2720 N N . GLY B 1 56 ? 13.967 18.851 5.25 1 96.12 56 GLY B N 1
ATOM 2721 C CA . GLY B 1 56 ? 14.84 18.606 6.387 1 96.12 56 GLY B CA 1
ATOM 2722 C C . GLY B 1 56 ? 15.194 17.141 6.563 1 96.12 56 GLY B C 1
ATOM 2723 O O . GLY B 1 56 ? 16.021 16.794 7.408 1 96.12 56 GLY B O 1
ATOM 2724 N N . GLY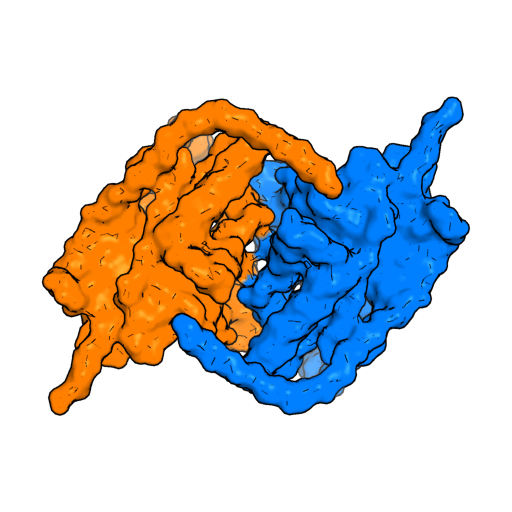 B 1 57 ? 14.628 16.287 5.762 1 95.74 57 GLY B N 1
ATOM 2725 C CA . GLY B 1 57 ? 14.807 14.851 5.897 1 95.74 57 GLY B CA 1
ATOM 2726 C C . GLY B 1 57 ? 16.214 14.391 5.562 1 95.74 57 GLY B C 1
ATOM 2727 O O . GLY B 1 57 ? 16.927 15.057 4.809 1 95.74 57 GLY B O 1
ATOM 2728 N N . LEU B 1 58 ? 16.613 13.277 6.134 1 95.47 58 LEU B N 1
ATOM 2729 C CA . LEU B 1 58 ? 17.89 12.654 5.806 1 95.47 58 LEU B CA 1
ATOM 2730 C C . LEU B 1 58 ? 17.77 11.798 4.549 1 95.47 58 LEU B C 1
ATOM 2732 O O . LEU B 1 58 ? 16.735 11.17 4.317 1 95.47 58 LEU B O 1
ATOM 2736 N N . PRO B 1 59 ? 18.805 11.754 3.801 1 95.82 59 PRO B N 1
ATOM 2737 C CA . PRO B 1 59 ? 18.726 11.11 2.488 1 95.82 59 PRO B CA 1
ATOM 2738 C C . PRO B 1 59 ? 18.833 9.589 2.569 1 95.82 59 PRO B C 1
ATOM 2740 O O . PRO B 1 59 ? 19.071 9.04 3.648 1 95.82 59 PRO B O 1
ATOM 2743 N N . ASN B 1 60 ? 18.605 8.944 1.435 1 95.65 60 ASN B N 1
ATOM 2744 C CA . ASN B 1 60 ? 18.843 7.508 1.337 1 95.65 60 ASN B CA 1
ATOM 2745 C C . ASN B 1 60 ? 20.334 7.188 1.296 1 95.65 60 ASN B C 1
ATOM 2747 O O . ASN B 1 60 ? 21.169 8.091 1.377 1 95.65 60 ASN B O 1
ATOM 2751 N N . ALA B 1 61 ? 20.702 5.986 1.151 1 95.4 61 ALA B N 1
ATOM 2752 C CA . ALA B 1 61 ? 22.081 5.518 1.276 1 95.4 61 ALA B CA 1
ATOM 2753 C C . ALA B 1 61 ? 22.959 6.1 0.172 1 95.4 61 ALA B C 1
ATOM 2755 O O . ALA B 1 61 ? 24.179 6.195 0.326 1 95.4 61 ALA B O 1
ATOM 2756 N N . ASN B 1 62 ? 22.362 6.533 -0.96 1 95.69 62 ASN B N 1
ATOM 2757 C CA . ASN B 1 62 ? 23.111 7.14 -2.056 1 95.69 62 ASN B CA 1
ATOM 2758 C C . ASN B 1 62 ? 23.248 8.648 -1.873 1 95.69 62 ASN B C 1
ATOM 2760 O O . ASN B 1 62 ? 23.84 9.328 -2.713 1 95.69 62 ASN B O 1
ATOM 2764 N N . GLY B 1 63 ? 22.624 9.113 -0.821 1 95.92 63 GLY B N 1
ATOM 2765 C CA . GLY B 1 63 ? 22.698 10.54 -0.553 1 95.92 63 GLY B CA 1
ATOM 2766 C C . GLY B 1 63 ? 21.637 11.34 -1.286 1 95.92 63 GLY B C 1
ATOM 2767 O O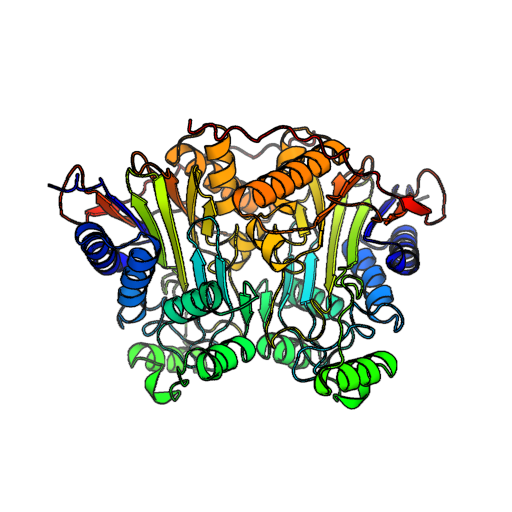 . GLY B 1 63 ? 21.808 12.538 -1.522 1 95.92 63 GLY B O 1
ATOM 2768 N N . GLU B 1 64 ? 20.622 10.692 -1.656 1 96.59 64 GLU B N 1
ATOM 2769 C CA . GLU B 1 64 ? 19.542 11.353 -2.382 1 96.59 64 GLU B CA 1
ATOM 2770 C C . GLU B 1 64 ? 18.305 11.517 -1.503 1 96.59 64 GLU B C 1
ATOM 2772 O O . GLU B 1 64 ? 17.88 10.569 -0.839 1 96.59 64 GLU B O 1
ATOM 2777 N N . LEU B 1 65 ? 17.804 12.767 -1.51 1 97.84 65 LEU B N 1
ATOM 2778 C CA . LEU B 1 65 ? 16.529 12.954 -0.828 1 97.84 65 LEU B CA 1
ATOM 2779 C C . LEU B 1 65 ? 15.405 12.24 -1.571 1 97.84 65 LEU B C 1
ATOM 2781 O O . LEU B 1 65 ? 15.187 12.485 -2.76 1 97.84 65 LEU B O 1
ATOM 2785 N N . GLU B 1 66 ? 14.79 11.351 -0.955 1 97.58 66 GLU B N 1
ATOM 2786 C CA . GLU B 1 66 ? 13.723 10.528 -1.517 1 97.58 66 GLU B CA 1
ATOM 2787 C C . GLU B 1 66 ? 12.497 10.518 -0.608 1 97.58 66 GLU B C 1
ATOM 2789 O O . GLU B 1 66 ? 12.587 10.137 0.561 1 97.58 66 GLU B O 1
ATOM 2794 N N . LEU B 1 67 ? 11.335 10.914 -1.179 1 98.46 67 LEU B N 1
ATOM 2795 C CA . LEU B 1 67 ? 10.17 11.21 -0.353 1 98.46 67 LEU B CA 1
ATOM 2796 C C . LEU B 1 67 ? 8.99 10.323 -0.739 1 98.46 67 LEU B C 1
ATOM 2798 O O . LEU B 1 67 ? 8.874 9.906 -1.894 1 98.46 67 LEU B O 1
ATOM 2802 N N . ASP B 1 68 ? 8.138 10.036 0.201 1 98.75 68 ASP B N 1
ATOM 2803 C CA . ASP B 1 68 ? 6.827 9.42 0.022 1 98.75 68 ASP B CA 1
ATOM 2804 C C . ASP B 1 68 ? 5.719 10.32 0.563 1 98.75 68 ASP B C 1
ATOM 2806 O O . ASP B 1 68 ? 5.897 10.989 1.583 1 98.75 68 ASP B O 1
ATOM 2810 N N . ALA B 1 69 ? 4.59 10.313 -0.109 1 98.91 69 ALA B N 1
ATOM 2811 C CA . ALA B 1 69 ? 3.46 11.094 0.388 1 98.91 69 ALA B CA 1
ATOM 2812 C C . ALA B 1 69 ? 2.143 10.58 -0.187 1 98.91 69 ALA B C 1
ATOM 2814 O O . ALA B 1 69 ? 2.127 9.935 -1.238 1 98.91 69 ALA B O 1
ATOM 2815 N N . ALA B 1 70 ? 1.112 10.835 0.492 1 98.92 70 ALA B N 1
ATOM 2816 C CA . ALA B 1 70 ? -0.248 10.553 0.041 1 98.92 70 ALA B CA 1
ATOM 2817 C C . ALA B 1 70 ? -1.239 11.557 0.624 1 98.92 70 ALA B C 1
ATOM 2819 O O . ALA B 1 70 ? -0.984 12.153 1.673 1 98.92 70 ALA B O 1
ATOM 2820 N N . ILE B 1 71 ? -2.35 11.747 -0.06 1 98.91 71 ILE B N 1
ATOM 2821 C CA . ILE B 1 71 ? -3.406 12.654 0.38 1 98.91 71 ILE B CA 1
ATOM 2822 C C . ILE B 1 71 ? -4.76 12.144 -0.109 1 98.91 71 ILE B C 1
ATOM 2824 O O . ILE B 1 71 ? -4.852 11.532 -1.176 1 98.91 71 ILE B O 1
ATOM 2828 N N . THR B 1 72 ? -5.817 12.338 0.667 1 98.56 72 THR B N 1
ATOM 2829 C CA . THR B 1 72 ? -7.132 11.801 0.334 1 98.56 72 THR B CA 1
ATOM 2830 C C . THR B 1 72 ? -8.236 12.628 0.987 1 98.56 72 THR B C 1
ATOM 2832 O O . THR B 1 72 ? -8.027 13.225 2.045 1 98.56 72 THR B O 1
ATOM 2835 N N . ASP B 1 73 ? -9.37 12.656 0.358 1 96.42 73 ASP B N 1
ATOM 2836 C CA . ASP B 1 73 ? -10.564 13.264 0.937 1 96.42 73 ASP B CA 1
ATOM 2837 C C . ASP B 1 73 ? -11.62 12.208 1.254 1 96.42 73 ASP B C 1
ATOM 2839 O O . ASP B 1 73 ? -12.799 12.53 1.417 1 96.42 73 ASP B O 1
ATOM 2843 N N . GLY B 1 74 ? -11.169 10.989 1.241 1 93.45 74 GLY B N 1
ATOM 2844 C CA . GLY B 1 74 ? -12.089 9.902 1.536 1 93.45 74 GLY B CA 1
ATOM 2845 C C . GLY B 1 74 ? -12.694 9.277 0.293 1 93.45 74 GLY B C 1
ATOM 2846 O O . GLY B 1 74 ? -13.05 8.097 0.295 1 93.45 74 GLY B O 1
ATOM 2847 N N . ALA B 1 75 ? -12.831 9.974 -0.779 1 90.85 75 ALA B N 1
ATOM 2848 C CA . ALA B 1 75 ? -13.359 9.48 -2.048 1 90.85 75 ALA B CA 1
ATOM 2849 C C . ALA B 1 75 ? -12.248 9.331 -3.083 1 90.85 75 ALA B C 1
ATOM 2851 O O . ALA B 1 75 ? -12.326 8.475 -3.968 1 90.85 75 ALA B O 1
ATOM 2852 N N . HIS B 1 76 ? -11.309 10.172 -2.988 1 93.45 76 HIS B N 1
ATOM 2853 C CA . HIS B 1 76 ? -10.171 10.188 -3.899 1 93.45 76 HIS B CA 1
ATOM 2854 C C . HIS B 1 76 ? -8.858 10.009 -3.144 1 93.45 76 HIS B C 1
ATOM 2856 O O . HIS B 1 76 ? -8.782 10.294 -1.946 1 93.45 76 HIS B O 1
ATOM 2862 N N . PHE B 1 77 ? -7.926 9.52 -3.871 1 97.17 77 PHE B N 1
ATOM 2863 C CA . PHE B 1 77 ? -6.633 9.221 -3.267 1 97.17 77 PHE B CA 1
ATOM 2864 C C . PHE B 1 77 ? -5.501 9.479 -4.254 1 97.17 77 PHE B C 1
ATOM 2866 O O . PHE B 1 77 ? -5.63 9.187 -5.445 1 97.17 77 PHE B O 1
ATOM 2873 N N . GLY B 1 78 ? -4.429 10.126 -3.828 1 98.7 78 GLY B N 1
ATOM 2874 C CA . GLY B 1 78 ? -3.218 10.348 -4.603 1 98.7 78 GLY B CA 1
ATOM 2875 C C . GLY B 1 78 ? -1.949 10.07 -3.82 1 98.7 78 GLY B C 1
ATOM 2876 O O . GLY B 1 78 ? -1.857 10.406 -2.637 1 98.7 78 GLY B O 1
ATOM 2877 N N . ALA B 1 79 ? -0.989 9.437 -4.462 1 98.9 79 ALA B N 1
ATOM 2878 C CA . ALA B 1 79 ? 0.234 9.083 -3.746 1 98.9 79 ALA B CA 1
ATOM 2879 C C . ALA B 1 79 ? 1.442 9.11 -4.677 1 98.9 79 ALA B C 1
ATOM 2881 O O . ALA B 1 79 ? 1.307 8.905 -5.886 1 98.9 79 ALA B O 1
ATOM 2882 N N . VAL B 1 80 ? 2.587 9.316 -4.096 1 98.91 80 VAL B N 1
ATOM 2883 C CA . VAL B 1 80 ? 3.874 9.178 -4.771 1 98.91 80 VAL B CA 1
ATOM 2884 C C . VAL B 1 80 ? 4.822 8.347 -3.91 1 98.91 80 VAL B C 1
ATOM 2886 O O . VAL B 1 80 ? 4.827 8.471 -2.683 1 98.91 80 VAL B O 1
ATOM 2889 N N . PHE B 1 81 ? 5.53 7.414 -4.566 1 98.75 81 PHE B N 1
ATOM 2890 C CA . PHE B 1 81 ? 6.489 6.515 -3.935 1 98.75 81 PHE B CA 1
ATOM 2891 C C . PHE B 1 81 ? 7.907 6.819 -4.406 1 98.75 81 PHE B C 1
ATOM 2893 O O . PHE B 1 81 ? 8.164 6.895 -5.609 1 98.75 81 PHE B O 1
ATOM 2900 N N . ALA B 1 82 ? 8.81 6.981 -3.402 1 98.53 82 ALA B N 1
ATOM 2901 C CA . ALA B 1 82 ? 10.232 7.128 -3.702 1 98.53 82 ALA B CA 1
ATOM 2902 C C . ALA B 1 82 ? 10.472 8.279 -4.675 1 98.53 82 ALA B C 1
ATOM 2904 O O . ALA B 1 82 ? 11.163 8.116 -5.683 1 98.53 82 ALA B O 1
ATOM 2905 N N . LEU B 1 83 ? 9.865 9.375 -4.401 1 98.72 83 LEU B N 1
ATOM 2906 C CA . LEU B 1 83 ? 9.986 10.575 -5.221 1 98.72 83 LEU B CA 1
ATOM 2907 C C . LEU B 1 83 ? 11.315 11.278 -4.963 1 98.72 83 LEU B C 1
ATOM 2909 O O . LEU B 1 83 ? 11.634 11.609 -3.819 1 98.72 83 LEU B O 1
ATOM 2913 N N . ARG B 1 84 ? 12.056 11.546 -5.963 1 98.03 84 ARG B N 1
ATOM 2914 C CA . ARG B 1 84 ? 13.327 12.254 -5.85 1 98.03 84 ARG B CA 1
ATOM 2915 C C . ARG B 1 84 ? 13.258 13.616 -6.532 1 98.03 84 ARG B C 1
ATOM 2917 O O . ARG B 1 84 ? 12.442 13.824 -7.433 1 98.03 84 ARG B O 1
ATOM 2924 N N . GLY B 1 85 ? 14.089 14.471 -6.051 1 98.17 85 GLY B N 1
ATOM 2925 C CA . GLY B 1 85 ? 14.273 15.72 -6.773 1 98.17 85 GLY B CA 1
ATOM 2926 C C . GLY B 1 85 ? 13.416 16.851 -6.236 1 98.17 85 GLY B C 1
ATOM 2927 O O . GLY B 1 85 ? 13.39 17.943 -6.809 1 98.17 85 GLY B O 1
ATOM 2928 N N . TYR B 1 86 ? 12.749 16.649 -5.125 1 98.53 86 TYR B N 1
ATOM 2929 C CA . TYR B 1 86 ? 11.834 17.661 -4.609 1 98.53 86 TYR B CA 1
ATOM 2930 C C . TYR B 1 86 ? 12.004 17.834 -3.105 1 98.53 86 TYR B C 1
ATOM 2932 O O . TYR B 1 86 ? 12.391 16.895 -2.405 1 98.53 86 TYR B O 1
ATOM 2940 N N . ARG B 1 87 ? 11.634 19.003 -2.599 1 98.25 87 ARG B N 1
ATOM 2941 C CA . ARG B 1 87 ? 11.706 19.305 -1.173 1 98.25 87 ARG B CA 1
ATOM 2942 C C . ARG B 1 87 ? 10.397 18.959 -0.472 1 98.25 87 ARG B C 1
ATOM 2944 O O . ARG B 1 87 ? 10.359 18.825 0.753 1 98.25 87 ARG B O 1
ATOM 2951 N N . SER B 1 88 ? 9.4 18.903 -1.281 1 98.43 88 SER B N 1
ATOM 2952 C CA . SER B 1 88 ? 8.053 18.619 -0.796 1 98.43 88 SER B CA 1
ATOM 2953 C C . SER B 1 88 ? 7.321 17.661 -1.73 1 98.43 88 SER B C 1
ATOM 2955 O O . SER B 1 88 ? 7.404 17.793 -2.953 1 98.43 88 SER B O 1
ATOM 2957 N N . ALA B 1 89 ? 6.652 16.718 -1.151 1 98.81 89 ALA B N 1
ATOM 2958 C CA . ALA B 1 89 ? 6.028 15.688 -1.977 1 98.81 89 ALA B CA 1
ATOM 2959 C C . ALA B 1 89 ? 4.506 15.798 -1.935 1 98.81 89 ALA B C 1
ATOM 2961 O O . ALA B 1 89 ? 3.817 15.309 -2.833 1 98.81 89 ALA B O 1
ATOM 2962 N N . ILE B 1 90 ? 3.906 16.42 -0.936 1 98.94 90 ILE B N 1
ATOM 2963 C CA . ILE B 1 90 ? 2.467 16.386 -0.701 1 98.94 90 ILE B CA 1
ATOM 2964 C C . ILE B 1 90 ? 1.738 17.05 -1.867 1 98.94 90 ILE B C 1
ATOM 2966 O O . ILE B 1 90 ? 0.657 16.608 -2.264 1 98.94 90 ILE B O 1
ATOM 2970 N N . GLY B 1 91 ? 2.303 18.085 -2.373 1 98.85 91 GLY B N 1
ATOM 2971 C CA . GLY B 1 91 ? 1.693 18.742 -3.518 1 98.85 91 GLY B CA 1
ATOM 2972 C C . GLY B 1 91 ? 1.674 17.875 -4.763 1 98.85 91 GLY B C 1
ATOM 2973 O O . GLY B 1 91 ? 0.744 17.956 -5.568 1 98.85 91 GLY B O 1
ATOM 2974 N N . ILE B 1 92 ? 2.714 17.097 -4.98 1 98.91 92 ILE B N 1
ATOM 2975 C CA . ILE B 1 92 ? 2.767 16.196 -6.126 1 98.91 92 ILE B CA 1
ATOM 2976 C C . ILE B 1 92 ? 1.752 15.07 -5.945 1 98.91 92 ILE B C 1
ATOM 2978 O O . ILE B 1 92 ? 1.079 14.673 -6.9 1 98.91 92 ILE B O 1
ATOM 2982 N N . ALA B 1 93 ? 1.602 14.585 -4.732 1 98.93 93 ALA B N 1
ATOM 2983 C CA . ALA B 1 93 ? 0.559 13.603 -4.449 1 98.93 93 ALA B CA 1
ATOM 2984 C C . ALA B 1 93 ? -0.825 14.169 -4.753 1 98.93 93 ALA B C 1
ATOM 2986 O O . ALA B 1 93 ? -1.674 13.48 -5.324 1 98.93 93 ALA B O 1
ATOM 2987 N N . ARG B 1 94 ? -1.064 15.419 -4.373 1 98.87 94 ARG B N 1
ATOM 2988 C CA . ARG B 1 94 ? -2.311 16.098 -4.71 1 98.87 94 ARG B CA 1
ATOM 2989 C C . ARG B 1 94 ? -2.51 16.158 -6.221 1 98.87 94 ARG B C 1
ATOM 2991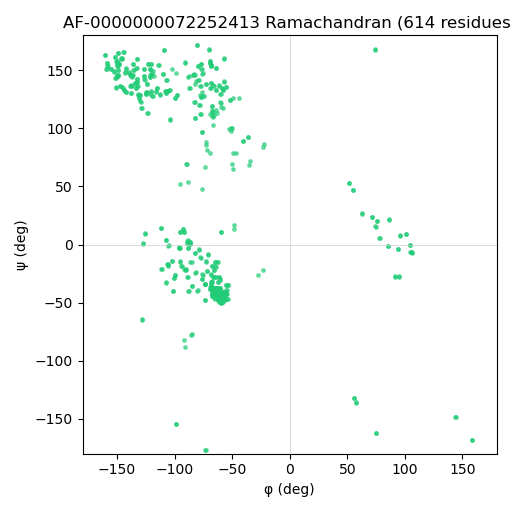 O O . ARG B 1 94 ? -3.624 15.965 -6.714 1 98.87 94 ARG B O 1
ATOM 2998 N N . GLY B 1 95 ? -1.422 16.454 -6.915 1 98.81 95 GLY B N 1
ATOM 2999 C CA . GLY B 1 95 ? -1.475 16.443 -8.368 1 98.81 95 GLY B CA 1
ATOM 3000 C C . GLY B 1 95 ? -1.915 15.108 -8.939 1 98.81 95 GLY B C 1
ATOM 3001 O O . GLY B 1 95 ? -2.704 15.061 -9.885 1 98.81 95 GLY B O 1
ATOM 3002 N N . VAL B 1 96 ? -1.402 14.008 -8.373 1 98.76 96 VAL B N 1
ATOM 3003 C CA . VAL B 1 96 ? -1.792 12.675 -8.819 1 98.76 96 VAL B CA 1
ATOM 3004 C C . VAL B 1 96 ? -3.29 12.475 -8.602 1 98.76 96 VAL B C 1
ATOM 3006 O O . VAL B 1 96 ? -3.981 11.927 -9.465 1 98.76 96 VAL B O 1
ATOM 3009 N N . LEU B 1 97 ? -3.791 12.883 -7.529 1 98.1 97 LEU B N 1
ATOM 3010 C CA . LEU B 1 97 ? -5.202 12.768 -7.177 1 98.1 97 LEU B CA 1
ATOM 3011 C C . LEU B 1 97 ? -6.076 13.51 -8.183 1 98.1 97 LEU B C 1
ATOM 3013 O O . LEU B 1 97 ? -7.116 12.999 -8.603 1 98.1 97 LEU B O 1
ATOM 3017 N N . GLU B 1 98 ? -5.639 14.638 -8.633 1 97.89 98 GLU B N 1
ATOM 3018 C CA . GLU B 1 98 ? -6.523 15.536 -9.37 1 97.89 98 GLU B CA 1
ATOM 3019 C C . GLU B 1 98 ? -6.295 15.423 -10.875 1 97.89 98 GLU B C 1
ATOM 3021 O O . GLU B 1 98 ? -7.195 15.707 -11.667 1 97.89 98 GLU B O 1
ATOM 3026 N N . ARG B 1 99 ? -5.061 15.064 -11.236 1 97.79 99 ARG B N 1
ATOM 3027 C CA . ARG B 1 99 ? -4.706 15.244 -12.64 1 97.79 99 ARG B CA 1
ATOM 3028 C C . ARG B 1 99 ? -4.201 13.94 -13.248 1 97.79 99 ARG B C 1
ATOM 3030 O O . ARG B 1 99 ? -3.605 13.942 -14.328 1 97.79 99 ARG B O 1
ATOM 3037 N N . SER B 1 100 ? -4.343 12.896 -12.54 1 95.55 100 SER B N 1
ATOM 3038 C CA . SER B 1 100 ? -3.962 11.59 -13.068 1 95.55 100 SER B CA 1
ATOM 3039 C C . SER B 1 100 ? -5.152 10.637 -13.1 1 95.55 100 SER B C 1
ATOM 3041 O O . SER B 1 100 ? -6.076 10.763 -12.294 1 95.55 100 SER B O 1
ATOM 3043 N N . GLU B 1 101 ? -5.155 9.724 -14.039 1 92.64 101 GLU B N 1
ATOM 3044 C CA . GLU B 1 101 ? -6.133 8.641 -14.065 1 92.64 101 GLU B CA 1
ATOM 3045 C C . GLU B 1 101 ? -5.776 7.55 -13.06 1 92.64 101 GLU B C 1
ATOM 3047 O O . GLU B 1 101 ? -6.586 6.662 -12.786 1 92.64 101 GLU B O 1
ATOM 3052 N N . HIS B 1 102 ? -4.547 7.669 -12.526 1 96.05 102 HIS B N 1
ATOM 3053 C CA . HIS B 1 102 ? -4.059 6.66 -11.593 1 96.05 102 HIS B CA 1
ATOM 3054 C C . HIS B 1 102 ? -3.986 7.211 -10.173 1 96.05 102 HIS B C 1
ATOM 3056 O O . HIS B 1 102 ? -4.022 8.428 -9.973 1 96.05 102 HIS B O 1
ATOM 3062 N N . THR B 1 103 ? -3.804 6.289 -9.245 1 97.11 103 THR B N 1
ATOM 3063 C CA . THR B 1 103 ? -3.854 6.635 -7.829 1 97.11 103 THR B CA 1
ATOM 3064 C C . THR B 1 103 ? -2.446 6.791 -7.261 1 97.11 103 THR B C 1
ATOM 3066 O O . THR B 1 103 ? -2.235 7.545 -6.308 1 97.11 103 THR B O 1
ATOM 3069 N N . ALA B 1 104 ? -1.451 6.132 -7.838 1 98.63 104 ALA B N 1
ATOM 3070 C CA . ALA B 1 104 ? -0.105 6.154 -7.272 1 98.63 104 ALA B CA 1
ATOM 3071 C C . ALA B 1 104 ? 0.952 6.063 -8.369 1 98.63 104 ALA B C 1
ATOM 3073 O O . ALA B 1 104 ? 0.818 5.272 -9.305 1 98.63 104 ALA B O 1
ATOM 3074 N N . LEU B 1 105 ? 1.951 6.867 -8.231 1 98.85 105 LEU B N 1
ATOM 3075 C CA . LEU B 1 105 ? 3.093 6.852 -9.139 1 98.85 105 LEU B CA 1
ATOM 3076 C C . LEU B 1 105 ? 4.4 6.713 -8.366 1 98.85 105 LEU B C 1
ATOM 3078 O O . LEU B 1 105 ? 4.553 7.291 -7.288 1 98.85 105 LEU B O 1
ATOM 3082 N N . ALA B 1 106 ? 5.368 5.997 -8.942 1 98.79 106 ALA B N 1
ATOM 3083 C CA . ALA B 1 106 ? 6.603 5.696 -8.221 1 98.79 106 ALA B CA 1
ATOM 3084 C C . ALA B 1 106 ? 7.826 6.115 -9.031 1 98.79 106 ALA B C 1
ATOM 3086 O O . ALA B 1 106 ? 7.807 6.072 -10.263 1 98.79 106 ALA B O 1
ATOM 3087 N N . GLY B 1 107 ? 8.868 6.452 -8.295 1 98.01 107 GLY B N 1
ATOM 3088 C CA . GLY B 1 107 ? 10.182 6.664 -8.882 1 98.01 107 GLY B CA 1
ATOM 3089 C C . GLY B 1 107 ? 10.18 7.696 -9.993 1 98.01 107 GLY B C 1
ATOM 3090 O O . GLY B 1 107 ? 9.602 8.775 -9.844 1 98.01 107 GLY B O 1
ATOM 3091 N N . ASN B 1 108 ? 10.811 7.327 -11.088 1 97.78 108 ASN B N 1
ATOM 3092 C CA . ASN B 1 108 ? 10.93 8.245 -12.216 1 97.78 108 ASN B CA 1
ATOM 3093 C C . ASN B 1 108 ? 9.57 8.541 -12.843 1 97.78 108 ASN B C 1
ATOM 3095 O O . ASN B 1 108 ? 9.365 9.615 -13.411 1 97.78 108 ASN B O 1
ATOM 3099 N N . GLY B 1 109 ? 8.696 7.571 -12.695 1 98.37 109 GLY B N 1
ATOM 3100 C CA . GLY B 1 109 ? 7.35 7.852 -13.168 1 98.37 109 GLY B CA 1
ATOM 3101 C C . GLY B 1 109 ? 6.703 9.029 -12.462 1 98.37 109 GLY B C 1
ATOM 3102 O O . GLY B 1 109 ? 6.045 9.855 -13.097 1 98.37 109 GLY B O 1
ATOM 3103 N N . ALA B 1 110 ? 6.911 9.087 -11.165 1 98.7 110 ALA B N 1
ATOM 3104 C CA . ALA B 1 110 ? 6.391 10.207 -10.384 1 98.7 110 ALA B CA 1
ATOM 3105 C C . ALA B 1 110 ? 7.096 11.508 -10.754 1 98.7 110 ALA B C 1
ATOM 3107 O O . ALA B 1 110 ? 6.46 12.56 -10.854 1 98.7 110 ALA B O 1
ATOM 3108 N N . VAL B 1 111 ? 8.406 11.439 -10.959 1 98.58 111 VAL B N 1
ATOM 3109 C CA . VAL B 1 111 ? 9.193 12.61 -11.329 1 98.58 111 VAL B CA 1
ATOM 3110 C C . VAL B 1 111 ? 8.718 13.148 -12.677 1 98.58 111 VAL B C 1
ATOM 3112 O O . VAL B 1 111 ? 8.503 14.352 -12.831 1 98.58 111 VAL B O 1
ATOM 3115 N N . ASN B 1 112 ? 8.564 12.251 -13.626 1 98.35 112 ASN B N 1
ATOM 3116 C CA . ASN B 1 112 ? 8.11 12.643 -14.956 1 98.35 112 ASN B CA 1
ATOM 3117 C C . ASN B 1 112 ? 6.717 13.263 -14.913 1 98.35 112 ASN B C 1
ATOM 3119 O O . ASN B 1 112 ? 6.448 14.244 -15.608 1 98.35 112 ASN B O 1
ATOM 3123 N N . PHE B 1 113 ? 5.884 12.689 -14.141 1 98.74 113 PHE B N 1
ATOM 3124 C CA . PHE B 1 113 ? 4.542 13.241 -13.989 1 98.74 113 PHE B CA 1
ATOM 3125 C C . PHE B 1 113 ? 4.601 14.664 -13.447 1 98.74 113 PHE B C 1
ATOM 3127 O O . PHE B 1 113 ? 3.927 15.559 -13.963 1 98.74 113 PHE B O 1
ATOM 3134 N N . ALA B 1 114 ? 5.373 14.842 -12.335 1 98.81 114 ALA B N 1
ATOM 3135 C CA . ALA B 1 114 ? 5.514 16.163 -11.729 1 98.81 114 ALA B CA 1
ATOM 3136 C C . ALA B 1 114 ? 6.002 17.186 -12.751 1 98.81 114 ALA B C 1
ATOM 3138 O O . ALA B 1 114 ? 5.485 18.304 -12.815 1 98.81 114 ALA B O 1
ATOM 3139 N N . GLN B 1 115 ? 6.945 16.782 -13.539 1 98.38 115 GLN B N 1
ATOM 3140 C CA . GLN B 1 115 ? 7.544 17.682 -14.519 1 98.38 115 GLN B CA 1
ATOM 3141 C C . GLN B 1 115 ? 6.593 17.935 -15.685 1 98.38 115 GLN B C 1
ATOM 3143 O O . GLN B 1 115 ? 6.348 19.086 -16.054 1 98.38 115 GLN B O 1
ATOM 3148 N N . GLU B 1 116 ? 6.01 16.896 -16.242 1 97.83 116 GLU B N 1
ATOM 3149 C CA . GLU B 1 116 ? 5.296 16.981 -17.513 1 97.83 116 GLU B CA 1
ATOM 3150 C C . GLU B 1 116 ? 3.857 17.446 -17.306 1 97.83 116 GLU B C 1
ATOM 3152 O O . GLU B 1 116 ? 3.298 18.145 -18.154 1 97.83 116 GLU B O 1
ATOM 3157 N N . VAL B 1 117 ? 3.289 17.045 -16.258 1 98.07 117 VAL B N 1
ATOM 3158 C CA . VAL B 1 117 ? 1.868 17.309 -16.062 1 98.07 117 VAL B CA 1
ATOM 3159 C C . VAL B 1 117 ? 1.688 18.481 -15.1 1 98.07 117 VAL B C 1
ATOM 3161 O O . VAL B 1 117 ? 0.842 19.351 -15.323 1 98.07 117 VAL B O 1
ATOM 3164 N N . LEU B 1 118 ? 2.512 18.548 -14.052 1 98.34 118 LEU B N 1
ATOM 3165 C CA . LEU B 1 118 ? 2.33 19.588 -13.046 1 98.34 118 LEU B CA 1
ATOM 3166 C C . LEU B 1 118 ? 3.221 20.79 -13.339 1 98.34 118 LEU B C 1
ATOM 3168 O O . LEU B 1 118 ? 3.071 21.846 -12.72 1 98.34 118 LEU B O 1
ATOM 3172 N N . GLY B 1 119 ? 4.194 20.637 -14.22 1 98.19 119 GLY B N 1
ATOM 3173 C CA . GLY B 1 119 ? 5.094 21.727 -14.561 1 98.19 119 GLY B CA 1
ATOM 3174 C C . GLY B 1 119 ? 6.132 22 -13.489 1 98.19 119 GLY B C 1
ATOM 3175 O O . GLY B 1 119 ? 6.638 23.118 -13.378 1 98.19 119 GLY B O 1
ATOM 3176 N N . GLU B 1 120 ? 6.365 21.004 -12.641 1 97.54 120 GLU B N 1
ATOM 3177 C CA . GLU B 1 120 ? 7.337 21.141 -11.561 1 97.54 120 GLU B CA 1
ATOM 3178 C C . GLU B 1 120 ? 8.629 20.396 -11.884 1 97.54 120 GLU B C 1
ATOM 3180 O O . GLU B 1 120 ? 8.722 19.184 -11.678 1 97.54 120 GLU B O 1
ATOM 3185 N N . ALA B 1 121 ? 9.653 21.056 -12.178 1 96.97 121 ALA B N 1
ATOM 3186 C CA . ALA B 1 121 ? 10.934 20.437 -12.508 1 96.97 121 ALA B CA 1
ATOM 3187 C C . ALA B 1 121 ? 11.669 19.993 -11.247 1 96.97 121 ALA B C 1
ATOM 3189 O O . ALA B 1 121 ? 11.624 20.676 -10.221 1 96.97 121 ALA B O 1
ATOM 3190 N N . PRO B 1 122 ? 12.298 18.88 -11.349 1 97.66 122 PRO B N 1
ATOM 3191 C CA . PRO B 1 122 ? 13.119 18.492 -10.199 1 97.66 122 PRO B CA 1
ATOM 3192 C C . PRO B 1 122 ? 14.28 19.453 -9.952 1 97.66 122 PRO B C 1
ATOM 3194 O O . PRO B 1 122 ? 14.79 20.066 -10.894 1 97.66 122 PRO B O 1
ATOM 3197 N N . LEU B 1 123 ? 14.701 19.556 -8.719 1 97.34 123 LEU B N 1
ATOM 3198 C CA . LEU B 1 123 ? 15.804 20.422 -8.318 1 97.34 123 LEU B CA 1
ATOM 3199 C C . LEU B 1 123 ? 17.131 19.671 -8.367 1 97.34 123 LEU B C 1
ATOM 3201 O O . LEU B 1 123 ? 17.159 18.444 -8.251 1 97.34 123 LEU B O 1
ATOM 3205 N N . PRO B 1 124 ? 18.188 20.411 -8.503 1 93.51 124 PRO B N 1
ATOM 3206 C CA . PRO B 1 124 ? 19.49 19.748 -8.395 1 93.51 124 PRO B CA 1
ATOM 3207 C C . PRO B 1 124 ? 19.784 19.254 -6.98 1 93.51 124 PRO B C 1
ATOM 3209 O O . PRO B 1 124 ? 19.308 19.841 -6.005 1 93.51 124 PRO B O 1
ATOM 3212 N N . ASP B 1 125 ? 20.578 18.278 -6.863 1 87.24 125 ASP B N 1
ATOM 3213 C CA . ASP B 1 125 ? 20.912 17.633 -5.597 1 87.24 125 ASP B CA 1
ATOM 3214 C C . ASP B 1 125 ? 21.444 18.648 -4.588 1 87.24 125 ASP B C 1
ATOM 3216 O O . ASP B 1 125 ? 21.208 18.518 -3.385 1 87.24 125 ASP B O 1
ATOM 3220 N N . SER B 1 126 ? 22.158 19.64 -5.048 1 90.14 126 SER B N 1
ATOM 3221 C CA . SER B 1 126 ? 22.778 20.637 -4.181 1 90.14 126 SER B CA 1
ATOM 3222 C C . SER B 1 126 ? 21.727 21.457 -3.441 1 90.14 126 SER B C 1
ATOM 3224 O O . SER B 1 126 ? 22.022 22.071 -2.413 1 90.14 126 SER B O 1
ATOM 3226 N N . GLU B 1 127 ? 20.526 21.365 -3.906 1 94.36 127 GLU B N 1
ATOM 3227 C CA . GLU B 1 127 ? 19.47 22.176 -3.308 1 94.36 127 GLU B CA 1
ATOM 3228 C C . GLU B 1 127 ? 18.517 21.319 -2.48 1 94.36 127 GLU B C 1
ATOM 3230 O O . GLU B 1 127 ? 17.548 21.829 -1.913 1 94.36 127 GLU B O 1
ATOM 3235 N N . LEU B 1 128 ? 18.813 20.115 -2.375 1 97.32 128 LEU B N 1
ATOM 3236 C CA . LEU B 1 128 ? 17.822 19.205 -1.812 1 97.32 128 LEU B CA 1
ATOM 3237 C C . LEU B 1 128 ? 18.205 18.794 -0.394 1 97.32 128 LEU B C 1
ATOM 3239 O O . LEU B 1 128 ? 17.364 18.306 0.364 1 97.32 128 LEU B O 1
ATOM 3243 N N . LEU B 1 129 ? 19.425 19.011 -0.06 1 97.31 129 LEU B N 1
ATOM 3244 C CA . LEU B 1 129 ? 19.859 18.602 1.271 1 97.31 129 LEU B CA 1
ATOM 3245 C C . LEU B 1 129 ? 20.242 19.813 2.115 1 97.31 129 LEU B C 1
ATOM 3247 O O . LEU B 1 129 ? 20.904 20.732 1.625 1 97.31 129 LEU B O 1
ATOM 3251 N N . THR B 1 130 ? 19.789 19.828 3.318 1 97.05 130 THR B N 1
ATOM 3252 C CA . THR B 1 130 ? 20.239 20.833 4.275 1 97.05 130 THR B CA 1
ATOM 3253 C C . THR B 1 130 ? 21.692 20.591 4.671 1 97.05 130 THR B C 1
ATOM 3255 O O . THR B 1 130 ? 22.25 19.528 4.388 1 97.05 130 THR B O 1
ATOM 3258 N N . GLU B 1 131 ? 22.256 21.565 5.321 1 96.77 131 GLU B N 1
ATOM 3259 C CA . GLU B 1 131 ? 23.613 21.393 5.83 1 96.77 131 GLU B CA 1
ATOM 3260 C C . GLU B 1 131 ? 23.682 20.256 6.846 1 96.77 131 GLU B C 1
ATOM 3262 O O . GLU B 1 131 ? 24.641 19.482 6.854 1 96.77 131 GLU B O 1
ATOM 3267 N N . HIS B 1 132 ? 22.699 20.231 7.664 1 95.04 132 HIS B N 1
ATOM 3268 C CA . HIS B 1 132 ? 22.638 19.16 8.652 1 95.04 132 HIS B CA 1
ATOM 3269 C C . HIS B 1 132 ? 22.622 17.791 7.981 1 95.04 132 HIS B C 1
ATOM 3271 O O . HIS B 1 132 ? 23.36 16.889 8.384 1 95.04 132 HIS B O 1
ATOM 3277 N N . ALA B 1 133 ? 21.809 17.612 6.972 1 95.31 133 ALA B N 1
ATOM 3278 C CA . ALA B 1 133 ? 21.688 16.341 6.263 1 95.31 133 ALA B CA 1
ATOM 3279 C C . ALA B 1 133 ? 23.009 15.952 5.605 1 95.31 133 ALA B C 1
ATOM 3281 O O . ALA B 1 133 ? 23.392 14.78 5.613 1 95.31 133 ALA B O 1
ATOM 3282 N N . ARG B 1 134 ? 23.714 16.913 5.059 1 96.35 134 ARG B N 1
ATOM 3283 C CA . ARG B 1 134 ? 25.006 16.654 4.431 1 96.35 134 ARG B CA 1
ATOM 3284 C C . ARG B 1 134 ? 26.023 16.16 5.455 1 96.35 134 ARG B C 1
ATOM 3286 O O . ARG B 1 134 ? 26.804 15.25 5.172 1 96.35 134 ARG B O 1
ATOM 3293 N N . ARG B 1 135 ? 25.996 16.817 6.518 1 95.33 135 ARG B N 1
ATOM 3294 C CA . ARG B 1 135 ? 26.912 16.413 7.58 1 95.33 135 ARG B CA 1
ATOM 3295 C C . ARG B 1 135 ? 26.62 14.989 8.043 1 95.33 135 ARG B C 1
ATOM 3297 O O . ARG B 1 135 ? 27.54 14.186 8.215 1 95.33 135 ARG B O 1
ATOM 3304 N N . ARG B 1 136 ? 25.357 14.7 8.248 1 93.89 136 ARG B N 1
ATOM 3305 C CA . ARG B 1 136 ? 24.974 13.361 8.686 1 93.89 136 ARG B CA 1
ATOM 3306 C C . ARG B 1 136 ? 25.326 12.318 7.63 1 93.89 136 ARG B C 1
ATOM 3308 O O . ARG B 1 136 ? 25.713 11.196 7.964 1 93.89 136 ARG B O 1
ATOM 3315 N N . LEU B 1 137 ? 25.172 12.653 6.402 1 94.82 137 LEU B N 1
ATOM 3316 C CA . LEU B 1 137 ? 25.541 11.762 5.308 1 94.82 137 LEU B CA 1
ATOM 3317 C C . LEU B 1 137 ? 27.034 11.451 5.34 1 94.82 137 LEU B C 1
ATOM 3319 O O . LEU B 1 137 ? 27.439 10.305 5.134 1 94.82 137 LEU B O 1
ATOM 3323 N N . ALA B 1 138 ? 27.789 12.458 5.559 1 95.73 138 ALA B N 1
ATOM 3324 C CA . ALA B 1 138 ? 29.234 12.267 5.651 1 95.73 138 ALA B CA 1
ATOM 3325 C C . ALA B 1 138 ? 29.59 11.321 6.795 1 95.73 138 ALA B C 1
ATOM 3327 O O . ALA B 1 138 ? 30.462 10.461 6.649 1 95.73 138 ALA B O 1
ATOM 3328 N N . GLU B 1 139 ? 28.942 11.507 7.894 1 94.53 139 GLU B N 1
ATOM 3329 C CA . GLU B 1 139 ? 29.161 10.626 9.037 1 94.53 139 GLU B CA 1
ATOM 3330 C C . GLU B 1 139 ? 28.778 9.186 8.705 1 94.53 139 GLU B C 1
ATOM 3332 O O . GLU B 1 139 ? 29.48 8.248 9.088 1 94.53 139 GLU B O 1
ATOM 3337 N N . TYR B 1 140 ? 27.664 9.038 8.054 1 93.55 140 TYR B N 1
ATOM 3338 C CA . TYR B 1 140 ? 27.201 7.719 7.636 1 93.55 140 TYR B CA 1
ATOM 3339 C C . TYR B 1 140 ? 28.223 7.046 6.727 1 93.55 140 TYR B C 1
ATOM 3341 O O . TYR B 1 140 ? 28.576 5.883 6.935 1 93.55 140 TYR B O 1
ATOM 3349 N N . ARG B 1 141 ? 28.762 7.706 5.793 1 94.72 141 ARG B N 1
ATOM 3350 C CA . ARG B 1 141 ? 29.709 7.161 4.826 1 94.72 141 ARG B CA 1
ATOM 3351 C C . ARG B 1 141 ? 31.029 6.796 5.498 1 94.72 141 ARG B C 1
ATOM 3353 O O . ARG B 1 141 ? 31.721 5.876 5.06 1 94.72 141 ARG B O 1
ATOM 3360 N N . ALA B 1 142 ? 31.312 7.442 6.563 1 94.42 142 ALA B N 1
ATOM 3361 C CA . ALA B 1 142 ? 32.546 7.185 7.3 1 94.42 142 ALA B CA 1
ATOM 3362 C C . ALA B 1 142 ? 32.364 6.04 8.292 1 94.42 142 ALA B C 1
ATOM 3364 O O . ALA B 1 142 ? 33.305 5.665 8.997 1 94.42 142 ALA B O 1
ATOM 3365 N N . GLY B 1 143 ? 31.194 5.445 8.309 1 89.11 143 GLY B N 1
ATOM 3366 C CA . GLY B 1 143 ? 30.924 4.358 9.237 1 89.11 143 GLY B CA 1
ATOM 3367 C C . GLY B 1 143 ? 30.721 4.829 10.664 1 89.11 143 GLY B C 1
ATOM 3368 O O . GLY B 1 143 ? 30.89 4.054 11.609 1 89.11 143 GLY B O 1
ATOM 3369 N N . ARG B 1 144 ? 30.534 5.956 10.885 1 82.67 144 ARG B N 1
ATOM 3370 C CA . ARG B 1 144 ? 30.413 6.548 12.213 1 82.67 144 ARG B CA 1
ATOM 3371 C C . ARG B 1 144 ? 28.959 6.878 12.535 1 82.67 144 ARG B C 1
ATOM 3373 O O . ARG B 1 144 ? 28.676 7.554 13.526 1 82.67 144 ARG B O 1
ATOM 3380 N N . PHE B 1 145 ? 28.203 6.555 11.523 1 72.55 145 PHE B N 1
ATOM 3381 C CA . PHE B 1 145 ? 26.795 6.836 11.778 1 72.55 145 PHE B CA 1
ATOM 3382 C C . PHE B 1 145 ? 26.218 5.84 12.776 1 72.55 145 PHE B C 1
ATOM 3384 O O . PHE B 1 145 ? 26.182 4.636 12.511 1 72.55 145 PHE B O 1
ATOM 3391 N N . GLN B 1 146 ? 26.352 6.185 14.036 1 62.13 146 GLN B N 1
ATOM 3392 C CA . GLN B 1 146 ? 25.655 5.39 15.042 1 62.13 146 GLN B CA 1
ATOM 3393 C C . GLN B 1 146 ? 24.166 5.722 15.072 1 62.13 146 GLN B C 1
ATOM 3395 O O . GLN B 1 146 ? 23.755 6.693 15.711 1 62.13 146 GLN B O 1
ATOM 3400 N N . GLY B 1 147 ? 23.604 5.751 13.983 1 53.83 147 GLY B N 1
ATOM 3401 C CA . GLY B 1 147 ? 22.196 6.115 13.998 1 53.83 147 GLY B CA 1
ATOM 3402 C C . GLY B 1 147 ? 21.532 5.874 15.341 1 53.83 147 GLY B C 1
ATOM 3403 O O . GLY B 1 147 ? 21.659 4.792 15.917 1 53.83 147 GLY B O 1
ATOM 3404 N N . ARG B 1 148 ? 21.631 6.83 16.174 1 44.67 148 ARG B N 1
ATOM 3405 C CA . ARG B 1 148 ? 20.86 6.697 17.406 1 44.67 148 ARG B CA 1
ATOM 3406 C C . ARG B 1 148 ? 19.447 6.202 17.116 1 44.67 148 ARG B C 1
ATOM 3408 O O . ARG B 1 148 ? 18.888 6.49 16.056 1 44.67 148 ARG B O 1
ATOM 3415 N N . PRO B 1 149 ? 19.038 5.166 17.726 1 44.55 149 PRO B N 1
ATOM 3416 C CA . PRO B 1 149 ? 17.607 4.858 17.792 1 44.55 149 PRO B CA 1
ATOM 3417 C C . PRO B 1 149 ? 16.729 6.093 17.605 1 44.55 149 PRO B C 1
ATOM 3419 O O . PRO B 1 149 ? 15.567 5.975 17.208 1 44.55 149 PRO B O 1
ATOM 3422 N N . ASN B 1 150 ? 17.434 7.329 17.91 1 43.59 150 ASN B N 1
ATOM 3423 C CA . ASN B 1 150 ? 16.638 8.546 18.025 1 43.59 150 ASN B CA 1
ATOM 3424 C C . ASN B 1 150 ? 16.487 9.247 16.678 1 43.59 150 ASN B C 1
ATOM 3426 O O . ASN B 1 150 ? 15.824 10.28 16.582 1 43.59 150 ASN B O 1
ATOM 3430 N N . GLU B 1 151 ? 17.498 9.033 15.82 1 57.31 151 GLU B N 1
ATOM 3431 C CA . GLU B 1 151 ? 17.22 9.814 14.619 1 57.31 151 GLU B CA 1
ATOM 3432 C C . GLU B 1 151 ? 15.947 9.333 13.93 1 57.31 151 GLU B C 1
ATOM 3434 O O . GLU B 1 151 ? 15.825 8.154 13.591 1 57.31 151 GLU B O 1
ATOM 3439 N N . SER B 1 152 ? 14.993 10.294 14.009 1 59.71 152 SER B N 1
ATOM 3440 C CA . SER B 1 152 ? 13.545 10.138 13.91 1 59.71 152 SER B CA 1
ATOM 3441 C C . SER B 1 152 ? 13.129 9.72 12.503 1 59.71 152 SER B C 1
ATOM 3443 O O . SER B 1 152 ? 13.769 10.103 11.522 1 59.71 152 SER B O 1
ATOM 3445 N N . HIS B 1 153 ? 12.675 8.691 12.352 1 69.3 153 HIS B N 1
ATOM 3446 C CA . HIS B 1 153 ? 11.954 8.291 11.149 1 69.3 153 HIS B CA 1
ATOM 3447 C C . HIS B 1 153 ? 10.45 8.467 11.324 1 69.3 153 HIS B C 1
ATOM 3449 O O . HIS B 1 153 ? 9.673 7.564 11.004 1 69.3 153 HIS B O 1
ATOM 3455 N N . ASP B 1 154 ? 10.231 9.694 11.732 1 87.23 154 ASP B N 1
ATOM 3456 C CA . ASP B 1 154 ? 8.847 10.052 12.029 1 87.23 154 ASP B CA 1
ATOM 3457 C C . ASP B 1 154 ? 8.134 10.567 10.781 1 87.23 154 ASP B C 1
ATOM 3459 O O . ASP B 1 154 ? 8.775 11.069 9.855 1 87.23 154 ASP B O 1
ATOM 3463 N N . THR B 1 155 ? 6.945 10.255 10.705 1 94.98 155 THR B N 1
ATOM 3464 C CA . THR B 1 155 ? 6.062 10.657 9.616 1 94.98 155 THR B CA 1
ATOM 3465 C C . THR B 1 155 ? 5.098 11.748 10.075 1 94.98 155 THR B C 1
ATOM 3467 O O . THR B 1 155 ? 4.585 11.698 11.195 1 94.98 155 THR B O 1
ATOM 3470 N N . VAL B 1 156 ? 5.002 12.821 9.25 1 98.6 156 VAL B N 1
ATOM 3471 C CA . VAL B 1 156 ? 3.872 13.704 9.521 1 98.6 156 VAL B CA 1
ATOM 3472 C C . VAL B 1 156 ? 2.592 13.093 8.956 1 98.6 156 VAL B C 1
ATOM 3474 O O . VAL B 1 156 ? 2.541 12.716 7.783 1 98.6 156 VAL B O 1
ATOM 3477 N N . GLY B 1 157 ? 1.643 12.834 9.71 1 98.81 157 GLY B N 1
ATOM 3478 C CA . GLY B 1 157 ? 0.256 12.538 9.391 1 98.81 157 GLY B CA 1
ATOM 3479 C C . GLY B 1 157 ? -0.715 13.571 9.931 1 98.81 157 GLY B C 1
ATOM 3480 O O . GLY B 1 157 ? -0.619 13.972 11.093 1 98.81 157 GLY B O 1
ATOM 3481 N N . MET B 1 158 ? -1.603 14.028 9.102 1 98.9 158 MET B N 1
ATOM 3482 C CA . MET B 1 158 ? -2.512 15.104 9.486 1 98.9 158 MET B CA 1
ATOM 3483 C C . MET B 1 158 ? -3.93 14.815 9.007 1 98.9 158 MET B C 1
ATOM 3485 O O . MET B 1 158 ? -4.126 14.328 7.892 1 98.9 158 MET B O 1
ATOM 3489 N N . ILE B 1 159 ? -4.904 15.056 9.858 1 98.93 159 ILE B N 1
ATOM 3490 C CA . ILE B 1 159 ? -6.319 14.91 9.535 1 98.93 159 ILE B CA 1
ATOM 3491 C C . ILE B 1 159 ? -7.05 16.221 9.811 1 98.93 159 ILE B C 1
ATOM 3493 O O . ILE B 1 159 ? -6.873 16.827 10.871 1 98.93 159 ILE B O 1
ATOM 3497 N N . ALA B 1 160 ? -7.8 16.637 8.891 1 98.64 160 ALA B N 1
ATOM 3498 C CA . ALA B 1 160 ? -8.683 17.78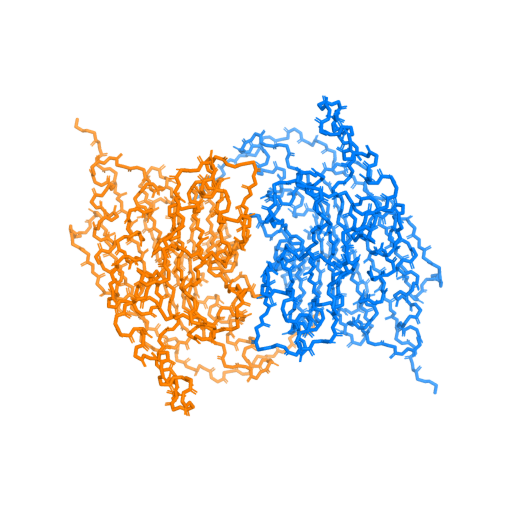9 9.048 1 98.64 160 ALA B CA 1
ATOM 3499 C C . ALA B 1 160 ? -10.14 17.399 8.818 1 98.64 160 ALA B C 1
ATOM 3501 O O . ALA B 1 160 ? -10.462 16.727 7.835 1 98.64 160 ALA B O 1
ATOM 3502 N N . ALA B 1 161 ? -10.968 17.8 9.705 1 97.58 161 ALA B N 1
ATOM 3503 C CA . ALA B 1 161 ? -12.398 17.524 9.595 1 97.58 161 ALA B CA 1
ATOM 3504 C C . ALA B 1 161 ? -13.224 18.764 9.926 1 97.58 161 ALA B C 1
ATOM 3506 O O . ALA B 1 161 ? -12.781 19.626 10.689 1 97.58 161 ALA B O 1
ATOM 3507 N N . GLN B 1 162 ? -14.359 18.858 9.322 1 96.2 162 GLN B N 1
ATOM 3508 C CA . GLN B 1 162 ? -15.326 19.916 9.593 1 96.2 162 GLN B CA 1
ATOM 3509 C C . GLN B 1 162 ? -16.677 19.336 9.999 1 96.2 162 GLN B C 1
ATOM 3511 O O . GLN B 1 162 ? -17.03 18.227 9.594 1 96.2 162 GLN B O 1
ATOM 3516 N N . SER B 1 163 ? -17.444 20.113 10.738 1 94.24 163 SER B N 1
ATOM 3517 C CA . SER B 1 163 ? -18.726 19.662 11.269 1 94.24 163 SER B CA 1
ATOM 3518 C C . SER B 1 163 ? -19.705 19.334 10.147 1 94.24 163 SER B C 1
ATOM 3520 O O . SER B 1 163 ? -20.716 18.667 10.373 1 94.24 163 SER B O 1
ATOM 3522 N N . THR B 1 164 ? -19.446 19.748 8.913 1 93.76 164 THR B N 1
ATOM 3523 C CA . THR B 1 164 ? -20.28 19.442 7.756 1 93.76 164 THR B CA 1
ATOM 3524 C C . THR B 1 164 ? -20.124 17.98 7.348 1 93.76 164 THR B C 1
ATOM 3526 O O . THR B 1 164 ? -20.899 17.471 6.536 1 93.76 164 THR B O 1
ATOM 3529 N N . GLY B 1 165 ? -19.103 17.368 7.869 1 95.02 165 GLY B N 1
ATOM 3530 C CA . GLY B 1 165 ? -18.838 15.986 7.502 1 95.02 165 GLY B CA 1
ATOM 3531 C C . GLY B 1 165 ? -17.668 15.836 6.547 1 95.02 165 GLY B C 1
ATOM 3532 O O . GLY B 1 165 ? -17.231 14.719 6.264 1 95.02 165 GLY B O 1
ATOM 3533 N N . ASP B 1 166 ? -17.155 16.96 6.098 1 96.11 166 ASP B N 1
ATOM 3534 C CA . ASP B 1 166 ? -15.996 16.923 5.211 1 96.11 166 ASP B CA 1
ATOM 3535 C C . ASP B 1 166 ? -14.731 16.538 5.975 1 96.11 166 ASP B C 1
ATOM 3537 O O . ASP B 1 166 ? -14.511 17.003 7.095 1 96.11 166 ASP B O 1
ATOM 3541 N N . ILE B 1 167 ? -13.955 15.701 5.336 1 98.22 167 ILE B N 1
ATOM 3542 C CA . ILE B 1 167 ? -12.752 15.222 6.007 1 98.22 167 ILE B CA 1
ATOM 3543 C C . ILE B 1 167 ? -11.659 14.949 4.976 1 98.22 167 ILE B C 1
ATOM 3545 O O . ILE B 1 167 ? -11.952 14.685 3.807 1 98.22 167 ILE B O 1
ATOM 3549 N N . ALA B 1 168 ? -10.393 15.1 5.373 1 98.8 168 ALA B N 1
ATOM 3550 C CA . ALA B 1 168 ? -9.225 14.768 4.562 1 98.8 168 ALA B CA 1
ATOM 3551 C C . ALA B 1 168 ? -8.053 14.336 5.439 1 98.8 168 ALA B C 1
ATOM 3553 O O . ALA B 1 168 ? -8 14.673 6.624 1 98.8 168 ALA B O 1
ATOM 3554 N N . ALA B 1 169 ? -7.212 13.629 4.872 1 98.93 169 ALA B N 1
ATOM 3555 C CA . ALA B 1 169 ? -5.998 13.183 5.55 1 98.93 169 ALA B CA 1
ATOM 3556 C C . ALA B 1 169 ? -4.805 13.187 4.599 1 98.93 169 ALA B C 1
ATOM 3558 O O . ALA B 1 169 ? -4.97 13.038 3.386 1 98.93 169 ALA B O 1
ATOM 3559 N N . GLY B 1 170 ? -3.627 13.368 5.092 1 98.91 170 GLY B N 1
ATOM 3560 C CA . GLY B 1 170 ? -2.382 13.308 4.344 1 98.91 170 GLY B CA 1
ATOM 3561 C C . GLY B 1 170 ? -1.206 12.837 5.179 1 98.91 170 GLY B C 1
ATOM 3562 O O . GLY B 1 170 ? -1.227 12.946 6.406 1 98.91 170 GLY B O 1
ATOM 3563 N N . CYS B 1 171 ? -0.264 12.27 4.5 1 98.76 171 CYS B N 1
ATOM 3564 C CA . CYS B 1 171 ? 0.988 11.826 5.104 1 98.76 171 CYS B CA 1
ATOM 3565 C C . CYS B 1 171 ? 2.174 12.158 4.207 1 98.76 171 CYS B C 1
ATOM 3567 O O . CYS B 1 171 ? 2.054 12.142 2.98 1 98.76 171 CYS B O 1
ATOM 3569 N N . ALA B 1 172 ? 3.31 12.474 4.836 1 98.78 172 ALA B N 1
ATOM 3570 C CA . ALA B 1 172 ? 4.563 12.686 4.117 1 98.78 172 ALA B CA 1
ATOM 3571 C C . ALA B 1 172 ? 5.761 12.278 4.97 1 98.78 172 ALA B C 1
ATOM 3573 O O . ALA B 1 172 ? 5.743 12.437 6.193 1 98.78 172 ALA B O 1
ATOM 3574 N N . THR B 1 173 ? 6.801 11.752 4.341 1 98.42 173 THR B N 1
ATOM 3575 C CA . THR B 1 173 ? 7.975 11.262 5.056 1 98.42 173 THR B CA 1
ATOM 3576 C C . THR B 1 173 ? 9.187 11.205 4.131 1 98.42 173 THR B C 1
ATOM 3578 O O . THR B 1 173 ? 9.039 11.117 2.91 1 98.42 173 THR B O 1
ATOM 3581 N N . SER B 1 174 ? 10.315 11.311 4.74 1 96.86 174 SER B N 1
ATOM 3582 C CA . SER B 1 174 ? 11.548 10.997 4.025 1 96.86 174 SER B CA 1
ATOM 3583 C C . SER B 1 174 ? 11.992 9.562 4.293 1 96.86 174 SER B C 1
ATOM 3585 O O . SER B 1 174 ? 12.967 9.089 3.705 1 96.86 174 SER B O 1
ATOM 3587 N N . GLY B 1 175 ? 11.196 8.9 5.169 1 92.91 175 GLY B N 1
ATOM 3588 C CA . GLY B 1 175 ? 11.51 7.516 5.486 1 92.91 175 GLY B CA 1
ATOM 3589 C C . GLY B 1 175 ? 12.701 7.372 6.414 1 92.91 175 GLY B C 1
ATOM 3590 O O . GLY B 1 175 ? 13.071 8.32 7.11 1 92.91 175 GLY B O 1
ATOM 3591 N N . TYR B 1 176 ? 13.295 6.199 6.479 1 92.55 176 TYR B N 1
ATOM 3592 C CA . TYR B 1 176 ? 14.464 5.896 7.297 1 92.55 176 TYR B CA 1
ATOM 3593 C C . TYR B 1 176 ? 15.702 6.608 6.764 1 92.55 176 TYR B C 1
ATOM 3595 O O . TYR B 1 176 ? 15.942 6.628 5.555 1 92.55 176 TYR B O 1
ATOM 3603 N N . PRO B 1 177 ? 16.427 7.199 7.734 1 93.95 177 PRO B N 1
ATOM 3604 C CA . PRO B 1 177 ? 17.701 7.735 7.248 1 93.95 177 PRO B CA 1
ATOM 3605 C C . PRO B 1 177 ? 18.579 6.67 6.596 1 93.95 177 PRO B C 1
ATOM 3607 O O . PRO B 1 177 ? 18.67 5.547 7.099 1 93.95 177 PRO B O 1
ATOM 3610 N N . PHE B 1 178 ? 19.113 7.01 5.406 1 95.12 178 PHE B N 1
ATOM 3611 C CA . PHE B 1 178 ? 20.082 6.185 4.695 1 95.12 178 PHE B CA 1
ATOM 3612 C C . PHE B 1 178 ? 19.471 4.843 4.309 1 95.12 178 PHE B C 1
ATOM 3614 O O . PHE B 1 178 ? 20.172 3.831 4.251 1 95.12 178 PHE B O 1
ATOM 3621 N N . LYS B 1 179 ? 18.202 4.868 4.17 1 95.25 179 LYS B N 1
ATOM 3622 C CA . LYS B 1 179 ? 17.494 3.699 3.657 1 95.25 179 LYS B CA 1
ATOM 3623 C C . LYS B 1 179 ? 18.032 3.287 2.29 1 95.25 179 LYS B C 1
ATOM 3625 O O . LYS B 1 179 ? 18.68 4.082 1.607 1 95.25 179 LYS B O 1
ATOM 3630 N N . ARG B 1 180 ? 17.753 2.067 1.968 1 96.43 180 ARG B N 1
ATOM 3631 C CA . ARG B 1 180 ? 18.048 1.668 0.595 1 96.43 180 ARG B CA 1
ATOM 3632 C C . ARG B 1 180 ? 17.244 2.496 -0.401 1 96.43 180 ARG B C 1
ATOM 3634 O O . ARG B 1 180 ? 16.043 2.703 -0.217 1 96.43 180 ARG B O 1
ATOM 3641 N N . PRO B 1 181 ? 17.942 2.912 -1.478 1 97.35 181 PRO B N 1
ATOM 3642 C CA . PRO B 1 181 ? 17.181 3.647 -2.491 1 97.35 181 PRO B CA 1
ATOM 3643 C C . PRO B 1 181 ? 15.974 2.867 -3.004 1 97.35 181 PRO B C 1
ATOM 3645 O O . PRO B 1 181 ? 16.071 1.661 -3.247 1 97.35 181 PRO B O 1
ATOM 3648 N N . GLY B 1 182 ? 14.856 3.551 -3.124 1 98.43 182 GLY B N 1
ATOM 3649 C CA . GLY B 1 182 ? 13.642 2.94 -3.642 1 98.43 182 GLY B CA 1
ATOM 3650 C C . GLY B 1 182 ? 12.733 2.403 -2.552 1 98.43 182 GLY B C 1
ATOM 3651 O O . GLY B 1 182 ? 11.613 1.967 -2.829 1 98.43 182 GLY B O 1
ATOM 3652 N N . ARG B 1 183 ? 13.199 2.485 -1.295 1 98.34 183 ARG B N 1
ATOM 3653 C CA . ARG B 1 183 ? 12.382 1.977 -0.197 1 98.34 183 ARG B CA 1
ATOM 3654 C C . ARG B 1 183 ? 11.09 2.775 -0.063 1 98.34 183 ARG B C 1
ATOM 3656 O O . ARG B 1 183 ? 11.108 4.007 -0.096 1 98.34 183 ARG B O 1
ATOM 3663 N N . VAL B 1 184 ? 10.009 2.064 0.063 1 98.3 184 VAL B N 1
ATOM 3664 C CA . VAL B 1 184 ? 8.704 2.653 0.343 1 98.3 184 VAL B CA 1
ATOM 3665 C C . VAL B 1 184 ? 8.17 2.119 1.67 1 98.3 184 VAL B C 1
ATOM 3667 O O . VAL B 1 184 ? 8.165 0.908 1.902 1 98.3 184 VAL B O 1
ATOM 3670 N N . GLY B 1 185 ? 7.769 2.954 2.574 1 96.41 185 GLY B N 1
ATOM 3671 C CA . GLY B 1 185 ? 7.188 2.554 3.845 1 96.41 185 GLY B CA 1
ATOM 3672 C C . GLY B 1 185 ? 5.672 2.617 3.855 1 96.41 185 GLY B C 1
ATOM 3673 O O . GLY B 1 185 ? 5.036 2.542 2.802 1 96.41 185 GLY B O 1
ATOM 3674 N N . ASP B 1 186 ? 5.097 2.776 4.996 1 97.54 186 ASP B N 1
ATOM 3675 C CA . ASP B 1 186 ? 3.652 2.714 5.194 1 97.54 186 ASP B CA 1
ATOM 3676 C C . ASP B 1 186 ? 2.991 4.042 4.831 1 97.54 186 ASP B C 1
ATOM 3678 O O . ASP B 1 186 ? 1.807 4.079 4.49 1 97.54 186 ASP B O 1
ATOM 3682 N N . SER B 1 187 ? 3.684 5.096 4.858 1 97.87 187 SER B N 1
ATOM 3683 C CA . SER B 1 187 ? 3.128 6.445 4.89 1 97.87 187 SER B CA 1
ATOM 3684 C C . SER B 1 187 ? 2.251 6.711 3.672 1 97.87 187 SER B C 1
ATOM 3686 O O . SER B 1 187 ? 1.16 7.271 3.796 1 97.87 187 SER B O 1
ATOM 3688 N N . PRO B 1 188 ? 2.706 6.325 2.497 1 98.5 188 PRO B N 1
ATOM 3689 C CA . PRO B 1 188 ? 1.882 6.675 1.338 1 98.5 188 PRO B CA 1
ATOM 3690 C C . PRO B 1 188 ? 0.884 5.579 0.971 1 98.5 188 PRO B C 1
ATOM 3692 O O . PRO B 1 188 ? 0.277 5.625 -0.102 1 98.5 188 PRO B O 1
ATOM 3695 N N . LEU B 1 189 ? 0.685 4.61 1.759 1 98.38 189 LEU B N 1
ATOM 3696 C CA . LEU B 1 189 ? -0.147 3.469 1.394 1 98.38 189 LEU B CA 1
ATOM 3697 C C . LEU B 1 189 ? -1.502 3.539 2.091 1 98.38 189 LEU B C 1
ATOM 3699 O O . LEU B 1 189 ? -1.568 3.694 3.313 1 98.38 189 LEU B O 1
ATOM 3703 N N . PRO B 1 190 ? -2.574 3.328 1.337 1 98.13 190 PRO B N 1
ATOM 3704 C CA . PRO B 1 190 ? -3.87 3.175 2.002 1 98.13 190 PRO B CA 1
ATOM 3705 C C . PRO B 1 190 ? -3.901 1.992 2.967 1 98.13 190 PRO B C 1
ATOM 3707 O O . PRO B 1 190 ? -3.481 0.888 2.61 1 98.13 190 PRO B O 1
ATOM 3710 N N . GLY B 1 191 ? -4.327 2.265 4.126 1 98.35 191 GLY B N 1
ATOM 3711 C CA . GLY B 1 191 ? -4.406 1.217 5.13 1 98.35 191 GLY B CA 1
ATOM 3712 C C . GLY B 1 191 ? -3.149 1.101 5.972 1 98.35 191 GLY B C 1
ATOM 3713 O O . GLY B 1 191 ? -3.186 0.565 7.082 1 98.35 191 GLY B O 1
ATOM 3714 N N . GLY B 1 192 ? -2.042 1.49 5.404 1 97.93 192 GLY B N 1
ATOM 3715 C CA . GLY B 1 192 ? -0.791 1.53 6.145 1 97.93 192 GLY B CA 1
ATOM 3716 C C . GLY B 1 192 ? -0.597 2.821 6.917 1 97.93 192 GLY B C 1
ATOM 3717 O O . GLY B 1 192 ? -1.04 2.939 8.062 1 97.93 192 GLY B O 1
ATOM 3718 N N . GLY B 1 193 ? -0.222 3.869 6.213 1 98.1 193 GLY B N 1
ATOM 3719 C CA . GLY B 1 193 ? 0.086 5.135 6.858 1 98.1 193 GLY B CA 1
ATOM 3720 C C . GLY B 1 193 ? -1.121 6.045 6.993 1 98.1 193 GLY B C 1
ATOM 3721 O O . GLY B 1 193 ? -1.124 6.963 7.816 1 98.1 193 GLY B O 1
ATOM 3722 N N . LEU B 1 194 ? -2.147 5.795 6.167 1 98.77 194 LEU B N 1
ATOM 3723 C CA . LEU B 1 194 ? -3.352 6.609 6.282 1 98.77 194 LEU B CA 1
ATOM 3724 C C . LEU B 1 194 ? -4.548 5.899 5.656 1 98.77 194 LEU B C 1
ATOM 3726 O O . LEU B 1 194 ? -4.385 5.083 4.746 1 98.77 194 LEU B O 1
ATOM 3730 N N . PHE B 1 195 ? -5.674 6.145 6.117 1 98.88 195 PHE B N 1
ATOM 3731 C CA . PHE B 1 195 ? -6.95 5.714 5.56 1 98.88 195 PHE B CA 1
ATOM 3732 C C . PHE B 1 195 ? -8.053 6.71 5.899 1 98.88 195 PHE B C 1
ATOM 3734 O O . PHE B 1 195 ? -8.103 7.232 7.015 1 98.88 195 PHE B O 1
ATOM 3741 N N . CYS B 1 196 ? -8.86 7.016 4.919 1 98.6 196 CYS B N 1
ATOM 3742 C CA . CYS B 1 196 ? -9.946 7.977 5.071 1 98.6 196 CYS B CA 1
ATOM 3743 C C . CYS B 1 196 ? -11.178 7.537 4.289 1 98.6 196 CYS B C 1
ATOM 3745 O O . CYS B 1 196 ? -11.071 7.136 3.129 1 98.6 196 CYS B O 1
ATOM 3747 N N . GLU B 1 197 ? -12.247 7.554 4.897 1 96.59 197 GLU B N 1
ATOM 3748 C CA . GLU B 1 197 ? -13.506 7.248 4.225 1 96.59 197 GLU B CA 1
ATOM 3749 C C . GLU B 1 197 ? -14.555 8.321 4.503 1 96.59 197 GLU B C 1
ATOM 3751 O O . GLU B 1 197 ? -14.831 8.641 5.661 1 96.59 197 GLU B O 1
ATOM 3756 N N . SER B 1 198 ? -15.122 8.793 3.424 1 93.18 198 SER B N 1
ATOM 3757 C CA . SER B 1 198 ? -16.172 9.801 3.527 1 93.18 198 SER B CA 1
ATOM 3758 C C . SER B 1 198 ? -17.347 9.292 4.355 1 93.18 198 SER B C 1
ATOM 3760 O O . SER B 1 198 ? -17.76 8.139 4.212 1 93.18 198 SER B O 1
ATOM 3762 N N . GLY B 1 199 ? -17.806 10.152 5.241 1 93.26 199 GLY B N 1
ATOM 3763 C CA . GLY B 1 199 ? -18.958 9.816 6.063 1 93.26 199 GLY B CA 1
ATOM 3764 C C . GLY B 1 199 ? -18.592 9.033 7.311 1 93.26 199 GLY B C 1
ATOM 3765 O O . GLY B 1 199 ? -19.448 8.772 8.159 1 93.26 199 GLY B O 1
ATOM 3766 N N . LEU B 1 200 ? -17.35 8.713 7.529 1 96.39 200 LEU B N 1
ATOM 3767 C CA . LEU B 1 200 ? -16.945 7.889 8.663 1 96.39 200 LEU B CA 1
ATOM 3768 C C . LEU B 1 200 ? -15.82 8.557 9.446 1 96.39 200 LEU B C 1
ATOM 3770 O O . LEU B 1 200 ? -15.988 8.892 10.62 1 96.39 200 LEU B O 1
ATOM 3774 N N . GLY B 1 201 ? -14.657 8.706 8.764 1 98.31 201 GLY B N 1
ATOM 3775 C CA . GLY B 1 201 ? -13.508 9.269 9.456 1 98.31 201 GLY B CA 1
ATOM 3776 C C . GLY B 1 201 ? -12.185 8.908 8.807 1 98.31 201 GLY B C 1
ATOM 3777 O O . GLY B 1 201 ? -12.152 8.466 7.657 1 98.31 201 GLY B O 1
ATOM 3778 N N . ALA B 1 202 ? -11.117 9.193 9.554 1 98.9 202 ALA B N 1
ATOM 3779 C CA . ALA B 1 202 ? -9.775 8.954 9.028 1 98.9 202 ALA B CA 1
ATOM 3780 C C . ALA B 1 202 ? -8.813 8.552 10.141 1 98.9 202 ALA B C 1
ATOM 3782 O O . ALA B 1 202 ? -9.083 8.791 11.32 1 98.9 202 ALA B O 1
ATOM 3783 N N . ALA B 1 203 ? -7.765 7.957 9.742 1 98.95 203 ALA B N 1
ATOM 3784 C CA . ALA B 1 203 ? -6.66 7.603 10.63 1 98.95 203 ALA B CA 1
ATOM 3785 C C . ALA B 1 203 ? -5.317 7.759 9.924 1 98.95 203 ALA B C 1
ATOM 3787 O O . ALA B 1 203 ? -5.215 7.54 8.714 1 98.95 203 ALA B O 1
ATOM 3788 N N . VAL B 1 204 ? -4.286 8.109 10.651 1 98.9 204 VAL B N 1
ATOM 3789 C CA . VAL B 1 204 ? -2.913 8.137 10.155 1 98.9 204 VAL B CA 1
ATOM 3790 C C . VAL B 1 204 ? -1.99 7.437 11.15 1 98.9 204 VAL B C 1
ATOM 3792 O O . VAL B 1 204 ? -2.332 7.288 12.325 1 98.9 204 VAL B O 1
ATOM 3795 N N . ALA B 1 205 ? -0.862 7.047 10.644 1 98.49 205 ALA B N 1
ATOM 3796 C CA . ALA B 1 205 ? 0.082 6.267 11.44 1 98.49 205 ALA B CA 1
ATOM 3797 C C . ALA B 1 205 ? 1.499 6.818 11.307 1 98.49 205 ALA B C 1
ATOM 3799 O O . ALA B 1 205 ? 1.845 7.417 10.286 1 98.49 205 ALA B O 1
ATOM 3800 N N . THR B 1 206 ? 2.302 6.639 12.305 1 97.48 206 THR B N 1
ATOM 3801 C CA . THR B 1 206 ? 3.744 6.857 12.304 1 97.48 206 THR B CA 1
ATOM 3802 C C . THR B 1 206 ? 4.458 5.758 13.087 1 97.48 206 THR B C 1
ATOM 3804 O O . THR B 1 206 ? 3.886 5.174 14.01 1 97.48 206 THR B O 1
ATOM 3807 N N . GLY B 1 207 ? 5.657 5.431 12.661 1 94.77 207 GLY B N 1
ATOM 3808 C CA . GLY B 1 207 ? 6.418 4.364 13.292 1 94.77 207 GLY B CA 1
ATOM 3809 C C . GLY B 1 207 ? 7.256 3.567 12.311 1 94.77 207 GLY B C 1
ATOM 3810 O O . GLY B 1 207 ? 7.815 4.127 11.366 1 94.77 207 GLY B O 1
ATOM 3811 N N . ASP B 1 208 ? 7.427 2.297 12.608 1 93.97 208 ASP B N 1
ATOM 3812 C CA . ASP B 1 208 ? 8.218 1.421 11.749 1 93.97 208 ASP B CA 1
ATOM 3813 C C . ASP B 1 208 ? 7.436 1.026 10.499 1 93.97 208 ASP B C 1
ATOM 3815 O O . ASP B 1 208 ? 6.746 0.005 10.488 1 93.97 208 ASP B O 1
ATOM 3819 N N . GLY B 1 209 ? 7.691 1.717 9.505 1 95.17 209 GLY B N 1
ATOM 3820 C CA . GLY B 1 209 ? 6.883 1.674 8.296 1 95.17 209 GLY B CA 1
ATOM 3821 C C . GLY B 1 209 ? 6.876 0.31 7.632 1 95.17 209 GLY B C 1
ATOM 3822 O O . GLY B 1 209 ? 5.876 -0.087 7.028 1 95.17 209 GLY B O 1
ATOM 3823 N N . ASP B 1 210 ? 7.993 -0.453 7.742 1 94.58 210 ASP B N 1
ATOM 3824 C CA . ASP B 1 210 ? 8.081 -1.768 7.116 1 94.58 210 ASP B CA 1
ATOM 3825 C C . ASP B 1 210 ? 7.131 -2.76 7.783 1 94.58 210 ASP B C 1
ATOM 3827 O O . ASP B 1 210 ? 6.566 -3.63 7.118 1 94.58 210 ASP B O 1
ATOM 3831 N N . ASP B 1 211 ? 6.896 -2.594 9.07 1 93.1 211 ASP B N 1
ATOM 3832 C CA . ASP B 1 211 ? 5.99 -3.475 9.802 1 93.1 211 ASP B CA 1
ATOM 3833 C C . ASP B 1 211 ? 4.552 -2.966 9.729 1 93.1 211 ASP B C 1
ATOM 3835 O O . ASP B 1 211 ? 3.618 -3.751 9.552 1 93.1 211 ASP B O 1
ATOM 3839 N N . LEU B 1 212 ? 4.411 -1.672 9.827 1 95.87 212 LEU B N 1
ATOM 3840 C CA . LEU B 1 212 ? 3.068 -1.104 9.854 1 95.87 212 LEU B CA 1
ATOM 3841 C C . LEU B 1 212 ? 2.362 -1.314 8.519 1 95.87 212 LEU B C 1
ATOM 3843 O O . LEU B 1 212 ? 1.149 -1.531 8.481 1 95.87 212 LEU B O 1
ATOM 3847 N N . MET B 1 213 ? 3.108 -1.216 7.463 1 95.89 213 MET B N 1
ATOM 3848 C CA . MET B 1 213 ? 2.459 -1.399 6.167 1 95.89 213 MET B CA 1
ATOM 3849 C C . MET B 1 213 ? 1.845 -2.791 6.058 1 95.89 213 MET B C 1
ATOM 3851 O O . MET B 1 213 ? 0.809 -2.968 5.415 1 95.89 213 MET B O 1
ATOM 3855 N N . ARG B 1 214 ? 2.397 -3.739 6.68 1 94.49 214 ARG B N 1
ATOM 3856 C CA . ARG B 1 214 ? 1.928 -5.119 6.606 1 94.49 214 ARG B CA 1
ATOM 3857 C C . ARG B 1 214 ? 0.66 -5.312 7.429 1 94.49 214 ARG B C 1
ATOM 3859 O O . ARG B 1 214 ? -0.138 -6.21 7.15 1 94.49 214 ARG B O 1
ATOM 3866 N N . LEU B 1 215 ? 0.485 -4.495 8.433 1 96.57 215 LEU B N 1
ATOM 3867 C CA . LEU B 1 215 ? -0.575 -4.707 9.412 1 96.57 215 LEU B CA 1
ATOM 3868 C C . LEU B 1 215 ? -1.834 -3.938 9.025 1 96.57 215 LEU B C 1
ATOM 3870 O O . LEU B 1 215 ? -2.919 -4.213 9.544 1 96.57 215 LEU B O 1
ATOM 3874 N N . CYS B 1 216 ? -1.733 -2.931 8.159 1 98.02 216 CYS B N 1
ATOM 3875 C CA . CYS B 1 216 ? -2.829 -2.082 7.706 1 98.02 216 CYS B CA 1
ATOM 3876 C C . CYS B 1 216 ? -3.606 -1.517 8.889 1 98.02 216 CYS B C 1
ATOM 3878 O O . CYS B 1 216 ? -4.831 -1.63 8.944 1 98.02 216 CYS B O 1
ATOM 3880 N N . PRO B 1 217 ? -2.894 -0.894 9.812 1 98.65 217 PRO B N 1
ATOM 3881 C CA . PRO B 1 217 ? -3.554 -0.498 11.058 1 98.65 217 PRO B CA 1
ATOM 3882 C C . PRO B 1 217 ? -4.575 0.62 10.855 1 98.65 217 PRO B C 1
ATOM 3884 O O . PRO B 1 217 ? -5.583 0.676 11.564 1 98.65 217 PRO B O 1
ATOM 3887 N N . THR B 1 218 ? -4.334 1.494 9.907 1 98.86 218 THR B N 1
ATOM 3888 C CA . THR B 1 218 ? -5.245 2.623 9.751 1 98.86 218 THR B CA 1
ATOM 3889 C C . THR B 1 218 ? -6.566 2.17 9.136 1 98.86 218 THR B C 1
ATOM 3891 O O . THR B 1 218 ? -7.624 2.718 9.451 1 98.86 218 THR B O 1
ATOM 3894 N N . HIS B 1 219 ? -6.497 1.193 8.263 1 98.8 219 HIS B N 1
ATOM 3895 C CA . HIS B 1 219 ? -7.744 0.61 7.781 1 98.8 219 HIS B CA 1
ATOM 3896 C C . HIS B 1 219 ? -8.517 -0.053 8.916 1 98.8 219 HIS B C 1
ATOM 3898 O O . HIS B 1 219 ? -9.742 0.066 8.992 1 98.8 219 HIS B O 1
ATOM 3904 N N . LEU B 1 220 ? -7.807 -0.798 9.745 1 98.73 220 LEU B N 1
ATOM 3905 C CA . LEU B 1 220 ? -8.443 -1.415 10.904 1 98.73 220 LEU B CA 1
ATOM 3906 C C . LEU B 1 220 ? -9.169 -0.371 11.746 1 98.73 220 LEU B C 1
ATOM 3908 O O . LEU B 1 220 ? -10.321 -0.575 12.137 1 98.73 220 LEU B O 1
ATOM 3912 N N . ILE B 1 221 ? -8.51 0.708 12.014 1 98.88 221 ILE B N 1
ATOM 3913 C CA . ILE B 1 221 ? -9.044 1.759 12.874 1 98.88 221 ILE B CA 1
ATOM 3914 C C . ILE B 1 221 ? -10.36 2.277 12.298 1 98.88 221 ILE B C 1
ATOM 3916 O O . ILE B 1 221 ? -11.365 2.36 13.008 1 98.88 221 ILE B O 1
ATOM 3920 N N . VAL B 1 222 ? -10.381 2.602 11.051 1 98.78 222 VAL B N 1
ATOM 3921 C CA . VAL B 1 222 ? -11.578 3.172 10.443 1 98.78 222 VAL B CA 1
ATOM 3922 C C . VAL B 1 222 ? -12.675 2.112 10.37 1 98.78 222 VAL B C 1
ATOM 3924 O O . VAL B 1 222 ? -13.858 2.423 10.529 1 98.78 222 VAL B O 1
ATOM 3927 N N . GLU B 1 223 ? -12.274 0.852 10.146 1 98.29 223 GLU B N 1
ATOM 3928 C CA . GLU B 1 223 ? -13.256 -0.229 10.165 1 98.29 223 GLU B CA 1
ATOM 3929 C C . GLU B 1 223 ? -13.879 -0.384 11.549 1 98.29 223 GLU B C 1
ATOM 3931 O O . GLU B 1 223 ? -15.068 -0.685 11.67 1 98.29 223 GLU B O 1
ATOM 3936 N N . LEU B 1 224 ? -13.05 -0.273 12.552 1 98.45 224 LEU B N 1
ATOM 3937 C CA . LEU B 1 224 ? -13.574 -0.337 13.912 1 98.45 224 LEU B CA 1
ATOM 3938 C C . LEU B 1 224 ? -14.528 0.822 14.182 1 98.45 224 LEU B C 1
ATOM 3940 O O . LEU B 1 224 ? -15.566 0.64 14.824 1 98.45 224 LEU B O 1
ATOM 3944 N N . MET B 1 225 ? -14.266 1.966 13.694 1 98.47 225 MET B N 1
ATOM 3945 C CA . MET B 1 225 ? -15.166 3.108 13.833 1 98.47 225 MET B CA 1
ATOM 3946 C C . MET B 1 225 ? -16.47 2.867 13.081 1 98.47 225 MET B C 1
ATOM 3948 O O . MET B 1 225 ? -17.541 3.267 13.543 1 98.47 225 MET B O 1
ATOM 3952 N N . ARG B 1 226 ? -16.335 2.263 11.896 1 97 226 ARG B N 1
ATOM 3953 C CA . ARG B 1 226 ? -17.532 1.891 11.149 1 97 226 ARG B CA 1
ATOM 3954 C C . ARG B 1 226 ? -18.469 1.042 12.002 1 97 226 ARG B C 1
ATOM 3956 O O . ARG B 1 226 ? -19.691 1.151 11.887 1 97 226 ARG B O 1
ATOM 3963 N N . ASN B 1 227 ? -17.838 0.268 12.798 1 96.18 227 ASN B N 1
ATOM 3964 C CA . ASN B 1 227 ? -18.604 -0.662 13.621 1 96.18 227 ASN B CA 1
ATOM 3965 C C . ASN B 1 227 ? -18.925 -0.067 14.989 1 96.18 227 ASN B C 1
ATOM 3967 O O . ASN B 1 227 ? -19.157 -0.801 15.951 1 96.18 227 ASN B O 1
ATOM 3971 N N . GLY B 1 228 ? -18.741 1.185 15.164 1 96.7 228 GLY B N 1
ATOM 3972 C CA . GLY B 1 228 ? -19.292 1.888 16.312 1 96.7 228 GLY B CA 1
ATOM 3973 C C . GLY B 1 228 ? -18.252 2.218 17.366 1 96.7 228 GLY B C 1
ATOM 3974 O O . GLY B 1 228 ? -18.56 2.863 18.37 1 96.7 228 GLY B O 1
ATOM 3975 N N . GLN B 1 229 ? -17.073 1.884 17.188 1 97.94 229 GLN B N 1
ATOM 3976 C CA . GLN B 1 229 ? -16.047 2.214 18.171 1 97.94 229 GLN B CA 1
ATOM 3977 C C . GLN B 1 229 ? -15.657 3.687 18.085 1 97.94 229 GLN B C 1
ATOM 3979 O O . GLN B 1 229 ? -15.682 4.279 17.004 1 97.94 229 GLN B O 1
ATOM 3984 N N . SER B 1 230 ? -15.319 4.253 19.23 1 98.38 230 SER B N 1
ATOM 3985 C CA . SER B 1 230 ? -14.779 5.609 19.223 1 98.38 230 SER B CA 1
ATOM 3986 C C . SER B 1 230 ? -13.386 5.646 18.603 1 98.38 230 SER B C 1
ATOM 3988 O O . SER B 1 230 ? -12.687 4.631 18.573 1 98.38 230 SER B O 1
ATOM 3990 N N . PRO B 1 231 ? -12.986 6.792 18.14 1 98.6 231 PRO B N 1
ATOM 3991 C CA . PRO B 1 231 ? -11.625 6.902 17.612 1 98.6 231 PRO B CA 1
ATOM 3992 C C . PRO B 1 231 ? -10.564 6.471 18.622 1 98.6 231 PRO B C 1
ATOM 3994 O O . PRO B 1 231 ? -9.599 5.793 18.258 1 98.6 231 PRO B O 1
ATOM 3997 N N . GLN B 1 232 ? -10.721 6.865 19.87 1 98.26 232 GLN B N 1
ATOM 3998 C CA . GLN B 1 232 ? -9.757 6.508 20.906 1 98.26 232 GLN B CA 1
ATOM 3999 C C . GLN B 1 232 ? -9.66 4.994 21.069 1 98.26 232 GLN B C 1
ATOM 4001 O O . GLN B 1 232 ? -8.561 4.434 21.08 1 98.26 232 GLN B O 1
ATOM 4006 N N . ARG B 1 233 ? -10.775 4.35 21.194 1 98.34 233 ARG B N 1
ATOM 4007 C CA . ARG B 1 233 ? -10.792 2.902 21.378 1 98.34 233 ARG B CA 1
ATOM 4008 C C . ARG B 1 233 ? -10.239 2.187 20.15 1 98.34 233 ARG B C 1
ATOM 4010 O O . ARG B 1 233 ? -9.578 1.154 20.271 1 98.34 233 ARG B O 1
ATOM 4017 N N . ALA B 1 234 ? -10.56 2.711 18.984 1 98.69 234 ALA B N 1
ATOM 4018 C CA . ALA B 1 234 ? -10.047 2.134 17.744 1 98.69 234 ALA B CA 1
ATOM 4019 C C . ALA B 1 234 ? -8.523 2.197 17.698 1 98.69 234 ALA B C 1
ATOM 4021 O O . ALA B 1 234 ? -7.868 1.234 17.295 1 98.69 234 ALA B O 1
ATOM 4022 N N . CYS B 1 235 ? -7.94 3.299 18.119 1 98.59 235 CYS B N 1
ATOM 4023 C CA . CYS B 1 235 ? -6.488 3.431 18.166 1 98.59 235 CYS B CA 1
ATOM 4024 C C . CYS B 1 235 ? -5.885 2.457 19.172 1 98.59 235 CYS B C 1
ATOM 4026 O O . CYS B 1 235 ? -4.822 1.883 18.926 1 98.59 235 CYS B O 1
ATOM 4028 N N . GLU B 1 236 ? -6.556 2.302 20.281 1 98.01 236 GLU B N 1
ATOM 4029 C CA . GLU B 1 236 ? -6.076 1.365 21.293 1 98.01 236 GLU B CA 1
ATOM 4030 C C . GLU B 1 236 ? -6.039 -0.061 20.752 1 98.01 236 GLU B C 1
ATOM 4032 O O . GLU B 1 236 ? -5.09 -0.805 21.012 1 98.01 236 GLU B O 1
ATOM 4037 N N . GLU B 1 237 ? -7.048 -0.39 20.027 1 97.82 237 GLU B N 1
ATOM 4038 C CA . GLU B 1 237 ? -7.08 -1.724 19.435 1 97.82 237 GLU B CA 1
ATOM 4039 C C . GLU B 1 237 ? -5.964 -1.899 18.409 1 97.82 237 GLU B C 1
ATOM 4041 O O . GLU B 1 237 ? -5.369 -2.974 18.308 1 97.82 237 GLU B O 1
ATOM 4046 N N . ALA B 1 238 ? -5.72 -0.904 17.598 1 97.87 238 ALA B N 1
ATOM 4047 C CA . ALA B 1 238 ? -4.631 -0.971 16.627 1 97.87 238 ALA B CA 1
ATOM 4048 C C . ALA B 1 238 ? -3.289 -1.189 17.321 1 97.87 238 ALA B C 1
ATOM 4050 O O . ALA B 1 238 ? -2.454 -1.961 16.844 1 97.87 238 ALA B O 1
ATOM 4051 N N . VAL B 1 239 ? -3.088 -0.519 18.438 1 97.54 239 VAL B N 1
ATOM 4052 C CA . VAL B 1 239 ? -1.858 -0.681 19.208 1 97.54 239 VAL B CA 1
ATOM 4053 C C . VAL B 1 239 ? -1.757 -2.115 19.724 1 97.54 239 VAL B C 1
ATOM 4055 O O . VAL B 1 239 ? -0.68 -2.716 19.697 1 97.54 239 VAL B O 1
ATOM 4058 N N . GLN B 1 240 ? -2.867 -2.631 20.178 1 96.62 240 GLN B N 1
ATOM 4059 C CA . GLN B 1 240 ? -2.87 -4.013 20.646 1 96.62 240 GLN B CA 1
ATOM 4060 C C . GLN B 1 240 ? -2.478 -4.973 19.527 1 96.62 240 GLN B C 1
ATOM 4062 O O . GLN B 1 240 ? -1.784 -5.964 19.766 1 96.62 240 GLN B O 1
ATOM 4067 N N . ARG B 1 241 ? -2.912 -4.684 18.349 1 96.06 241 ARG B N 1
ATOM 4068 C CA . ARG B 1 241 ? -2.543 -5.516 17.209 1 96.06 241 ARG B CA 1
ATOM 4069 C C . ARG B 1 241 ? -1.037 -5.483 16.971 1 96.06 241 ARG B C 1
ATOM 4071 O O . ARG B 1 241 ? -0.426 -6.512 16.676 1 96.06 241 ARG B O 1
ATOM 4078 N N . VAL B 1 242 ? -0.456 -4.331 17.033 1 95.68 242 VAL B N 1
ATOM 4079 C CA . VAL B 1 242 ? 0.982 -4.18 16.837 1 95.68 242 VAL B CA 1
ATOM 4080 C C . VAL B 1 242 ? 1.734 -4.942 17.926 1 95.68 242 VAL B C 1
ATOM 4082 O O . VAL B 1 242 ? 2.735 -5.608 17.648 1 95.68 242 VAL B O 1
ATOM 4085 N N . MET B 1 243 ? 1.226 -4.864 19.14 1 94.43 243 MET B N 1
ATOM 4086 C CA . MET B 1 243 ? 1.87 -5.552 20.255 1 94.43 243 MET B CA 1
ATOM 4087 C C . MET B 1 243 ? 1.82 -7.064 20.063 1 94.43 243 MET B C 1
ATOM 4089 O O . MET B 1 243 ? 2.793 -7.763 20.352 1 94.43 243 MET B O 1
ATOM 4093 N N . ARG B 1 244 ? 0.737 -7.538 19.63 1 91.89 244 ARG B N 1
ATOM 4094 C CA . ARG B 1 244 ? 0.617 -8.966 19.351 1 91.89 244 ARG B CA 1
ATOM 4095 C C . ARG B 1 244 ? 1.581 -9.391 18.249 1 91.89 244 ARG B C 1
ATOM 4097 O O . ARG B 1 244 ? 2.161 -10.477 18.309 1 91.89 244 ARG B O 1
ATOM 4104 N N . TYR B 1 245 ? 1.63 -8.633 17.255 1 91.89 245 TYR B N 1
ATOM 4105 C CA . TYR B 1 245 ? 2.57 -8.886 16.169 1 91.89 245 TYR B CA 1
ATOM 4106 C C . TYR B 1 245 ? 4 -8.959 16.692 1 91.89 245 TYR B C 1
ATOM 4108 O O . TYR B 1 245 ? 4.765 -9.845 16.303 1 91.89 245 TYR B O 1
ATOM 4116 N N . ARG B 1 246 ? 4.354 -8.083 17.577 1 91.77 246 ARG B N 1
ATOM 4117 C CA . ARG B 1 246 ? 5.677 -8.083 18.193 1 91.77 246 ARG B CA 1
ATOM 4118 C C . ARG B 1 246 ? 5.941 -9.396 18.923 1 91.77 246 ARG B C 1
ATOM 4120 O O . ARG B 1 246 ? 7.024 -9.973 18.802 1 91.77 246 ARG B O 1
ATOM 4127 N N . GLU B 1 247 ? 4.986 -9.752 19.585 1 90.27 247 GLU B N 1
ATOM 4128 C CA . GLU B 1 247 ? 5.119 -10.975 20.371 1 90.27 247 GLU B CA 1
ATOM 4129 C C . GLU B 1 247 ? 5.266 -12.198 19.469 1 90.27 247 GLU B C 1
ATOM 4131 O O . GLU B 1 247 ? 6.074 -13.087 19.747 1 90.27 247 GLU B O 1
ATOM 4136 N N . GLN B 1 248 ? 4.547 -12.19 18.47 1 85.79 248 GLN B N 1
ATOM 4137 C CA . GLN B 1 248 ? 4.518 -13.343 17.577 1 85.79 248 GLN B CA 1
ATOM 4138 C C . GLN B 1 248 ? 5.796 -13.427 16.745 1 85.79 248 GLN B C 1
ATOM 4140 O O . GLN B 1 248 ? 6.266 -14.521 16.429 1 85.79 248 GLN B O 1
ATOM 4145 N N . THR B 1 249 ? 6.34 -12.311 16.399 1 87.43 249 THR B N 1
ATOM 4146 C CA . THR B 1 249 ? 7.438 -12.314 15.439 1 87.43 249 THR B CA 1
ATOM 4147 C C . THR B 1 249 ? 8.768 -12.044 16.138 1 87.43 249 THR B C 1
ATOM 4149 O O . THR B 1 249 ? 9.835 -12.286 15.569 1 87.43 249 THR B O 1
ATOM 4152 N N . GLY B 1 250 ? 8.734 -11.492 17.351 1 88.92 250 GLY B N 1
ATOM 4153 C CA . GLY B 1 250 ? 9.943 -11.087 18.05 1 88.92 250 GLY B CA 1
ATOM 4154 C C . GLY B 1 250 ? 10.512 -9.774 17.547 1 88.92 250 GLY B C 1
ATOM 4155 O O . GLY B 1 250 ? 11.57 -9.335 18.002 1 88.92 250 GLY B O 1
ATOM 4156 N N . ARG B 1 251 ? 9.793 -9.121 16.647 1 87.08 251 ARG B N 1
ATOM 4157 C CA . ARG B 1 251 ? 10.258 -7.851 16.097 1 87.08 251 ARG B CA 1
ATOM 4158 C C . ARG B 1 251 ? 9.887 -6.689 17.013 1 87.08 251 ARG B C 1
ATOM 4160 O O . ARG B 1 251 ? 8.814 -6.689 17.62 1 87.08 251 ARG B O 1
ATOM 4167 N N . ASP B 1 252 ? 10.729 -5.69 17.065 1 87.81 252 ASP B N 1
ATOM 4168 C CA . ASP B 1 252 ? 10.447 -4.488 17.844 1 87.81 252 ASP B CA 1
ATOM 4169 C C . ASP B 1 252 ? 9.71 -3.449 17.002 1 87.81 252 ASP B C 1
ATOM 4171 O O . ASP B 1 252 ? 10.248 -2.377 16.719 1 87.81 252 ASP B O 1
ATOM 4175 N N . CYS B 1 253 ? 8.543 -3.665 16.65 1 91.4 253 CYS B N 1
ATOM 4176 C CA . CYS B 1 253 ? 7.722 -2.783 15.827 1 91.4 253 CYS B CA 1
ATOM 4177 C C . CYS B 1 253 ? 7.083 -1.687 16.671 1 91.4 253 CYS B C 1
ATOM 4179 O O . CYS B 1 253 ? 6.392 -1.976 17.65 1 91.4 253 CYS B O 1
ATOM 4181 N N . ARG B 1 254 ? 7.324 -0.494 16.354 1 92.65 254 ARG B N 1
ATOM 4182 C CA . ARG B 1 254 ? 6.717 0.653 17.022 1 92.65 254 ARG B CA 1
ATOM 4183 C C . ARG B 1 254 ? 5.677 1.32 16.128 1 92.65 254 ARG B C 1
ATOM 4185 O O . ARG B 1 254 ? 5.856 1.398 14.91 1 92.65 254 ARG B O 1
ATOM 4192 N N . GLY B 1 255 ? 4.609 1.754 16.732 1 95.05 255 GLY B N 1
ATOM 4193 C CA . GLY B 1 255 ? 3.557 2.459 16.017 1 95.05 255 GLY B CA 1
ATOM 4194 C C . GLY B 1 255 ? 2.799 3.443 16.888 1 95.05 255 GLY B C 1
ATOM 4195 O O . GLY B 1 255 ? 2.641 3.222 18.091 1 95.05 255 GLY B O 1
ATOM 4196 N N . ALA B 1 256 ? 2.428 4.531 16.335 1 97.6 256 ALA B N 1
ATOM 4197 C CA . ALA B 1 256 ? 1.542 5.53 16.925 1 97.6 256 ALA B CA 1
ATOM 4198 C C . ALA B 1 256 ? 0.454 5.949 15.94 1 97.6 256 ALA B C 1
ATOM 4200 O O . ALA B 1 256 ? 0.707 6.065 14.739 1 97.6 256 ALA B O 1
ATOM 4201 N N . PHE B 1 257 ? -0.764 6.169 16.468 1 98.45 257 PHE B N 1
ATOM 4202 C CA . PHE B 1 257 ? -1.915 6.353 15.592 1 98.45 257 PHE B CA 1
ATOM 4203 C C . PHE B 1 257 ? -2.777 7.516 16.067 1 98.45 257 PHE B C 1
ATOM 4205 O O . PHE B 1 257 ? -2.901 7.752 17.271 1 98.45 257 PHE B O 1
ATOM 4212 N N . ILE B 1 258 ? -3.355 8.215 15.101 1 98.79 258 ILE B N 1
ATOM 4213 C CA . ILE B 1 258 ? -4.377 9.231 15.327 1 98.79 258 ILE B CA 1
ATOM 4214 C C . ILE B 1 258 ? -5.61 8.92 14.482 1 98.79 258 ILE B C 1
ATOM 4216 O O . ILE B 1 258 ? -5.49 8.477 13.337 1 98.79 258 ILE B O 1
ATOM 4220 N N . ALA B 1 259 ? -6.748 9.145 15.04 1 98.88 259 ALA B N 1
ATOM 4221 C CA . ALA B 1 259 ? -8.001 8.963 14.312 1 98.88 259 ALA B CA 1
ATOM 4222 C C . ALA B 1 259 ? -8.97 10.107 14.593 1 98.88 259 ALA B C 1
ATOM 4224 O O . ALA B 1 259 ? -9.011 10.635 15.706 1 98.88 259 ALA B O 1
ATOM 4225 N N . VAL B 1 260 ? -9.713 10.474 13.603 1 98.68 260 VAL B N 1
ATOM 4226 C CA . VAL B 1 260 ? -10.701 11.542 13.716 1 98.68 260 VAL B CA 1
ATOM 4227 C C . VAL B 1 260 ? -12.02 11.095 13.088 1 98.68 260 VAL B C 1
ATOM 4229 O O . VAL B 1 260 ? -12.031 10.519 11.997 1 98.68 260 VAL B O 1
ATOM 4232 N N . ARG B 1 261 ? -13.06 11.328 13.745 1 97.94 261 ARG B N 1
ATOM 4233 C CA . ARG B 1 261 ? -14.392 11.103 13.193 1 97.94 261 ARG B CA 1
ATOM 4234 C C . ARG B 1 261 ? -14.774 12.21 12.215 1 97.94 261 ARG B C 1
ATOM 4236 O O . ARG B 1 261 ? -14.442 13.377 12.431 1 97.94 261 ARG B O 1
ATOM 4243 N N . CYS B 1 262 ? -15.584 11.927 11.241 1 95.88 262 CYS B N 1
ATOM 4244 C CA . CYS B 1 262 ? -15.8 12.825 10.112 1 95.88 262 CYS B CA 1
ATOM 4245 C C . CYS B 1 262 ? -16.604 14.049 10.535 1 95.88 262 CYS B C 1
ATOM 4247 O O . CYS B 1 262 ? -16.562 15.085 9.869 1 95.88 262 CYS B O 1
ATOM 4249 N N . ASP B 1 263 ? -17.387 14.038 11.597 1 93.96 263 ASP B N 1
ATOM 4250 C CA . ASP B 1 263 ? -18.21 15.17 12.014 1 93.96 263 ASP B CA 1
ATOM 4251 C C . ASP B 1 263 ? -17.419 16.124 12.907 1 93.96 263 ASP B C 1
ATOM 4253 O O . ASP B 1 263 ? -17.977 17.078 13.453 1 93.96 263 ASP B O 1
ATOM 4257 N N . ALA B 1 264 ? -16.126 15.806 13.168 1 95.04 264 ALA B N 1
ATOM 4258 C CA . ALA B 1 264 ? -15.181 16.651 13.893 1 95.04 264 ALA B CA 1
ATOM 4259 C C . ALA B 1 264 ? -15.518 16.701 15.38 1 95.04 264 ALA B C 1
ATOM 4261 O O . ALA B 1 264 ? -15.157 17.655 16.073 1 95.04 264 ALA B O 1
ATOM 4262 N N . LEU B 1 265 ? -16.229 15.687 15.934 1 93.91 265 LEU B N 1
ATOM 4263 C CA . LEU B 1 265 ? -16.665 15.727 17.326 1 93.91 265 LEU B CA 1
ATOM 4264 C C . LEU B 1 265 ? -15.769 14.858 18.201 1 93.91 265 LEU B C 1
ATOM 4266 O O . LEU B 1 265 ? -15.796 14.97 19.429 1 93.91 265 LEU B O 1
ATOM 4270 N N . ALA B 1 266 ? -15.014 14.062 17.543 1 96.02 266 ALA B N 1
ATOM 4271 C CA . ALA B 1 266 ? -14.202 13.145 18.339 1 96.02 266 ALA B CA 1
ATOM 4272 C C . ALA B 1 266 ? -12.901 12.799 17.621 1 96.02 266 ALA B C 1
ATOM 4274 O O . ALA B 1 266 ? -12.881 12.652 16.396 1 96.02 266 ALA B O 1
ATOM 4275 N N . TRP B 1 267 ? -11.901 12.634 18.365 1 97.24 267 TRP B N 1
ATOM 4276 C CA . TRP B 1 267 ? -10.621 12.12 17.89 1 97.24 267 TRP B CA 1
ATOM 4277 C C . TRP B 1 267 ? -9.957 11.248 18.951 1 97.24 267 TRP B C 1
ATOM 4279 O O . TRP B 1 267 ? -10.423 11.184 20.091 1 97.24 267 TRP B O 1
ATOM 4289 N N . GLY B 1 268 ? -8.97 10.503 18.571 1 97.93 268 GLY B N 1
ATOM 4290 C CA . GLY B 1 268 ? -8.207 9.651 19.469 1 97.93 268 GLY B CA 1
ATOM 4291 C C . GLY B 1 268 ? -6.78 9.423 19.008 1 97.93 268 GLY B C 1
ATOM 4292 O O . GLY B 1 268 ? -6.433 9.739 17.868 1 97.93 268 GLY B O 1
ATOM 4293 N N . ALA B 1 269 ? -5.958 9.003 19.934 1 98.24 269 ALA B N 1
ATOM 4294 C CA . ALA B 1 269 ? -4.562 8.677 19.656 1 98.24 269 ALA B CA 1
ATOM 4295 C C . ALA B 1 269 ? -4.034 7.639 20.642 1 98.24 269 ALA B C 1
ATOM 4297 O O . ALA B 1 269 ? -4.494 7.568 21.784 1 98.24 269 ALA B O 1
ATOM 4298 N N . HIS B 1 270 ? -3.174 6.883 20.2 1 98.21 270 HIS B N 1
ATOM 4299 C CA . HIS B 1 270 ? -2.479 5.93 21.058 1 98.21 270 HIS B CA 1
ATOM 4300 C C . HIS B 1 270 ? -1.169 5.472 20.424 1 98.21 270 HIS B C 1
ATOM 4302 O O . HIS B 1 270 ? -0.92 5.734 19.246 1 98.21 270 HIS B O 1
ATOM 4308 N N . ALA B 1 271 ? -0.259 4.87 21.242 1 96.85 271 ALA B N 1
ATOM 4309 C CA . ALA B 1 271 ? 1.062 4.484 20.752 1 96.85 271 ALA B CA 1
ATOM 4310 C C . ALA B 1 271 ? 1.596 3.273 21.511 1 96.85 271 ALA B C 1
ATOM 4312 O O . ALA B 1 271 ? 1.166 2.996 22.633 1 96.85 271 ALA B O 1
ATOM 4313 N N . THR B 1 272 ? 2.51 2.601 20.881 1 94.7 272 THR B N 1
ATOM 4314 C CA . THR B 1 272 ? 3.113 1.415 21.48 1 94.7 272 THR B CA 1
ATOM 4315 C C . THR B 1 272 ? 4.231 1.805 22.443 1 94.7 272 THR B C 1
ATOM 4317 O O . THR B 1 272 ? 4.76 0.956 23.163 1 94.7 272 THR B O 1
ATOM 4320 N N . HIS B 1 273 ? 4.6 3.065 22.511 1 90.74 273 HIS B N 1
ATOM 4321 C CA . HIS B 1 273 ? 5.749 3.536 23.278 1 90.74 273 HIS B CA 1
ATOM 4322 C C . HIS B 1 273 ? 5.522 4.952 23.797 1 90.74 273 HIS B C 1
ATOM 4324 O O . HIS B 1 273 ? 4.676 5.681 23.275 1 90.74 273 HIS B O 1
ATOM 4330 N N . GLU B 1 274 ? 6.305 5.388 24.731 1 91.1 274 GLU B N 1
ATOM 4331 C CA . GLU B 1 274 ? 6.197 6.729 25.298 1 91.1 274 GLU B CA 1
ATOM 4332 C C . GLU B 1 274 ? 6.8 7.773 24.362 1 91.1 274 GLU B C 1
ATOM 4334 O O . GLU B 1 274 ? 7.569 7.436 23.46 1 91.1 274 GLU B O 1
ATOM 4339 N N . GLY B 1 275 ? 6.326 8.976 24.526 1 91.36 275 GLY B N 1
ATOM 4340 C CA . GLY B 1 275 ? 6.974 10.083 23.841 1 91.36 275 GLY B CA 1
ATOM 4341 C C . GLY B 1 275 ? 6.176 10.604 22.66 1 91.36 275 GLY B C 1
ATOM 4342 O O . GLY B 1 275 ? 6.523 11.631 22.073 1 91.36 275 GLY B O 1
ATOM 4343 N N . PHE B 1 276 ? 5.152 9.915 22.375 1 94.84 276 PHE B N 1
ATOM 4344 C CA . PHE B 1 276 ? 4.331 10.373 21.26 1 94.84 276 PHE B CA 1
ATOM 4345 C C . PHE B 1 276 ? 3.506 11.591 21.659 1 94.84 276 PHE B C 1
ATOM 4347 O O . PHE B 1 276 ? 2.816 11.571 22.681 1 94.84 276 PHE B O 1
ATOM 4354 N N . VAL B 1 277 ? 3.59 12.689 20.853 1 96.39 277 VAL B N 1
ATOM 4355 C CA . VAL B 1 277 ? 2.866 13.937 21.075 1 96.39 277 VAL B CA 1
ATOM 4356 C C . VAL B 1 277 ? 2.034 14.278 19.841 1 96.39 277 VAL B C 1
ATOM 4358 O O . VAL B 1 277 ? 2.509 14.154 18.71 1 96.39 277 VAL B O 1
ATOM 4361 N N . VAL B 1 278 ? 0.823 14.725 20.073 1 97.1 278 VAL B N 1
ATOM 4362 C CA . VAL B 1 278 ? -0.092 15.102 19.001 1 97.1 278 VAL B CA 1
ATOM 4363 C C . VAL B 1 278 ? -0.243 16.621 18.959 1 97.1 278 VAL B C 1
ATOM 4365 O O . VAL B 1 278 ? -0.431 17.26 19.997 1 97.1 278 VAL B O 1
ATOM 4368 N N . ALA B 1 279 ? -0.118 17.175 17.76 1 97.7 279 ALA B N 1
ATOM 4369 C CA . ALA B 1 279 ? -0.505 18.568 17.551 1 97.7 279 ALA B CA 1
ATOM 4370 C C . ALA B 1 279 ? -1.989 18.68 17.214 1 97.7 279 ALA B C 1
ATOM 4372 O O . ALA B 1 279 ? -2.498 17.938 16.37 1 97.7 279 ALA B O 1
ATOM 4373 N N . HIS B 1 280 ? -2.672 19.614 17.842 1 95.4 280 HIS B N 1
ATOM 4374 C CA . HIS B 1 280 ? -4.13 19.615 17.814 1 95.4 280 HIS B CA 1
ATOM 4375 C C . HIS B 1 280 ? -4.679 21.037 17.77 1 95.4 280 HIS B C 1
ATOM 4377 O O . HIS B 1 280 ? -4.173 21.924 18.461 1 95.4 280 HIS B O 1
ATOM 4383 N N . ALA B 1 281 ? -5.604 21.311 16.911 1 95.69 281 ALA B N 1
ATOM 4384 C CA . ALA B 1 281 ? -6.39 22.542 16.894 1 95.69 281 ALA B CA 1
ATOM 4385 C C . ALA B 1 281 ? -7.879 22.24 16.755 1 95.69 281 ALA B C 1
ATOM 4387 O O . ALA B 1 281 ? -8.284 21.47 15.881 1 95.69 281 ALA B O 1
ATOM 4388 N N . ASP B 1 282 ? -8.637 22.821 17.631 1 92.24 282 ASP B N 1
ATOM 4389 C CA . ASP B 1 282 ? -10.078 22.603 17.706 1 92.24 282 ASP B CA 1
ATOM 4390 C C . ASP B 1 282 ? -10.835 23.929 17.716 1 92.24 282 ASP B C 1
ATOM 4392 O O . ASP B 1 282 ? -10.744 24.695 18.678 1 92.24 282 ASP B O 1
ATOM 4396 N N . GLY B 1 283 ? -11.605 24.117 16.73 1 85.84 283 GLY B N 1
ATOM 4397 C CA . GLY B 1 283 ? -12.339 25.367 16.608 1 85.84 283 GLY B CA 1
ATOM 4398 C C . GLY B 1 283 ? -13.351 25.575 17.718 1 85.84 283 GLY B C 1
ATOM 4399 O O . GLY B 1 283 ? -13.821 26.694 17.935 1 85.84 283 GLY B O 1
ATOM 4400 N N . ARG B 1 284 ? -13.829 24.632 18.498 1 80.49 284 ARG B N 1
ATOM 4401 C CA . ARG B 1 284 ? -14.778 24.757 19.6 1 80.49 284 ARG B CA 1
ATOM 4402 C C . ARG B 1 284 ? -14.083 25.243 20.868 1 80.49 284 ARG B C 1
ATOM 4404 O O . ARG B 1 284 ? -14.734 25.757 21.781 1 80.49 284 ARG B O 1
ATOM 4411 N N . ARG B 1 285 ? -13.007 24.82 21.128 1 71.34 285 ARG B N 1
ATOM 4412 C CA . ARG B 1 285 ? -12.356 25.115 22.4 1 71.34 285 ARG B CA 1
ATOM 4413 C C . ARG B 1 285 ? -11.488 26.364 22.294 1 71.34 285 ARG B C 1
ATOM 4415 O O . ARG B 1 285 ? -11.664 27.315 23.059 1 71.34 285 ARG B O 1
ATOM 4422 N N . MET B 1 286 ? -10.142 26.176 21.726 1 62.08 286 MET B N 1
ATOM 4423 C CA . MET B 1 286 ? -9.19 27.283 21.709 1 62.08 286 MET B CA 1
ATOM 4424 C C . MET B 1 286 ? -8.678 27.538 20.295 1 62.08 286 MET B C 1
ATOM 4426 O O . MET B 1 286 ? -8.697 26.64 19.452 1 62.08 286 MET B O 1
ATOM 4430 N N . ASP B 1 287 ? -8.756 28.731 19.974 1 60.28 287 ASP B N 1
ATOM 4431 C CA . ASP B 1 287 ? -8.233 29.183 18.689 1 60.28 287 ASP B CA 1
ATOM 4432 C C . ASP B 1 287 ? -6.739 28.891 18.571 1 60.28 287 ASP B C 1
ATOM 4434 O O . ASP B 1 287 ? -6.055 29.46 17.717 1 60.28 287 ASP B O 1
ATOM 4438 N N . GLN B 1 288 ? -6.203 28.064 19.561 1 72.39 288 GLN B N 1
ATOM 4439 C CA . GLN B 1 288 ? -4.766 27.833 19.451 1 72.39 288 GLN B CA 1
ATOM 4440 C C . GLN B 1 288 ? -4.457 26.345 19.31 1 72.39 288 GLN B C 1
ATOM 4442 O O . GLN B 1 288 ? -5.215 25.5 19.791 1 72.39 288 GLN B O 1
ATOM 4447 N N . SER B 1 289 ? -3.454 26.116 18.566 1 82.71 289 SER B N 1
ATOM 4448 C CA . SER B 1 289 ? -2.933 24.757 18.457 1 82.71 289 SER B CA 1
ATOM 4449 C C . SER B 1 289 ? -2.333 24.288 19.778 1 82.71 289 SER B C 1
ATOM 4451 O O . SER B 1 289 ? -1.685 25.065 20.483 1 82.71 289 SER B O 1
ATOM 4453 N N . LEU B 1 290 ? -2.598 23.055 20.162 1 88.41 290 LEU B N 1
ATOM 4454 C CA . LEU B 1 290 ? -2.104 22.446 21.392 1 88.41 290 LEU B CA 1
ATOM 4455 C C . LEU B 1 290 ? -1.269 21.206 21.087 1 88.41 290 LEU B C 1
ATOM 4457 O O . LEU B 1 290 ? -1.486 20.541 20.072 1 88.41 290 LEU B O 1
ATOM 4461 N N . LEU B 1 291 ? -0.304 21.022 21.931 1 93.36 291 LEU B N 1
ATOM 4462 C CA . LEU B 1 291 ? 0.446 19.77 21.941 1 93.36 291 LEU B CA 1
ATOM 4463 C C . LEU B 1 291 ? -0.055 18.845 23.045 1 93.36 291 LEU B C 1
ATOM 4465 O O . LEU B 1 291 ? -0.09 19.231 24.216 1 93.36 291 LEU B O 1
ATOM 4469 N N . ILE B 1 292 ? -0.401 17.694 22.719 1 93.97 292 ILE B N 1
ATOM 4470 C CA . ILE B 1 292 ? -1.001 16.764 23.67 1 93.97 292 ILE B CA 1
ATOM 4471 C C . ILE B 1 292 ? -0.174 15.481 23.728 1 93.97 292 ILE B C 1
ATOM 4473 O O . ILE B 1 292 ? -0.165 14.698 22.776 1 93.97 292 ILE B O 1
ATOM 4477 N N . PRO B 1 293 ? 0.444 15.246 24.841 1 94.27 293 PRO B N 1
ATOM 4478 C CA . PRO B 1 293 ? 1.137 13.963 24.979 1 94.27 293 PRO B CA 1
ATOM 4479 C C . PRO B 1 293 ? 0.176 12.778 25.051 1 94.27 293 PRO B C 1
ATOM 4481 O O . PRO B 1 293 ? -0.887 12.877 25.669 1 94.27 293 PRO B O 1
ATOM 4484 N N . VAL B 1 294 ? 0.554 11.709 24.368 1 92.33 294 VAL B N 1
ATOM 4485 C CA . VAL B 1 294 ? -0.271 10.505 24.376 1 92.33 294 VAL B CA 1
ATOM 4486 C C . VAL B 1 294 ? 0.281 9.507 25.391 1 92.33 294 VAL B C 1
ATOM 4488 O O . VAL B 1 294 ? 1.467 9.17 25.357 1 92.33 294 VAL B O 1
ATOM 4491 N N . GLU B 1 295 ? -0.557 9.027 26.259 1 82.02 295 GLU B N 1
ATOM 4492 C CA . GLU B 1 295 ? -0.155 8.029 27.245 1 82.02 295 GLU B CA 1
ATOM 4493 C C . GLU B 1 295 ? -0.176 6.625 26.649 1 82.02 295 GLU B C 1
ATOM 4495 O O . GLU B 1 295 ? -0.974 6.336 25.756 1 82.02 295 GLU B O 1
ATOM 4500 N N . VAL B 1 296 ? 0.746 5.863 26.915 1 80.59 296 VAL B N 1
ATOM 4501 C CA . VAL B 1 296 ? 0.858 4.506 26.392 1 80.59 296 VAL B CA 1
ATOM 4502 C C . VAL B 1 296 ? 0.362 3.507 27.434 1 80.59 296 VAL B C 1
ATOM 4504 O O . VAL B 1 296 ? 0.373 3.794 28.633 1 80.59 296 VAL B O 1
ATOM 4507 N N . PRO B 1 297 ? -0.245 2.352 26.802 1 65.42 297 PRO B N 1
ATOM 4508 C CA . PRO B 1 297 ? -0.695 1.329 27.749 1 65.42 297 PRO B CA 1
ATOM 4509 C C . PRO B 1 297 ? 0.427 0.829 28.655 1 65.42 297 PRO B C 1
ATOM 4511 O O . PRO B 1 297 ? 1.594 0.825 28.254 1 65.42 297 PRO B O 1
ATOM 4514 N N . GLU B 1 298 ? 0.173 0.605 29.869 1 56.37 298 GLU B N 1
ATOM 4515 C CA . GLU B 1 298 ? 1.121 -0.13 30.702 1 56.37 298 GLU B CA 1
ATOM 4516 C C . GLU B 1 298 ? 1.406 -1.514 30.125 1 56.37 298 GLU B C 1
ATOM 4518 O O . GLU B 1 298 ? 0.505 -2.169 29.596 1 56.37 298 GLU B O 1
ATOM 4523 N N . ALA B 1 299 ? 2.555 -1.827 29.752 1 48.06 299 ALA B N 1
ATOM 4524 C CA . ALA B 1 299 ? 2.981 -3.133 29.256 1 48.06 299 ALA B CA 1
ATOM 4525 C C . ALA B 1 299 ? 2.241 -4.26 29.972 1 48.06 299 ALA B C 1
ATOM 4527 O O . ALA B 1 299 ? 2.437 -4.476 31.171 1 48.06 299 ALA B O 1
ATOM 4528 N N . ARG B 1 300 ? 0.974 -4.501 29.749 1 41.85 300 ARG B N 1
ATOM 4529 C CA . ARG B 1 300 ? 0.495 -5.692 30.442 1 41.85 300 ARG B CA 1
ATOM 4530 C C . ARG B 1 300 ? 1.142 -6.952 29.878 1 41.85 300 ARG B C 1
ATOM 4532 O O . ARG B 1 300 ? 1.211 -7.128 28.659 1 41.85 300 ARG B O 1
ATOM 4539 N N . ASN B 1 301 ? 1.956 -7.572 30.518 1 36.58 301 ASN B N 1
ATOM 4540 C CA . ASN B 1 301 ? 2.574 -8.866 30.247 1 36.58 301 ASN B CA 1
ATOM 4541 C C . ASN B 1 301 ? 1.532 -9.918 29.877 1 36.58 301 ASN B C 1
ATOM 4543 O O . ASN B 1 301 ? 1.436 -10.959 30.529 1 36.58 301 ASN B O 1
ATOM 4547 N N . LYS B 1 302 ? 0.331 -9.665 29.518 1 36.11 302 LYS B N 1
ATOM 4548 C CA . LYS B 1 302 ? -0.453 -10.885 29.354 1 36.11 302 LYS B CA 1
ATOM 4549 C C . LYS B 1 302 ? -0.096 -11.597 28.053 1 36.11 302 LYS B C 1
ATOM 4551 O O . LYS B 1 302 ? -0.099 -10.985 26.983 1 36.11 302 LYS B O 1
ATOM 4556 N N . PRO B 1 303 ? 0.175 -12.942 28.118 1 32.02 303 PRO B N 1
ATOM 4557 C CA . PRO B 1 303 ? 0.554 -13.751 26.957 1 32.02 303 PRO B CA 1
ATOM 4558 C C . PRO B 1 303 ? -0.583 -13.903 25.948 1 32.02 303 PRO B C 1
ATOM 4560 O O . PRO B 1 303 ? -1.743 -14.053 26.338 1 32.02 303 PRO B O 1
ATOM 4563 N N . TRP B 1 304 ? -0.534 -13.473 24.833 1 32.57 304 TRP B N 1
ATOM 4564 C CA . TRP B 1 304 ? -1.461 -13.693 23.727 1 32.57 304 TRP B CA 1
ATOM 4565 C C . TRP B 1 304 ? -1.689 -15.183 23.496 1 32.57 304 TRP B C 1
ATOM 4567 O O . TRP B 1 304 ? -0.74 -15.933 23.256 1 32.57 304 TRP B O 1
ATOM 4577 N N . ARG B 1 305 ? -2.75 -15.716 23.984 1 28.44 305 ARG B N 1
ATOM 4578 C CA . ARG B 1 305 ? -3.109 -17.093 23.661 1 28.44 305 ARG B CA 1
ATOM 4579 C C . ARG B 1 305 ? -3.531 -17.221 22.201 1 28.44 305 ARG B C 1
ATOM 4581 O O . ARG B 1 305 ? -4.388 -16.47 21.729 1 28.44 305 ARG B O 1
ATOM 4588 N N . ARG B 1 306 ? -2.803 -17.875 21.384 1 30.09 306 ARG B N 1
ATOM 4589 C CA . ARG B 1 306 ? -3.065 -18.311 20.016 1 30.09 306 ARG B CA 1
ATOM 4590 C C . ARG B 1 306 ? -4.419 -19.005 19.912 1 30.09 306 ARG B C 1
ATOM 4592 O O . ARG B 1 306 ? -4.617 -20.08 20.483 1 30.09 306 ARG B O 1
ATOM 4599 N N . VAL B 1 307 ? -5.505 -18.301 19.872 1 25.66 307 VAL B N 1
ATOM 4600 C CA . VAL B 1 307 ? -6.716 -19.101 19.721 1 25.66 307 VAL B CA 1
ATOM 4601 C C . VAL B 1 307 ? -6.794 -19.659 18.302 1 25.66 307 VAL B C 1
ATOM 4603 O O . VAL B 1 307 ? -6.867 -18.899 17.333 1 25.66 307 VAL B O 1
ATOM 4606 N N . CYS B 1 308 ? -6.183 -20.631 18.002 1 24.26 308 CYS B N 1
ATOM 4607 C CA . CYS B 1 308 ? -6.494 -21.392 16.797 1 24.26 308 CYS B CA 1
ATOM 4608 C C . CYS B 1 308 ? -7.985 -21.701 16.718 1 24.26 308 CYS B C 1
ATOM 4610 O O . CYS B 1 308 ? -8.507 -22.471 17.525 1 24.26 308 CYS B O 1
ATOM 4612 N N . VAL B 1 309 ? -8.825 -20.821 16.515 1 21.62 309 VAL B N 1
ATOM 4613 C CA . VAL B 1 309 ? -10.162 -21.363 16.298 1 21.62 309 VAL B CA 1
ATOM 4614 C C . VAL B 1 309 ? -10.226 -22.055 14.938 1 21.62 309 VAL B C 1
ATOM 4616 O O . VAL B 1 309 ? -9.59 -21.611 13.979 1 21.62 309 VAL B O 1
#

Secondary structure (DSSP, 8-state):
------EEEEEESGGGHHHHHHHHHHHHTT--HHHHHHHHHHHHHT-TT-TTSGGGSPP-TTS--EEEEEEE-SS-EEEEEEEES-S--HHHHHHHHHH-SSSEEEHHHHHHHHHHTT--PPPPGGGTS-HHHHHHHHHHHTT-----TTS----EEEEEEETTS-EEEEEEE--STTPPTTB--STTSBTTTEEEETTTEEEEEEE-HHHHHHH-HHHHHHHHHHTT--HHHHHHHHHHHHHHHHHHH-----EEEEEEETTSS-EEEEESSTT-EEEEEETTTEEEEEEEEPPPPP-----------/------EEEEEESGGGHHHHHHHHHHHHTT--HHHHHHHHHHHHHT-TT-TTSGGGSPP-TTS--EEEEEEE-SS-EEEEEEEES-S--HHHHHHHHHH-SSSEEEHHHHHHHHHHTT--PPPPGGGTS-HHHHHHHHHHHTT-----TTS----EEEEEEETTS-EEEEEEE--STTPPTTB--STTSBTTTEEEETTTEEEEEEE-HHHHHHH-HHHHHHHHHHTT--HHHHHHHHHHHHHHHHHHH-----EEEEEEETTSS-EEEEESSTT-EEEEEETTTEEEEEEEEPPPPP-----------

Nearest PDB structures (foldseek):
  9gaf-assembly1_A  TM=9.453E-01  e=6.979E-31  Elizabethkingia meningoseptica
  9gaf-assembly1_C  TM=9.342E-01  e=6.979E-31  Elizabethkingia meningoseptica
  1p4v-assembly1_C  TM=9.163E-01  e=4.614E-31  Elizabethkingia meningoseptica
  4r4y-assembly1_A  TM=9.183E-01  e=1.913E-29  Elizabethkingia miricola
  3c17-assembly1_A  TM=8.552E-01  e=1.162E-19  Escherichia coli K-12